Protein AF-A0A843I2E2-F1 (afdb_monomer_lite)

pLDDT: mean 93.68, std 6.98, range [55.94, 98.69]

Radius of gyration: 28.66 Å; chains: 1; bounding box: 72×42×82 Å

Structure (mmCIF, N/CA/C/O backbone):
data_AF-A0A843I2E2-F1
#
_entry.id   AF-A0A843I2E2-F1
#
loop_
_atom_site.group_PDB
_atom_site.id
_atom_site.type_symbol
_atom_site.label_atom_id
_atom_site.label_alt_id
_atom_site.label_comp_id
_atom_site.label_asym_id
_atom_site.label_entity_id
_atom_site.label_seq_id
_atom_site.pdbx_PDB_ins_code
_atom_site.Cartn_x
_atom_site.Cartn_y
_atom_site.Cartn_z
_atom_site.occupancy
_atom_site.B_iso_or_equiv
_atom_site.auth_seq_id
_atom_site.auth_comp_id
_atom_site.auth_asym_id
_atom_site.auth_atom_id
_atom_site.pdbx_PDB_model_num
ATOM 1 N N . MET A 1 1 ? 17.046 -1.872 -5.598 1.00 62.94 1 MET A N 1
ATOM 2 C CA . MET A 1 1 ? 16.434 -3.213 -5.777 1.00 62.94 1 MET A CA 1
ATOM 3 C C . MET A 1 1 ? 17.520 -4.238 -6.099 1.00 62.94 1 MET A C 1
ATOM 5 O O . MET A 1 1 ? 18.641 -3.850 -6.408 1.00 62.94 1 MET A O 1
ATOM 9 N N . GLU A 1 2 ? 17.229 -5.540 -6.046 1.00 79.81 2 GLU A N 1
ATOM 10 C CA . GLU A 1 2 ? 18.169 -6.558 -6.548 1.00 79.81 2 GLU A CA 1
ATOM 11 C C . GLU A 1 2 ? 18.218 -6.538 -8.087 1.00 79.81 2 GLU A C 1
ATOM 13 O O . GLU A 1 2 ? 17.184 -6.456 -8.749 1.00 79.81 2 GLU A O 1
ATOM 18 N N . LEU A 1 3 ? 19.400 -6.670 -8.704 1.00 80.69 3 LEU A N 1
ATOM 19 C CA . LEU A 1 3 ? 19.563 -6.499 -10.164 1.00 80.69 3 LEU A CA 1
ATOM 20 C C . LEU A 1 3 ? 18.637 -7.409 -10.995 1.00 80.69 3 LEU A C 1
ATOM 22 O O . LEU A 1 3 ? 18.116 -7.007 -12.035 1.00 80.69 3 LEU A O 1
ATOM 26 N N . LYS A 1 4 ? 18.421 -8.653 -10.550 1.00 67.56 4 LYS A N 1
ATOM 27 C CA . LYS A 1 4 ? 17.524 -9.596 -11.244 1.00 67.56 4 LYS A CA 1
ATOM 28 C C . LYS A 1 4 ? 16.081 -9.095 -11.272 1.00 67.56 4 LYS A C 1
ATOM 30 O O . LYS A 1 4 ? 15.379 -9.347 -12.246 1.00 67.56 4 LYS A O 1
ATOM 35 N N . GLU A 1 5 ? 15.656 -8.411 -10.219 1.00 60.97 5 GLU A N 1
ATOM 36 C CA . GLU A 1 5 ? 14.333 -7.805 -10.106 1.00 60.97 5 GLU A CA 1
ATOM 37 C C . GLU A 1 5 ? 14.211 -6.610 -11.053 1.00 60.97 5 GLU A C 1
ATOM 39 O O . GLU A 1 5 ? 13.275 -6.551 -11.841 1.00 60.97 5 GLU A O 1
ATOM 44 N N . VAL A 1 6 ? 15.224 -5.739 -11.099 1.00 79.81 6 VAL A N 1
ATOM 45 C CA . VAL A 1 6 ? 15.290 -4.611 -12.047 1.00 79.81 6 VAL A CA 1
ATOM 46 C C . VAL A 1 6 ? 15.144 -5.093 -13.496 1.00 79.81 6 VAL A C 1
ATOM 48 O O . VAL A 1 6 ? 14.323 -4.577 -14.256 1.00 79.81 6 VAL A O 1
ATOM 51 N N . ILE A 1 7 ? 15.888 -6.137 -13.879 1.00 78.00 7 ILE A N 1
ATOM 52 C CA . ILE A 1 7 ? 15.811 -6.728 -15.225 1.00 78.00 7 ILE A CA 1
ATOM 53 C C . ILE A 1 7 ? 14.411 -7.293 -15.501 1.00 78.00 7 ILE A C 1
ATOM 55 O O . ILE A 1 7 ? 13.874 -7.116 -16.599 1.00 78.00 7 ILE A O 1
ATOM 59 N N . ARG A 1 8 ? 13.807 -7.972 -14.517 1.00 73.00 8 ARG A N 1
ATOM 60 C CA . ARG A 1 8 ? 12.452 -8.523 -14.639 1.00 73.00 8 ARG A CA 1
ATOM 61 C C . ARG A 1 8 ? 11.386 -7.445 -14.705 1.00 73.00 8 ARG A C 1
ATOM 63 O O . ARG A 1 8 ? 10.420 -7.676 -15.421 1.00 73.00 8 ARG A O 1
ATOM 70 N N . ASN A 1 9 ? 11.558 -6.309 -14.039 1.00 75.00 9 ASN A N 1
ATOM 71 C CA . ASN A 1 9 ? 10.564 -5.237 -13.966 1.00 75.00 9 ASN A CA 1
ATOM 72 C C . ASN A 1 9 ? 10.677 -4.249 -15.126 1.00 75.00 9 ASN A C 1
ATOM 74 O O . ASN A 1 9 ? 9.696 -3.601 -15.474 1.00 75.00 9 ASN A O 1
ATOM 78 N N . ARG A 1 10 ? 11.821 -4.188 -15.817 1.00 89.94 10 ARG A N 1
ATOM 79 C CA . ARG A 1 10 ? 11.985 -3.335 -16.997 1.00 89.94 10 ARG A CA 1
ATOM 80 C C . ARG A 1 10 ? 10.952 -3.664 -18.079 1.00 89.94 10 ARG A C 1
ATOM 82 O O . ARG A 1 10 ? 10.925 -4.755 -18.665 1.00 89.94 10 ARG A O 1
ATOM 89 N N . ARG A 1 11 ? 10.107 -2.686 -18.401 1.00 86.06 11 ARG A N 1
ATOM 90 C CA . ARG A 1 11 ? 9.099 -2.757 -19.469 1.00 86.06 11 ARG A CA 1
ATOM 91 C C . ARG A 1 11 ? 9.271 -1.595 -20.444 1.00 86.06 11 ARG A C 1
ATOM 93 O O . ARG A 1 11 ? 10.132 -0.741 -20.286 1.00 86.06 11 ARG A O 1
ATOM 100 N N . SER A 1 12 ? 8.518 -1.629 -21.541 1.00 91.75 12 SER A N 1
ATOM 101 C CA . SER A 1 12 ? 8.414 -0.499 -22.470 1.00 91.75 12 SER A CA 1
ATOM 102 C C . SER A 1 12 ? 7.132 0.262 -22.165 1.00 91.75 12 SER A C 1
ATOM 104 O O . SER A 1 12 ? 6.063 -0.086 -22.678 1.00 91.75 12 SER A O 1
ATOM 106 N N . VAL A 1 13 ? 7.239 1.285 -21.322 1.00 90.50 13 VAL A N 1
ATOM 107 C CA . VAL A 1 13 ? 6.098 2.095 -20.891 1.00 90.50 13 VAL A CA 1
ATOM 108 C C . VAL A 1 13 ? 5.876 3.260 -21.845 1.00 90.50 13 VAL A C 1
ATOM 110 O O . VAL A 1 13 ? 6.796 3.950 -22.267 1.00 90.50 13 VAL A O 1
ATOM 113 N N . ARG A 1 14 ? 4.615 3.458 -22.225 1.00 92.06 14 ARG A N 1
ATOM 114 C CA . ARG A 1 14 ? 4.179 4.471 -23.199 1.00 92.06 14 ARG A CA 1
ATOM 115 C C . ARG A 1 14 ? 3.061 5.346 -22.633 1.00 92.06 14 ARG A C 1
ATOM 117 O O . ARG A 1 14 ? 2.189 5.791 -23.369 1.00 92.06 14 ARG A O 1
ATOM 124 N N . SER A 1 15 ? 3.046 5.515 -21.316 1.00 86.06 15 SER A N 1
ATOM 125 C CA . SER A 1 15 ? 2.039 6.284 -20.588 1.00 86.06 15 SER A CA 1
ATOM 126 C C . SER A 1 15 ? 2.709 6.874 -19.361 1.00 86.06 15 SER A C 1
ATOM 128 O O . SER A 1 15 ? 3.116 6.124 -18.478 1.00 86.06 15 SER A O 1
ATOM 130 N N . PHE A 1 16 ? 2.845 8.195 -19.315 1.00 90.00 16 PHE A N 1
ATOM 131 C CA . PHE A 1 16 ? 3.625 8.883 -18.286 1.00 90.00 16 PHE A CA 1
ATOM 132 C C . PHE A 1 16 ? 2.766 9.889 -17.528 1.00 90.00 16 PHE A C 1
ATOM 134 O O . PHE A 1 16 ? 1.805 10.435 -18.073 1.00 90.00 16 PHE A O 1
ATOM 141 N N . SER A 1 17 ? 3.095 10.108 -16.260 1.00 85.69 17 SER A N 1
ATOM 142 C CA . SER A 1 17 ? 2.536 11.195 -15.459 1.00 85.69 17 SER A CA 1
ATOM 143 C C . SER A 1 17 ? 3.311 12.485 -15.716 1.00 85.69 17 SER A C 1
ATOM 145 O O . SER A 1 17 ? 4.441 12.460 -16.201 1.00 85.69 17 SER A O 1
ATOM 147 N N . SER A 1 18 ? 2.724 13.623 -15.348 1.00 85.00 18 SER A N 1
ATOM 148 C CA . SER A 1 18 ? 3.396 14.924 -15.405 1.00 85.00 18 SER A CA 1
ATOM 149 C C . SER A 1 18 ? 4.337 15.180 -14.221 1.00 85.00 18 SER A C 1
ATOM 151 O O . SER A 1 18 ? 4.824 16.299 -14.074 1.00 85.00 18 SER A O 1
ATOM 153 N N . THR A 1 19 ? 4.550 14.193 -13.344 1.00 87.31 19 THR A N 1
ATOM 154 C CA . THR A 1 19 ? 5.395 14.337 -12.155 1.00 87.31 19 THR A CA 1
ATOM 155 C C . THR A 1 19 ? 6.848 14.601 -12.573 1.00 87.31 19 THR A C 1
ATOM 157 O O . THR A 1 19 ? 7.409 13.795 -13.319 1.00 87.31 19 THR A O 1
ATOM 160 N N . PRO A 1 20 ? 7.474 15.705 -12.116 1.00 90.50 20 PRO A N 1
ATOM 161 C CA . PRO A 1 20 ? 8.867 16.007 -12.434 1.00 90.50 20 PRO A CA 1
ATOM 162 C C . PRO A 1 20 ? 9.831 14.938 -11.913 1.00 90.50 20 PRO A C 1
ATOM 164 O O . PRO A 1 20 ? 9.613 14.360 -10.848 1.00 90.50 20 PRO A O 1
ATOM 167 N N . ILE A 1 21 ? 10.928 14.718 -12.637 1.00 94.81 21 ILE A N 1
ATOM 168 C CA . ILE A 1 21 ? 12.010 13.833 -12.192 1.00 94.81 21 ILE A CA 1
ATOM 169 C C . ILE A 1 21 ? 12.989 14.655 -11.344 1.00 94.81 21 ILE A C 1
ATOM 171 O O . ILE A 1 21 ? 13.478 15.682 -11.823 1.00 94.81 21 ILE A O 1
ATOM 175 N N . PRO A 1 22 ? 13.305 14.237 -10.103 1.00 92.81 22 PRO A N 1
ATOM 176 C CA . PRO A 1 22 ? 14.360 14.862 -9.317 1.00 92.81 22 PRO A CA 1
ATOM 177 C C . PRO A 1 22 ? 15.684 14.891 -10.083 1.00 92.81 22 PRO A C 1
ATOM 179 O O . PRO A 1 22 ? 16.121 13.883 -10.637 1.00 92.81 22 PRO A O 1
ATOM 182 N N . LYS A 1 23 ? 16.353 16.047 -10.080 1.00 92.88 23 LYS A N 1
ATOM 183 C CA . LYS A 1 23 ? 17.603 16.238 -10.827 1.00 92.88 23 LYS A CA 1
ATOM 184 C C . LYS A 1 23 ? 18.681 15.216 -10.445 1.00 92.88 23 LYS A C 1
ATOM 186 O O . LYS A 1 23 ? 19.400 14.748 -11.317 1.00 92.88 23 LYS A O 1
ATOM 191 N N . THR A 1 24 ? 18.750 14.845 -9.169 1.00 92.94 24 THR A N 1
ATOM 192 C CA . THR A 1 24 ? 19.688 13.843 -8.643 1.00 92.94 24 THR A CA 1
ATOM 193 C C . THR A 1 24 ? 19.497 12.472 -9.291 1.00 92.94 24 THR A C 1
ATOM 195 O O . THR A 1 24 ? 20.474 11.866 -9.711 1.00 92.94 24 THR A O 1
ATOM 198 N N . ILE A 1 25 ? 18.247 12.027 -9.460 1.00 94.00 25 ILE A N 1
ATOM 199 C CA . ILE A 1 25 ? 17.919 10.759 -10.130 1.00 94.00 25 ILE A CA 1
ATOM 200 C C . ILE A 1 25 ? 18.316 10.821 -11.610 1.00 94.00 25 ILE A C 1
ATOM 202 O O . ILE A 1 25 ? 18.903 9.885 -12.148 1.00 94.00 25 ILE A O 1
ATOM 206 N N . LEU A 1 26 ? 18.040 11.942 -12.285 1.00 96.88 26 LEU A N 1
ATOM 207 C CA . LEU A 1 26 ? 18.432 12.111 -13.686 1.00 96.88 26 LEU A CA 1
ATOM 208 C C . LEU A 1 26 ? 19.962 12.108 -13.860 1.00 96.88 26 LEU A C 1
ATOM 210 O O . LEU A 1 26 ? 20.471 11.496 -14.798 1.00 96.88 26 LEU A O 1
ATOM 214 N N . GLU A 1 27 ? 20.696 12.765 -12.960 1.00 96.62 27 GLU A N 1
ATOM 215 C CA . GLU A 1 27 ? 22.165 12.761 -12.934 1.00 96.62 27 GLU A CA 1
ATOM 216 C C . GLU A 1 27 ? 22.721 11.341 -12.711 1.00 96.62 27 GLU A C 1
ATOM 218 O O . GLU A 1 27 ? 23.660 10.941 -13.401 1.00 96.62 27 GLU A O 1
ATOM 223 N N . GLU A 1 28 ? 22.107 10.550 -11.829 1.00 95.88 28 GLU A N 1
ATOM 224 C CA . GLU A 1 28 ? 22.473 9.151 -11.574 1.00 95.88 28 GLU A CA 1
ATOM 225 C C . GLU A 1 28 ? 22.236 8.242 -12.790 1.00 95.88 28 GLU A C 1
ATOM 227 O O . GLU A 1 28 ? 23.111 7.455 -13.167 1.00 95.88 28 GLU A O 1
ATOM 232 N N . ILE A 1 29 ? 21.096 8.400 -13.467 1.00 98.19 29 ILE A N 1
ATOM 233 C CA . ILE A 1 29 ? 20.777 7.669 -14.702 1.00 98.19 29 ILE A CA 1
ATOM 234 C C . ILE A 1 29 ? 21.812 7.962 -15.787 1.00 98.19 29 ILE A C 1
ATOM 236 O O . ILE A 1 29 ? 22.295 7.045 -16.455 1.00 98.19 29 ILE A O 1
ATOM 240 N N . LEU A 1 30 ? 22.191 9.229 -15.958 1.00 97.50 30 LEU A N 1
ATOM 241 C CA . LEU A 1 30 ? 23.188 9.632 -16.950 1.00 97.50 30 LEU A CA 1
ATOM 242 C C . LEU A 1 30 ? 24.596 9.152 -16.584 1.00 97.50 30 LEU A C 1
ATOM 244 O O . LEU A 1 30 ? 25.347 8.739 -17.471 1.00 97.50 30 LEU A O 1
ATOM 248 N N . LEU A 1 31 ? 24.951 9.155 -15.296 1.00 97.06 31 LEU A N 1
ATOM 249 C CA . LEU A 1 31 ? 26.205 8.579 -14.815 1.00 97.06 31 LEU A CA 1
ATOM 250 C C . LEU A 1 31 ? 26.263 7.079 -15.126 1.00 97.06 31 LEU A C 1
ATOM 252 O O . LEU A 1 31 ? 27.241 6.613 -15.712 1.00 97.06 31 LEU A O 1
ATOM 256 N N . SER A 1 32 ? 25.194 6.344 -14.818 1.00 97.06 32 SER A N 1
ATOM 257 C CA . SER A 1 32 ? 25.066 4.914 -15.111 1.00 97.06 32 SER A CA 1
ATOM 258 C C . SER A 1 32 ? 25.153 4.632 -16.609 1.00 97.06 32 SER A C 1
ATOM 260 O O . SER A 1 32 ? 25.925 3.768 -17.033 1.00 97.06 32 SER A O 1
ATOM 262 N N . ALA A 1 33 ? 24.453 5.414 -17.434 1.00 97.62 33 ALA A N 1
ATOM 263 C CA . ALA A 1 33 ? 24.544 5.351 -18.891 1.00 97.62 33 ALA A CA 1
ATOM 264 C C . ALA A 1 33 ? 25.984 5.552 -19.382 1.00 97.62 33 ALA A C 1
ATOM 266 O O . ALA A 1 33 ? 26.442 4.884 -20.313 1.00 97.62 33 ALA A O 1
ATOM 267 N N . ASN A 1 34 ? 26.727 6.449 -18.730 1.00 95.25 34 ASN A N 1
ATOM 268 C CA . ASN A 1 34 ? 28.111 6.724 -19.067 1.00 95.25 34 ASN A CA 1
ATOM 269 C C . ASN A 1 34 ? 29.120 5.698 -18.523 1.00 95.25 34 ASN A C 1
ATOM 271 O O . ASN A 1 34 ? 30.264 5.683 -18.972 1.00 95.25 34 ASN A O 1
ATOM 275 N N . LEU A 1 35 ? 28.714 4.809 -17.619 1.00 96.88 35 LEU A N 1
ATOM 276 C CA . LEU A 1 35 ? 29.508 3.658 -17.173 1.00 96.88 35 LEU A CA 1
ATOM 277 C C . LEU A 1 35 ? 29.275 2.406 -18.029 1.00 96.88 35 LEU A C 1
ATOM 279 O O . LEU A 1 35 ? 29.965 1.404 -17.848 1.00 96.88 35 LEU A O 1
ATOM 283 N N . ALA A 1 36 ? 28.342 2.454 -18.986 1.00 97.44 36 ALA A N 1
ATOM 284 C CA . ALA A 1 36 ? 28.098 1.344 -19.897 1.00 97.44 36 ALA A CA 1
ATOM 285 C C . ALA A 1 36 ? 29.372 0.949 -20.670 1.00 97.44 36 ALA A C 1
ATOM 287 O O . ALA A 1 36 ? 30.160 1.833 -21.058 1.00 97.44 36 ALA A O 1
ATOM 288 N N . PRO A 1 37 ? 29.578 -0.355 -20.942 1.00 97.38 37 PRO A N 1
ATOM 289 C CA . PRO A 1 37 ? 30.742 -0.825 -21.684 1.00 97.38 37 PRO A CA 1
ATOM 290 C C . PRO A 1 37 ? 30.853 -0.105 -23.032 1.00 97.38 37 PRO A C 1
ATOM 292 O O . PRO A 1 37 ? 29.851 0.206 -23.675 1.00 97.38 37 PRO A O 1
ATOM 295 N N . SER A 1 38 ? 32.083 0.211 -23.438 1.00 97.31 38 SER A N 1
ATOM 296 C CA . SER A 1 38 ? 32.355 0.875 -24.716 1.00 97.31 38 SER A CA 1
ATOM 297 C C . SER A 1 38 ? 33.704 0.474 -25.297 1.00 97.31 38 SER A C 1
ATOM 299 O O . SER A 1 38 ? 34.636 0.138 -24.558 1.00 97.31 38 SER A O 1
ATOM 301 N N . ALA A 1 39 ? 33.827 0.519 -26.624 1.00 95.75 39 ALA A N 1
ATOM 302 C CA . ALA A 1 39 ? 35.072 0.173 -27.299 1.00 95.75 39 ALA A CA 1
ATOM 303 C C . ALA A 1 39 ? 36.212 1.112 -26.864 1.00 95.75 39 ALA A C 1
ATOM 305 O O . ALA A 1 39 ? 36.134 2.336 -26.986 1.00 95.75 39 ALA A O 1
ATOM 306 N N . GLY A 1 40 ? 37.273 0.523 -26.303 1.00 94.75 40 GLY A N 1
ATOM 307 C CA . GLY A 1 40 ? 38.423 1.265 -25.776 1.00 94.75 40 GLY A CA 1
ATOM 308 C C . GLY A 1 40 ? 38.102 2.183 -24.598 1.00 94.75 40 GLY A C 1
ATOM 309 O O . GLY A 1 40 ? 38.893 3.078 -24.319 1.00 94.75 40 GLY A O 1
ATOM 310 N N . ASN A 1 41 ? 36.940 2.006 -23.952 1.00 95.06 41 ASN A N 1
ATOM 311 C CA . ASN A 1 41 ? 36.389 2.947 -22.974 1.00 95.06 41 ASN A CA 1
ATOM 312 C C . ASN A 1 41 ? 36.357 4.398 -23.495 1.00 95.06 41 ASN A C 1
ATOM 314 O O . ASN A 1 41 ? 36.494 5.352 -22.732 1.00 95.06 41 ASN A O 1
ATOM 318 N N . LEU A 1 42 ? 36.210 4.574 -24.813 1.00 95.12 42 LEU A N 1
ATOM 319 C CA . LEU A 1 42 ? 36.123 5.898 -25.419 1.00 95.12 42 LEU A CA 1
ATOM 320 C C . LEU A 1 42 ? 34.767 6.543 -25.152 1.00 95.12 42 LEU A C 1
ATOM 322 O O . LEU A 1 42 ? 34.634 7.737 -25.379 1.00 95.12 42 LEU A O 1
ATOM 326 N N . GLN A 1 43 ? 33.777 5.771 -24.687 1.00 95.19 43 GLN A N 1
ATOM 327 C CA . GLN A 1 43 ? 32.435 6.249 -24.369 1.00 95.19 43 GLN A CA 1
ATOM 328 C C . GLN A 1 43 ? 31.850 7.004 -25.564 1.00 95.19 43 GLN A C 1
ATOM 330 O O . GLN A 1 43 ? 31.467 8.159 -25.428 1.00 95.19 43 GLN A O 1
ATOM 335 N N . ALA A 1 44 ? 31.842 6.409 -26.765 1.00 95.88 44 ALA A N 1
ATOM 336 C CA . ALA A 1 44 ? 31.427 7.058 -28.016 1.00 95.88 44 ALA A CA 1
ATOM 337 C C . ALA A 1 44 ? 29.900 7.244 -28.129 1.00 95.88 44 ALA A C 1
ATOM 339 O O . ALA A 1 44 ? 29.273 6.854 -29.114 1.00 95.88 44 ALA A O 1
ATOM 340 N N . ARG A 1 45 ? 29.321 7.870 -27.105 1.00 95.62 45 ARG A N 1
ATOM 341 C CA . ARG A 1 45 ? 27.908 8.152 -26.889 1.00 95.62 45 ARG A CA 1
ATOM 342 C C . ARG A 1 45 ? 27.723 9.586 -26.405 1.00 95.62 45 ARG A C 1
ATOM 344 O O . ARG A 1 45 ? 28.564 10.092 -25.666 1.00 95.62 45 ARG A O 1
ATOM 351 N N . ASP A 1 46 ? 26.631 10.215 -26.797 1.00 97.06 46 ASP A N 1
ATOM 352 C CA . ASP A 1 46 ? 26.228 11.530 -26.304 1.00 97.06 46 ASP A CA 1
ATOM 353 C C . ASP A 1 46 ? 24.759 11.488 -25.883 1.00 97.06 46 ASP A C 1
ATOM 355 O O . ASP A 1 46 ? 23.953 10.774 -26.486 1.00 97.06 46 ASP A O 1
ATOM 359 N N . PHE A 1 47 ? 24.412 12.258 -24.854 1.00 98.12 47 PHE A N 1
ATOM 360 C CA . PHE A 1 47 ? 23.056 12.343 -24.322 1.00 98.12 47 PHE A CA 1
ATOM 361 C C . PHE A 1 47 ? 22.559 13.780 -24.436 1.00 98.12 47 PHE A C 1
ATOM 363 O O . PHE A 1 47 ? 23.191 14.701 -23.921 1.00 98.12 47 PHE A O 1
ATOM 370 N N . ILE A 1 48 ? 21.421 13.971 -25.098 1.00 98.31 48 ILE A N 1
ATOM 371 C CA . ILE A 1 48 ? 20.734 15.262 -25.157 1.00 98.31 48 ILE A CA 1
ATOM 372 C C . ILE A 1 48 ? 19.472 15.129 -24.315 1.00 98.31 48 ILE A C 1
ATOM 374 O O . ILE A 1 48 ? 18.635 14.274 -24.596 1.00 98.31 48 ILE A O 1
ATOM 378 N N . ILE A 1 49 ? 19.354 15.954 -23.278 1.00 98.19 49 ILE A N 1
ATOM 379 C CA . ILE A 1 49 ? 18.194 15.989 -22.384 1.00 98.19 49 ILE A CA 1
ATOM 380 C C . ILE A 1 49 ? 17.202 17.003 -22.947 1.00 98.19 49 ILE A C 1
ATOM 382 O O . ILE A 1 49 ? 17.560 18.154 -23.196 1.00 98.19 49 ILE A O 1
ATOM 386 N N . ILE A 1 50 ? 15.959 16.578 -23.152 1.00 98.31 50 ILE A N 1
ATOM 387 C CA . ILE A 1 50 ? 14.887 17.403 -23.698 1.00 98.31 50 ILE A CA 1
ATOM 388 C C . ILE A 1 50 ? 13.720 17.449 -22.711 1.00 98.31 50 ILE A C 1
ATOM 390 O O . ILE A 1 50 ? 12.985 16.477 -22.537 1.00 98.31 50 ILE A O 1
ATOM 394 N N . GLU A 1 51 ? 13.517 18.621 -22.116 1.00 96.56 51 GLU A N 1
ATOM 395 C CA . GLU A 1 51 ? 12.360 18.932 -21.262 1.00 96.56 51 GLU A CA 1
ATOM 396 C C . GLU A 1 51 ? 11.372 19.875 -21.969 1.00 96.56 51 GLU A C 1
ATOM 398 O O . GLU A 1 51 ? 10.168 19.839 -21.701 1.00 96.56 51 GLU A O 1
ATOM 403 N N . ASP A 1 52 ? 11.866 20.672 -22.925 1.00 97.44 52 ASP A N 1
ATOM 404 C CA . ASP A 1 52 ? 11.074 21.642 -23.681 1.00 97.44 52 ASP A CA 1
ATOM 405 C C . ASP A 1 52 ? 9.954 20.956 -24.476 1.00 97.44 52 ASP A C 1
ATOM 407 O O . ASP A 1 52 ? 10.175 20.076 -25.315 1.00 97.44 52 ASP A O 1
ATOM 411 N N . LYS A 1 53 ? 8.721 21.390 -24.212 1.00 95.44 53 LYS A N 1
ATOM 412 C CA . LYS A 1 53 ? 7.519 20.810 -24.807 1.00 95.44 53 LYS A CA 1
ATOM 413 C C . LYS A 1 53 ? 7.464 20.990 -26.327 1.00 95.44 53 LYS A C 1
ATOM 415 O O . LYS A 1 53 ? 7.080 20.050 -27.018 1.00 95.44 53 LYS A O 1
ATOM 420 N N . ASN A 1 54 ? 7.876 22.144 -26.852 1.00 97.81 54 ASN A N 1
ATOM 421 C CA . ASN A 1 54 ? 7.832 22.429 -28.288 1.00 97.81 54 ASN A CA 1
ATOM 422 C C . ASN A 1 54 ? 8.827 21.547 -29.052 1.00 97.81 54 ASN A C 1
ATOM 424 O O . ASN A 1 54 ? 8.534 21.082 -30.154 1.00 97.81 54 ASN A O 1
ATOM 428 N N . ILE A 1 55 ? 10.000 21.286 -28.467 1.00 98.31 55 ILE A N 1
ATOM 429 C CA . ILE A 1 55 ? 10.973 20.345 -29.034 1.00 98.31 55 ILE A CA 1
ATOM 430 C C . ILE A 1 55 ? 10.408 18.918 -28.991 1.00 98.31 55 ILE A C 1
ATOM 432 O O . ILE A 1 55 ? 10.468 18.214 -30.000 1.00 98.31 55 ILE A O 1
ATOM 436 N N . LYS A 1 56 ? 9.793 18.497 -27.875 1.00 98.12 56 LYS A N 1
ATOM 437 C CA . LYS A 1 56 ? 9.141 17.175 -27.773 1.00 98.12 56 LYS A CA 1
ATOM 438 C C . LYS A 1 56 ? 8.018 16.989 -28.799 1.00 98.12 56 LYS A C 1
ATOM 440 O O . LYS A 1 56 ? 7.905 15.910 -29.372 1.00 98.12 56 LYS A O 1
ATOM 445 N N . GLU A 1 57 ? 7.224 18.020 -29.084 1.00 97.62 57 GLU A N 1
ATOM 446 C CA . GLU A 1 57 ? 6.178 17.985 -30.119 1.00 97.62 57 GLU A CA 1
ATOM 447 C C . GLU A 1 57 ? 6.760 17.780 -31.527 1.00 97.62 57 GLU A C 1
ATOM 449 O O . GLU A 1 57 ? 6.271 16.941 -32.286 1.00 97.62 57 GLU A O 1
ATOM 454 N N . GLN A 1 58 ? 7.856 18.468 -31.861 1.00 98.25 58 GLN A N 1
ATOM 455 C CA . GLN A 1 58 ? 8.552 18.273 -33.139 1.00 98.25 58 GLN A CA 1
ATOM 456 C C . GLN A 1 58 ? 9.164 16.871 -33.253 1.00 98.25 58 GLN A C 1
ATOM 458 O O . GLN A 1 58 ? 9.049 16.221 -34.295 1.00 98.25 58 GLN A O 1
ATOM 463 N N . LEU A 1 59 ? 9.789 16.379 -32.179 1.00 98.19 59 LEU A N 1
ATOM 464 C CA . LEU A 1 59 ? 10.346 15.025 -32.130 1.00 98.19 59 LEU A CA 1
ATOM 465 C C . LEU A 1 59 ? 9.255 13.956 -32.227 1.00 98.19 59 LEU A C 1
ATOM 467 O O . LEU A 1 59 ? 9.453 12.948 -32.897 1.00 98.19 59 LEU A O 1
ATOM 471 N N . CYS A 1 60 ? 8.090 14.188 -31.622 1.00 97.19 60 CYS A N 1
ATOM 472 C CA . CYS A 1 60 ? 6.928 13.315 -31.748 1.00 97.19 60 CYS A CA 1
ATOM 473 C C . CYS A 1 60 ? 6.491 13.175 -33.211 1.00 97.19 60 CYS A C 1
ATOM 475 O O . CYS A 1 60 ? 6.319 12.054 -33.693 1.00 97.19 60 CYS A O 1
ATOM 477 N N . ALA A 1 61 ? 6.403 14.288 -33.948 1.00 96.88 61 ALA A N 1
ATOM 478 C CA . ALA A 1 61 ? 6.092 14.265 -35.376 1.00 96.88 61 ALA A CA 1
ATOM 479 C C . ALA A 1 61 ? 7.148 13.491 -36.191 1.00 96.88 61 ALA A C 1
ATOM 481 O O . ALA A 1 61 ? 6.798 12.715 -37.081 1.00 96.88 61 ALA A O 1
ATOM 482 N N . ALA A 1 62 ? 8.434 13.635 -35.850 1.00 97.38 62 ALA A N 1
ATOM 483 C CA . ALA A 1 62 ? 9.531 12.878 -36.465 1.00 97.38 62 ALA A CA 1
ATOM 484 C C . ALA A 1 62 ? 9.529 11.378 -36.097 1.00 97.38 62 ALA A C 1
ATOM 486 O O . ALA A 1 62 ? 10.098 10.561 -36.822 1.00 97.38 62 ALA A O 1
ATOM 487 N N . ALA A 1 63 ? 8.883 11.016 -34.989 1.00 97.38 63 ALA A N 1
ATOM 488 C CA . ALA A 1 63 ? 8.796 9.670 -34.432 1.00 97.38 63 ALA A CA 1
ATOM 489 C C . ALA A 1 63 ? 7.403 9.047 -34.623 1.00 97.38 63 ALA A C 1
ATOM 491 O O . ALA A 1 63 ? 6.863 8.420 -33.711 1.00 97.38 63 ALA A O 1
ATOM 492 N N . LEU A 1 64 ? 6.811 9.220 -35.811 1.00 96.12 64 LEU A N 1
ATOM 493 C CA . LEU A 1 64 ? 5.526 8.619 -36.200 1.00 96.12 64 LEU A CA 1
ATOM 494 C C . LEU A 1 64 ? 4.337 9.030 -35.306 1.00 96.12 64 LEU A C 1
ATOM 496 O O . LEU A 1 64 ? 3.403 8.253 -35.123 1.00 96.12 64 LEU A O 1
ATOM 500 N N . ASN A 1 65 ? 4.357 10.249 -34.758 1.00 94.00 65 ASN A N 1
ATOM 501 C CA . ASN A 1 65 ? 3.320 10.793 -33.870 1.00 94.00 65 ASN A CA 1
ATOM 502 C C . ASN A 1 65 ? 3.079 9.949 -32.604 1.00 94.00 65 ASN A C 1
ATOM 504 O O . ASN A 1 65 ? 1.955 9.818 -32.115 1.00 94.00 65 ASN A O 1
ATOM 508 N N . GLN A 1 66 ? 4.144 9.367 -32.054 1.00 92.12 66 GLN A N 1
ATOM 509 C CA . GLN A 1 66 ? 4.108 8.636 -30.790 1.00 92.12 66 GLN A CA 1
ATOM 510 C C . GLN A 1 66 ? 3.908 9.594 -29.599 1.00 92.12 66 GLN A C 1
ATOM 512 O O . GLN A 1 66 ? 4.858 10.001 -28.934 1.00 92.12 66 GLN A O 1
ATOM 517 N N . MET A 1 67 ? 2.647 9.939 -29.311 1.00 93.06 67 MET A N 1
ATOM 518 C CA . MET A 1 67 ? 2.248 10.990 -28.355 1.00 93.06 67 MET A CA 1
ATOM 519 C C . MET A 1 67 ? 2.808 10.840 -26.933 1.00 93.06 67 MET A C 1
ATOM 521 O O . MET A 1 67 ? 2.938 11.831 -26.213 1.00 93.06 67 MET A O 1
ATOM 525 N N . PHE A 1 68 ? 3.180 9.628 -26.521 1.00 92.31 68 PHE A N 1
ATOM 526 C CA . PHE A 1 68 ? 3.800 9.381 -25.218 1.00 92.31 68 PHE A CA 1
ATOM 527 C C . PHE A 1 68 ? 5.177 10.049 -25.060 1.00 92.31 68 PHE A C 1
ATOM 529 O O . PHE A 1 68 ? 5.599 10.298 -23.934 1.00 92.31 68 PHE A O 1
ATOM 536 N N . LEU A 1 69 ? 5.842 10.415 -26.164 1.00 95.75 69 LEU A N 1
ATOM 537 C CA . LEU A 1 69 ? 7.067 11.222 -26.153 1.00 95.75 69 LEU A CA 1
ATOM 538 C C . LEU A 1 69 ? 6.842 12.636 -25.600 1.00 95.75 69 LEU A C 1
ATOM 540 O O . LEU A 1 69 ? 7.750 13.212 -25.011 1.00 95.75 69 LEU A O 1
ATOM 544 N N . ILE A 1 70 ? 5.639 13.192 -25.776 1.00 95.00 70 ILE A N 1
ATOM 545 C CA . ILE A 1 70 ? 5.266 14.518 -25.259 1.00 95.00 70 ILE A CA 1
ATOM 546 C C . ILE A 1 70 ? 4.861 14.421 -23.784 1.00 95.00 70 ILE A C 1
ATOM 548 O O . ILE A 1 70 ? 5.136 15.338 -23.012 1.00 95.00 70 ILE A O 1
ATOM 552 N N . GLN A 1 71 ? 4.208 13.315 -23.402 1.00 92.50 71 GLN A N 1
ATOM 553 C CA . GLN A 1 71 ? 3.721 13.082 -22.039 1.00 92.50 71 GLN A CA 1
ATOM 554 C C . GLN A 1 71 ? 4.853 12.930 -21.026 1.00 92.50 71 GLN A C 1
ATOM 556 O O . GLN A 1 71 ? 4.723 13.417 -19.906 1.00 92.50 71 GLN A O 1
ATOM 561 N N . ALA A 1 72 ? 5.941 12.254 -21.406 1.00 95.69 72 ALA A N 1
ATOM 562 C CA . ALA A 1 72 ? 7.072 12.049 -20.514 1.00 95.69 72 ALA A CA 1
ATOM 563 C C . ALA A 1 72 ? 7.656 13.399 -20.052 1.00 95.69 72 ALA A C 1
ATOM 565 O O . ALA A 1 72 ? 7.861 14.290 -20.892 1.00 95.69 72 ALA A O 1
ATOM 566 N N . PRO A 1 73 ? 7.932 13.583 -18.747 1.00 95.38 73 PRO A N 1
ATOM 567 C CA . PRO A 1 73 ? 8.534 14.812 -18.240 1.00 95.38 73 PRO A CA 1
ATOM 568 C C . PRO A 1 73 ? 9.889 15.073 -18.912 1.00 95.38 73 PRO A C 1
ATOM 570 O O . PRO A 1 73 ? 10.119 16.187 -19.388 1.00 95.38 73 PRO A O 1
ATOM 573 N N . VAL A 1 74 ? 10.709 14.029 -19.082 1.00 98.12 74 VAL A N 1
ATOM 574 C CA . VAL A 1 74 ? 12.021 14.088 -19.738 1.00 98.12 74 VAL A CA 1
ATOM 575 C C . VAL A 1 74 ? 12.053 13.160 -20.954 1.00 98.12 74 VAL A C 1
ATOM 577 O O . VAL A 1 74 ? 11.541 12.042 -20.921 1.00 98.12 74 VAL A O 1
ATOM 580 N N . LEU A 1 75 ? 12.689 13.614 -22.031 1.00 98.31 75 LEU A N 1
ATOM 581 C CA . LEU A 1 75 ? 13.065 12.795 -23.178 1.00 98.31 75 LEU A CA 1
ATOM 582 C C . LEU A 1 75 ? 14.589 12.838 -23.332 1.00 98.31 75 LEU A C 1
ATOM 584 O O . LEU A 1 75 ? 15.167 13.919 -23.352 1.00 98.31 75 LEU A O 1
ATOM 588 N N . ILE A 1 76 ? 15.249 11.685 -23.446 1.00 98.69 76 ILE A N 1
ATOM 589 C CA . ILE A 1 76 ? 16.699 11.606 -23.673 1.00 98.69 76 ILE A CA 1
ATOM 590 C C . ILE A 1 76 ? 16.945 11.124 -25.101 1.00 98.69 76 ILE A C 1
ATOM 592 O O . ILE A 1 76 ? 16.545 10.016 -25.458 1.00 98.69 76 ILE A O 1
ATOM 596 N N . ALA A 1 77 ? 17.617 11.927 -25.924 1.00 98.62 77 ALA A N 1
ATOM 597 C CA . ALA A 1 77 ? 18.143 11.451 -27.198 1.00 98.62 77 ALA A CA 1
ATOM 598 C C . ALA A 1 77 ? 19.545 10.877 -26.977 1.00 98.62 77 ALA A C 1
ATOM 600 O O . ALA A 1 77 ? 20.474 11.601 -26.610 1.00 98.62 77 ALA A O 1
ATOM 601 N N . VAL A 1 78 ? 19.689 9.572 -27.198 1.00 98.69 78 VAL A N 1
ATOM 602 C CA . VAL A 1 78 ? 20.967 8.867 -27.097 1.00 98.69 78 VAL A CA 1
ATOM 603 C C . VAL A 1 78 ? 21.581 8.786 -28.483 1.00 98.69 78 VAL A C 1
ATOM 605 O O . VAL A 1 78 ? 20.958 8.281 -29.421 1.00 98.69 78 VAL A O 1
ATOM 608 N N . CYS A 1 79 ? 22.801 9.292 -28.616 1.00 98.56 79 CYS A N 1
ATOM 609 C CA . CYS A 1 79 ? 23.486 9.420 -29.892 1.00 98.56 79 CYS A CA 1
ATOM 610 C C . CYS A 1 79 ? 24.804 8.643 -29.902 1.00 98.56 79 CYS A C 1
ATOM 612 O O . CYS A 1 79 ? 25.496 8.589 -28.893 1.00 98.56 79 CYS A O 1
ATOM 614 N N . ALA A 1 80 ? 25.176 8.088 -31.051 1.00 98.12 80 ALA A N 1
ATOM 615 C CA . ALA A 1 80 ? 26.472 7.477 -31.317 1.00 98.12 80 ALA A CA 1
ATOM 616 C C . ALA A 1 80 ? 27.447 8.522 -31.881 1.00 98.12 80 ALA A C 1
ATOM 618 O O . ALA A 1 80 ? 27.122 9.220 -32.843 1.00 98.12 80 ALA A O 1
ATOM 619 N N . ASN A 1 81 ? 28.654 8.613 -31.318 1.00 97.88 81 ASN A N 1
ATOM 620 C CA . ASN A 1 81 ? 29.657 9.608 -31.704 1.00 97.88 81 ASN A CA 1
ATOM 621 C C . ASN A 1 81 ? 30.751 8.993 -32.594 1.00 97.88 81 ASN A C 1
ATOM 623 O O . ASN A 1 81 ? 31.728 8.409 -32.112 1.00 97.88 81 ASN A O 1
ATOM 627 N N . GLN A 1 82 ? 30.624 9.158 -33.913 1.00 97.38 82 GLN A N 1
ATOM 628 C CA . GLN A 1 82 ? 31.567 8.587 -34.882 1.00 97.38 82 GLN A CA 1
ATOM 629 C C . GLN A 1 82 ? 32.944 9.259 -34.847 1.00 97.38 82 GLN A C 1
ATOM 631 O O . GLN A 1 82 ? 33.950 8.658 -35.237 1.00 97.38 82 GLN A O 1
ATOM 636 N N . LYS A 1 83 ? 33.014 10.510 -34.382 1.00 96.44 83 LYS A N 1
ATOM 637 C CA . LYS A 1 83 ? 34.281 11.228 -34.229 1.00 96.44 83 LYS A CA 1
ATOM 638 C C . LYS A 1 83 ? 35.108 10.633 -33.094 1.00 96.44 83 LYS A C 1
ATOM 640 O O . LYS A 1 83 ? 36.306 10.422 -33.264 1.00 96.44 83 LYS A O 1
ATOM 645 N N . ARG A 1 84 ? 34.472 10.323 -31.962 1.00 96.88 84 ARG A N 1
ATOM 646 C CA . ARG A 1 84 ? 35.138 9.779 -30.772 1.00 96.88 84 ARG A CA 1
ATOM 647 C C . ARG A 1 84 ? 35.669 8.367 -31.009 1.00 96.88 84 ARG A C 1
ATOM 649 O O . ARG A 1 84 ? 36.784 8.066 -30.608 1.00 96.88 84 ARG A O 1
ATOM 656 N N . ILE A 1 85 ? 34.922 7.537 -31.738 1.00 97.44 85 ILE A N 1
ATOM 657 C CA . ILE A 1 85 ? 35.306 6.150 -32.048 1.00 97.44 85 ILE A CA 1
ATOM 658 C C . ILE A 1 85 ? 36.271 6.013 -33.242 1.00 97.44 85 ILE A C 1
ATOM 660 O O . ILE A 1 85 ? 36.699 4.907 -33.576 1.00 97.44 85 ILE A O 1
ATOM 664 N N . ALA A 1 86 ? 36.624 7.122 -33.905 1.00 95.94 86 ALA A N 1
ATOM 665 C CA . ALA A 1 86 ? 37.416 7.127 -35.134 1.00 95.94 86 ALA A CA 1
ATOM 666 C C . ALA A 1 86 ? 38.746 6.336 -35.089 1.00 95.94 86 ALA A C 1
ATOM 668 O O . ALA A 1 86 ? 39.094 5.778 -36.134 1.00 95.94 86 ALA A O 1
ATOM 669 N N . PRO A 1 87 ? 39.470 6.214 -33.951 1.00 97.38 87 PRO A N 1
ATOM 670 C CA . PRO A 1 87 ? 40.673 5.377 -33.869 1.00 97.38 87 PRO A CA 1
ATOM 671 C C . PRO A 1 87 ? 40.457 3.900 -34.239 1.00 97.38 87 PRO A C 1
ATOM 673 O O . PRO A 1 87 ? 41.399 3.236 -34.661 1.00 97.38 87 PRO A O 1
ATOM 676 N N . TYR A 1 88 ? 39.225 3.388 -34.146 1.00 96.62 88 TYR A N 1
ATOM 677 C CA . TYR A 1 88 ? 38.863 2.021 -34.546 1.00 96.62 88 TYR A CA 1
ATOM 678 C C . TYR A 1 88 ? 38.501 1.884 -36.040 1.00 96.62 88 TYR A C 1
ATOM 680 O O . TYR A 1 88 ? 38.013 0.837 -36.477 1.00 96.62 88 TYR A O 1
ATOM 688 N N . GLY A 1 89 ? 38.730 2.931 -36.839 1.00 97.12 89 GLY A N 1
ATOM 689 C CA . GLY A 1 89 ? 38.504 2.935 -38.283 1.00 97.12 89 GLY A CA 1
ATOM 690 C C . GLY A 1 89 ? 37.031 2.778 -38.670 1.00 97.12 89 GLY A C 1
ATOM 691 O O . GLY A 1 89 ? 36.124 3.138 -37.916 1.00 97.12 89 GLY A O 1
ATOM 692 N N . THR A 1 90 ? 36.787 2.235 -39.864 1.00 97.50 90 THR A N 1
ATOM 693 C CA . THR A 1 90 ? 35.439 2.049 -40.431 1.00 97.50 90 THR A CA 1
ATOM 694 C C . THR A 1 90 ? 34.528 1.249 -39.504 1.00 97.50 90 THR A C 1
ATOM 696 O O . THR A 1 90 ? 33.416 1.674 -39.208 1.00 97.50 90 THR A O 1
ATOM 699 N N . ARG A 1 91 ? 35.034 0.142 -38.944 1.00 97.06 91 ARG A N 1
ATOM 700 C CA . ARG A 1 91 ? 34.261 -0.707 -38.028 1.00 97.06 91 ARG A CA 1
ATOM 701 C C . ARG A 1 91 ? 33.871 0.024 -36.740 1.00 97.06 91 ARG A C 1
ATOM 703 O O . ARG A 1 91 ? 32.774 -0.191 -36.231 1.00 97.06 91 ARG A O 1
ATOM 710 N N . GLY A 1 92 ? 34.730 0.920 -36.250 1.00 97.31 92 GLY A N 1
ATOM 711 C CA . GLY A 1 92 ? 34.400 1.808 -35.138 1.00 97.31 92 GLY A CA 1
ATOM 712 C C . GLY A 1 92 ? 33.175 2.672 -35.432 1.00 97.31 92 GLY A C 1
ATOM 713 O O . GLY A 1 92 ? 32.229 2.695 -34.647 1.00 97.31 92 GLY A O 1
ATOM 714 N N . LYS A 1 93 ? 33.190 3.350 -36.585 1.00 96.56 93 LYS A N 1
ATOM 715 C CA . LYS A 1 93 ? 32.167 4.328 -36.994 1.00 96.56 93 LYS A CA 1
ATOM 716 C C . LYS A 1 93 ? 30.839 3.710 -37.429 1.00 96.56 93 LYS A C 1
ATOM 718 O O . LYS A 1 93 ? 29.809 4.363 -37.302 1.00 96.56 93 LYS A O 1
ATOM 723 N N . GLU A 1 94 ? 30.860 2.503 -37.982 1.00 94.50 94 GLU A N 1
ATOM 724 C CA . GLU A 1 94 ? 29.660 1.856 -38.533 1.00 94.50 94 GLU A CA 1
ATOM 725 C C . GLU A 1 94 ? 29.006 0.868 -37.562 1.00 94.50 94 GLU A C 1
ATOM 727 O O . GLU A 1 94 ? 27.819 0.590 -37.694 1.00 94.50 94 GLU A O 1
ATOM 732 N N . LEU A 1 95 ? 29.754 0.342 -36.584 1.00 97.00 95 LEU A N 1
ATOM 733 C CA . LEU A 1 95 ? 29.256 -0.683 -35.664 1.00 97.00 95 LEU A CA 1
ATOM 734 C C . LEU A 1 95 ? 29.484 -0.324 -34.194 1.00 97.00 95 LEU A C 1
ATOM 736 O O . LEU A 1 95 ? 28.523 -0.284 -33.427 1.00 97.00 95 LEU A O 1
ATOM 740 N N . TYR A 1 96 ? 30.730 -0.064 -33.782 1.00 98.00 96 TYR A N 1
ATOM 741 C CA . TYR A 1 96 ? 31.051 0.041 -32.350 1.00 98.00 96 TYR A CA 1
ATOM 742 C C . TYR A 1 96 ? 30.354 1.220 -31.675 1.00 98.00 96 TYR A C 1
ATOM 744 O O . TYR A 1 96 ? 29.793 1.042 -30.604 1.00 98.00 96 TYR A O 1
ATOM 752 N N . CYS A 1 97 ? 30.284 2.395 -32.305 1.00 96.88 97 CYS A N 1
ATOM 753 C CA . CYS A 1 97 ? 29.571 3.524 -31.697 1.00 96.88 97 CYS A CA 1
ATOM 754 C C . CYS A 1 97 ? 28.067 3.263 -31.506 1.00 96.88 97 CYS A C 1
ATOM 756 O O . CYS A 1 97 ? 27.474 3.775 -30.561 1.00 96.88 97 CYS A O 1
ATOM 758 N N . ILE A 1 98 ? 27.445 2.452 -32.371 1.00 97.62 98 ILE A N 1
ATOM 759 C CA . ILE A 1 98 ? 26.036 2.062 -32.217 1.00 97.62 98 ILE A CA 1
ATOM 760 C C . ILE A 1 98 ? 25.895 1.095 -31.037 1.00 97.62 98 ILE A C 1
ATOM 762 O O . ILE A 1 98 ? 24.967 1.240 -30.243 1.00 97.62 98 ILE A O 1
ATOM 766 N N . GLN A 1 99 ? 26.823 0.145 -30.884 1.00 98.19 99 GLN A N 1
ATOM 767 C CA . GLN A 1 99 ? 26.868 -0.771 -29.739 1.00 98.19 99 GLN A CA 1
ATOM 768 C C . GLN A 1 99 ? 27.103 -0.020 -28.421 1.00 98.19 99 GLN A C 1
ATOM 770 O O . GLN A 1 99 ? 26.381 -0.260 -27.457 1.00 98.19 99 GLN A O 1
ATOM 775 N N . ASP A 1 100 ? 28.034 0.936 -28.402 1.00 97.94 100 ASP A N 1
ATOM 776 C CA . ASP A 1 100 ? 28.334 1.788 -27.246 1.00 97.94 100 ASP A CA 1
ATOM 777 C C . ASP A 1 100 ? 27.106 2.603 -26.804 1.00 97.94 100 ASP A C 1
ATOM 779 O O . ASP A 1 100 ? 26.806 2.687 -25.610 1.00 97.94 100 ASP A O 1
ATOM 783 N N . ALA A 1 101 ? 26.386 3.200 -27.762 1.00 98.25 101 ALA A N 1
ATOM 784 C CA . ALA A 1 101 ? 25.145 3.926 -27.501 1.00 98.25 101 ALA A CA 1
ATOM 785 C C . ALA A 1 101 ? 24.025 2.981 -27.036 1.00 98.25 101 ALA A C 1
ATOM 787 O O . ALA A 1 101 ? 23.295 3.304 -26.105 1.00 98.25 101 ALA A O 1
ATOM 788 N N . SER A 1 102 ? 23.918 1.794 -27.634 1.00 98.38 102 SER A N 1
ATOM 789 C CA . SER A 1 102 ? 22.908 0.787 -27.283 1.00 98.38 102 SER A CA 1
ATOM 790 C C . SER A 1 102 ? 23.093 0.239 -25.867 1.00 98.38 102 SER A C 1
ATOM 792 O O . SER A 1 102 ? 22.124 0.117 -25.122 1.00 98.38 102 SER A O 1
ATOM 794 N N . ALA A 1 103 ? 24.336 -0.039 -25.467 1.00 98.44 103 ALA A N 1
ATOM 795 C CA . ALA A 1 103 ? 24.662 -0.453 -24.105 1.00 98.44 103 ALA A CA 1
ATOM 796 C C . ALA A 1 103 ? 24.316 0.644 -23.087 1.00 98.44 103 ALA A C 1
ATOM 798 O O . ALA A 1 103 ? 23.811 0.356 -22.003 1.00 98.44 103 ALA A O 1
ATOM 799 N N . ALA A 1 104 ? 24.535 1.909 -23.454 1.00 98.50 104 ALA A N 1
ATOM 800 C CA . ALA A 1 104 ? 24.140 3.038 -22.624 1.00 98.50 104 ALA A CA 1
ATOM 801 C C . ALA A 1 104 ? 22.620 3.165 -22.484 1.00 98.50 104 ALA A C 1
ATOM 803 O O . ALA A 1 104 ? 22.149 3.452 -21.387 1.00 98.50 104 ALA A O 1
ATOM 804 N N . VAL A 1 105 ? 21.851 2.908 -23.550 1.00 98.69 105 VAL A N 1
ATOM 805 C CA . VAL A 1 105 ? 20.386 2.851 -23.449 1.00 98.69 105 VAL A CA 1
ATOM 806 C C . VAL A 1 105 ? 19.958 1.773 -22.454 1.00 98.69 105 VAL A C 1
ATOM 808 O O . VAL A 1 105 ? 19.123 2.059 -21.606 1.00 98.69 105 VAL A O 1
ATOM 811 N N . GLU A 1 106 ? 20.536 0.570 -22.495 1.00 98.25 106 GLU A N 1
ATOM 812 C CA . GLU A 1 106 ? 20.174 -0.488 -21.538 1.00 98.25 106 GLU A CA 1
ATOM 813 C C . GLU A 1 106 ? 20.441 -0.064 -20.086 1.00 98.25 106 GLU A C 1
ATOM 815 O O . GLU A 1 106 ? 19.572 -0.216 -19.230 1.00 98.25 106 GLU A O 1
ATOM 820 N N . HIS A 1 107 ? 21.590 0.561 -19.808 1.00 98.31 107 HIS A N 1
ATOM 821 C CA . HIS A 1 107 ? 21.866 1.132 -18.485 1.00 98.31 107 HIS A CA 1
ATOM 822 C C . HIS A 1 107 ? 20.850 2.212 -18.080 1.00 98.31 107 HIS A C 1
ATOM 824 O O . HIS A 1 107 ? 20.429 2.226 -16.926 1.00 98.31 107 HIS A O 1
ATOM 830 N N . ILE A 1 108 ? 20.421 3.081 -19.007 1.00 98.62 108 ILE A N 1
ATOM 831 C CA . ILE A 1 108 ? 19.356 4.066 -18.741 1.00 98.62 108 ILE A CA 1
ATOM 832 C C . ILE A 1 108 ? 18.067 3.354 -18.330 1.00 98.62 108 ILE A C 1
ATOM 834 O O . ILE A 1 108 ? 17.449 3.741 -17.343 1.00 98.62 108 ILE A O 1
ATOM 838 N N . LEU A 1 109 ? 17.661 2.317 -19.068 1.00 98.38 109 LEU A N 1
ATOM 839 C CA . LEU A 1 109 ? 16.410 1.604 -18.809 1.00 98.38 109 LEU A CA 1
ATOM 840 C C . LEU A 1 109 ? 16.429 0.867 -17.464 1.00 98.38 109 LEU A C 1
ATOM 842 O O . LEU A 1 109 ? 15.422 0.876 -16.764 1.00 98.38 109 LEU A O 1
ATOM 846 N N . LEU A 1 110 ? 17.550 0.243 -17.095 1.00 97.44 110 LEU A N 1
ATOM 847 C CA . LEU A 1 110 ? 17.679 -0.460 -15.815 1.00 97.44 110 LEU A CA 1
ATOM 848 C C . LEU A 1 110 ? 17.776 0.518 -14.637 1.00 97.44 110 LEU A C 1
ATOM 850 O O . LEU A 1 110 ? 17.090 0.338 -13.636 1.00 97.44 110 LEU A O 1
ATOM 854 N N . CYS A 1 111 ? 18.571 1.583 -14.766 1.00 97.19 111 CYS A N 1
ATOM 855 C CA . CYS A 1 111 ? 18.712 2.589 -13.712 1.00 97.19 111 CYS A CA 1
ATOM 856 C C . CYS A 1 111 ? 17.410 3.377 -13.491 1.00 97.19 111 CYS A C 1
ATOM 858 O O . CYS A 1 111 ? 17.101 3.734 -12.357 1.00 97.19 111 CYS A O 1
ATOM 860 N N . ALA A 1 112 ? 16.607 3.584 -14.544 1.00 95.94 112 ALA A N 1
ATOM 861 C CA . ALA A 1 112 ? 15.260 4.132 -14.411 1.00 95.94 112 ALA A CA 1
ATOM 862 C C . ALA A 1 112 ? 14.393 3.271 -13.479 1.00 95.94 112 ALA A C 1
ATOM 864 O O . ALA A 1 112 ? 13.853 3.796 -12.511 1.00 95.94 112 ALA A O 1
ATOM 865 N N . VAL A 1 113 ? 14.324 1.959 -13.726 1.00 91.69 113 VAL A N 1
ATOM 866 C CA . VAL A 1 113 ? 13.524 1.020 -12.919 1.00 91.69 113 VAL A CA 1
ATOM 867 C C . VAL A 1 113 ? 14.000 0.977 -11.470 1.00 91.69 113 VAL A C 1
ATOM 869 O O . VAL A 1 113 ? 13.176 1.037 -10.565 1.00 91.69 113 VAL A O 1
ATOM 872 N N . ASP A 1 114 ? 15.315 0.927 -11.242 1.00 90.31 114 ASP A N 1
ATOM 873 C CA . ASP A 1 114 ? 15.883 0.922 -9.885 1.00 90.31 114 ASP A CA 1
ATOM 874 C C . ASP A 1 114 ? 15.539 2.201 -9.095 1.00 90.31 114 ASP A C 1
ATOM 876 O O . ASP A 1 114 ? 15.408 2.169 -7.876 1.00 90.31 114 ASP A O 1
ATOM 880 N N . ASN A 1 115 ? 15.299 3.308 -9.805 1.00 88.44 115 ASN A N 1
ATOM 881 C CA . ASN A 1 115 ? 14.856 4.587 -9.251 1.00 88.44 115 ASN A CA 1
ATOM 882 C C . ASN A 1 115 ? 13.322 4.781 -9.280 1.00 88.44 115 ASN A C 1
ATOM 884 O O . ASN A 1 115 ? 12.836 5.902 -9.113 1.00 88.44 115 ASN A O 1
ATOM 888 N N . GLY A 1 116 ? 12.539 3.723 -9.525 1.00 85.81 116 GLY A N 1
ATOM 889 C CA . GLY A 1 116 ? 11.072 3.788 -9.573 1.00 85.81 116 GLY A CA 1
ATOM 890 C C . GLY A 1 116 ? 10.504 4.566 -10.770 1.00 85.81 116 GLY A C 1
ATOM 891 O O . GLY A 1 116 ? 9.339 4.971 -10.760 1.00 85.81 116 GLY A O 1
ATOM 892 N N . LEU A 1 117 ? 11.322 4.802 -11.798 1.00 92.38 117 LEU A N 1
ATOM 893 C CA . LEU A 1 117 ? 10.933 5.419 -13.060 1.00 92.38 117 LEU A CA 1
ATOM 894 C C . LEU A 1 117 ? 10.701 4.365 -14.137 1.00 92.38 117 LEU A C 1
ATOM 896 O O . LEU A 1 117 ? 11.187 3.239 -14.093 1.00 92.38 117 LEU A O 1
ATOM 900 N N . GLU A 1 118 ? 9.991 4.787 -15.169 1.00 93.31 118 GLU A N 1
ATOM 901 C CA . GLU A 1 118 ? 9.646 3.969 -16.315 1.00 93.31 118 GLU A CA 1
ATOM 902 C C . GLU A 1 118 ? 10.160 4.623 -17.594 1.00 93.31 118 GLU A C 1
ATOM 904 O O . GLU A 1 118 ? 10.326 5.846 -17.679 1.00 93.31 118 GLU A O 1
ATOM 909 N N . ALA A 1 119 ? 10.435 3.801 -18.604 1.00 96.50 119 ALA A N 1
ATOM 910 C CA . ALA A 1 119 ? 11.010 4.269 -19.857 1.00 96.50 119 ALA A CA 1
ATOM 911 C C . ALA A 1 119 ? 10.618 3.396 -21.055 1.00 96.50 119 ALA A C 1
ATOM 913 O O . ALA A 1 119 ? 10.050 2.308 -20.931 1.00 96.50 119 ALA A O 1
ATOM 914 N N . CYS A 1 120 ? 10.932 3.869 -22.260 1.00 96.56 120 CYS A N 1
ATOM 915 C CA . CYS A 1 120 ? 10.791 3.079 -23.479 1.00 96.56 120 CYS A CA 1
ATOM 916 C C . CYS A 1 120 ? 11.948 3.342 -24.436 1.00 96.56 120 CYS A C 1
ATOM 918 O O . CYS A 1 120 ? 12.275 4.486 -24.718 1.00 96.56 120 CYS A O 1
ATOM 920 N N . TRP A 1 121 ? 12.513 2.287 -25.021 1.00 98.19 121 TRP A N 1
ATOM 921 C CA . TRP A 1 121 ? 13.382 2.435 -26.183 1.00 98.19 121 TRP A CA 1
ATOM 922 C C . TRP A 1 121 ? 12.537 2.786 -27.410 1.00 98.19 121 TRP A C 1
ATOM 924 O O . TRP A 1 121 ? 11.742 1.962 -27.866 1.00 98.19 121 TRP A O 1
ATOM 934 N N . VAL A 1 122 ? 12.723 3.974 -27.990 1.00 98.12 122 VAL A N 1
ATOM 935 C CA . VAL A 1 122 ? 12.111 4.339 -29.276 1.00 98.12 122 VAL A CA 1
ATOM 936 C C . VAL A 1 122 ? 13.180 4.447 -30.357 1.00 98.12 122 VAL A C 1
ATOM 938 O O . VAL A 1 122 ? 13.950 5.402 -30.390 1.00 98.12 122 VAL A O 1
ATOM 941 N N . GLY A 1 123 ? 13.210 3.458 -31.255 1.00 96.56 123 GLY A N 1
ATOM 942 C CA . GLY A 1 123 ? 14.040 3.464 -32.471 1.00 96.56 123 GLY A CA 1
ATOM 943 C C . GLY A 1 123 ? 13.273 3.849 -33.743 1.00 96.56 123 GLY A C 1
ATOM 944 O O . GLY A 1 123 ? 13.870 4.028 -34.797 1.00 96.56 123 GLY A O 1
ATOM 945 N N . ALA A 1 124 ? 11.944 3.964 -33.666 1.00 95.56 124 ALA A N 1
ATOM 946 C CA . ALA A 1 124 ? 11.091 4.284 -34.809 1.00 95.56 124 ALA A CA 1
ATOM 947 C C . ALA A 1 124 ? 10.944 5.808 -34.981 1.00 95.56 124 ALA A C 1
ATOM 949 O O . ALA A 1 124 ? 9.994 6.403 -34.472 1.00 95.56 124 ALA A O 1
ATOM 950 N N . PHE A 1 125 ? 11.899 6.434 -35.676 1.00 97.88 125 PHE A N 1
ATOM 951 C CA . PHE A 1 125 ? 11.891 7.861 -36.027 1.00 97.88 125 PHE A CA 1
ATOM 952 C C . PHE A 1 125 ? 12.715 8.148 -37.298 1.00 97.88 125 PHE A C 1
ATOM 954 O O . PHE A 1 125 ? 13.589 7.363 -37.662 1.00 97.88 125 PHE A O 1
ATOM 961 N N . ASP A 1 126 ? 12.473 9.279 -37.975 1.00 98.00 126 ASP A N 1
ATOM 962 C CA . ASP A 1 126 ? 13.363 9.747 -39.054 1.00 98.00 126 ASP A CA 1
ATOM 963 C C . ASP A 1 126 ? 14.596 10.433 -38.449 1.00 98.00 126 ASP A C 1
ATOM 965 O O . ASP A 1 126 ? 14.537 11.561 -37.949 1.00 98.00 126 ASP A O 1
ATOM 969 N N . GLN A 1 127 ? 15.732 9.740 -38.516 1.00 97.12 127 GLN A N 1
ATOM 970 C CA . GLN A 1 127 ? 17.009 10.202 -37.977 1.00 97.12 127 GLN A CA 1
ATOM 971 C C . GLN A 1 127 ? 17.423 11.585 -38.501 1.00 97.12 127 GLN A C 1
ATOM 973 O O . GLN A 1 127 ? 17.932 12.397 -37.733 1.00 97.12 127 GLN A O 1
ATOM 978 N N . ARG A 1 128 ? 17.193 11.892 -39.785 1.00 97.19 128 ARG A N 1
ATOM 979 C CA . ARG A 1 128 ? 17.613 13.172 -40.384 1.00 97.19 128 ARG A CA 1
ATOM 980 C C . ARG A 1 128 ? 16.794 14.326 -39.821 1.00 97.19 128 ARG A C 1
ATOM 982 O O . ARG A 1 128 ? 17.335 15.403 -39.577 1.00 97.19 128 ARG A O 1
ATOM 989 N N . ILE A 1 129 ? 15.496 14.100 -39.612 1.00 98.12 129 ILE A N 1
ATOM 990 C CA . ILE A 1 129 ? 14.603 15.096 -39.015 1.00 98.12 129 ILE A CA 1
ATOM 991 C C . ILE A 1 129 ? 14.990 15.325 -37.550 1.00 98.12 129 ILE A C 1
ATOM 993 O O . ILE A 1 129 ? 15.149 16.478 -37.151 1.00 98.12 129 ILE A O 1
ATOM 997 N N . VAL A 1 130 ? 15.227 14.257 -36.780 1.00 98.31 130 VAL A N 1
ATOM 998 C CA . VAL A 1 130 ? 15.693 14.362 -35.385 1.00 98.31 130 VAL A CA 1
ATOM 999 C C . VAL A 1 130 ? 17.015 15.128 -35.294 1.00 98.31 130 VAL A C 1
ATOM 1001 O O . VAL A 1 130 ? 17.110 16.068 -34.505 1.00 98.31 130 VAL A O 1
ATOM 1004 N N . SER A 1 131 ? 18.002 14.813 -36.143 1.00 98.12 131 SER A N 1
ATOM 1005 C CA . SER A 1 131 ? 19.273 15.548 -36.190 1.00 98.12 131 SER A CA 1
ATOM 1006 C C . SER A 1 131 ? 19.078 17.035 -36.477 1.00 98.12 131 SER A C 1
ATOM 1008 O O . SER A 1 131 ? 19.738 17.865 -35.858 1.00 98.12 131 SER A O 1
ATOM 1010 N N . LYS A 1 132 ? 18.151 17.395 -37.373 1.00 98.38 132 LYS A N 1
ATOM 1011 C CA . LYS A 1 132 ? 17.852 18.798 -37.684 1.00 98.38 132 LYS A CA 1
ATOM 1012 C C . LYS A 1 132 ? 17.193 19.524 -36.508 1.00 98.38 132 LYS A C 1
ATOM 1014 O O . LYS A 1 132 ? 17.589 20.647 -36.212 1.00 98.38 132 LYS A O 1
ATOM 1019 N N . ILE A 1 133 ? 16.211 18.900 -35.852 1.00 98.38 133 ILE A N 1
ATOM 1020 C CA . ILE A 1 133 ? 15.501 19.479 -34.696 1.00 98.38 133 ILE A CA 1
ATOM 1021 C C . ILE A 1 133 ? 16.480 19.744 -33.548 1.00 98.38 133 ILE A C 1
ATOM 1023 O O . ILE A 1 133 ? 16.484 20.829 -32.973 1.00 98.38 133 ILE A O 1
ATOM 1027 N N . LEU A 1 134 ? 17.334 18.763 -33.247 1.00 98.12 134 LEU A N 1
ATOM 1028 C CA . LEU A 1 134 ? 18.283 18.816 -32.132 1.00 98.12 134 LEU A CA 1
ATOM 1029 C C . LEU A 1 134 ? 19.629 19.461 -32.492 1.00 98.12 134 LEU A C 1
ATOM 1031 O O . LEU A 1 134 ? 20.522 19.499 -31.651 1.00 98.12 134 LEU A O 1
ATOM 1035 N N . GLN A 1 135 ? 19.781 19.967 -33.721 1.00 97.81 135 GLN A N 1
ATOM 1036 C CA . GLN A 1 135 ? 21.010 20.601 -34.223 1.00 97.81 135 GLN A CA 1
ATOM 1037 C C . GLN A 1 135 ? 22.258 19.709 -34.069 1.00 97.81 135 GLN A C 1
ATOM 1039 O O . GLN A 1 135 ? 23.348 20.168 -33.732 1.00 97.81 135 GLN A O 1
ATOM 1044 N N . ILE A 1 136 ? 22.090 18.410 -34.319 1.00 97.44 136 ILE A N 1
ATOM 1045 C CA . ILE A 1 136 ? 23.136 17.398 -34.162 1.00 97.44 136 ILE A CA 1
ATOM 1046 C C . ILE A 1 136 ? 24.091 17.453 -35.367 1.00 97.44 136 ILE A C 1
ATOM 1048 O O . ILE A 1 136 ? 23.620 17.447 -36.510 1.00 97.44 136 ILE A O 1
ATOM 1052 N N . PRO A 1 137 ? 25.421 17.493 -35.150 1.00 96.38 137 PRO A N 1
ATOM 1053 C CA . PRO A 1 137 ? 26.396 17.538 -36.235 1.00 96.38 137 PRO A CA 1
ATOM 1054 C C . PRO A 1 137 ? 26.470 16.205 -37.009 1.00 96.38 137 PRO A C 1
ATOM 1056 O O . PRO A 1 137 ? 26.113 15.161 -36.463 1.00 96.38 137 PRO A O 1
ATOM 1059 N N . PRO A 1 138 ? 26.968 16.204 -38.262 1.00 94.12 138 PRO A N 1
ATOM 1060 C CA . PRO A 1 138 ? 26.956 15.027 -39.139 1.00 94.12 138 PRO A CA 1
ATOM 1061 C C . PRO A 1 138 ? 27.683 13.789 -38.595 1.00 94.12 138 PRO A C 1
ATOM 1063 O O . PRO A 1 138 ? 27.344 12.671 -38.970 1.00 94.12 138 PRO A O 1
ATOM 1066 N N . GLU A 1 139 ? 28.682 13.969 -37.730 1.00 95.31 139 GLU A N 1
ATOM 1067 C CA . GLU A 1 139 ? 29.463 12.880 -37.131 1.00 95.31 139 GLU A CA 1
ATOM 1068 C C . GLU A 1 139 ? 28.786 12.240 -35.907 1.00 95.31 139 GLU A C 1
ATOM 1070 O O . GLU A 1 139 ? 29.364 11.348 -35.276 1.00 95.31 139 GLU A O 1
ATOM 1075 N N . ILE A 1 140 ? 27.593 12.708 -35.536 1.00 97.88 140 ILE A N 1
ATOM 1076 C CA . ILE A 1 140 ? 26.809 12.196 -34.415 1.00 97.88 140 ILE A CA 1
ATOM 1077 C C . ILE A 1 140 ? 25.475 11.669 -34.947 1.00 97.88 140 ILE A C 1
ATOM 1079 O O . ILE A 1 140 ? 24.741 12.347 -35.665 1.00 97.88 140 ILE A O 1
ATOM 1083 N N . ILE A 1 141 ? 25.154 10.432 -34.582 1.00 97.56 141 ILE A N 1
ATOM 1084 C CA . ILE A 1 141 ? 23.989 9.708 -35.089 1.00 97.56 141 ILE A CA 1
ATOM 1085 C C . ILE A 1 141 ? 22.998 9.494 -33.944 1.00 97.56 141 ILE A C 1
ATOM 1087 O O . ILE A 1 141 ? 23.345 8.793 -32.997 1.00 97.56 141 ILE A O 1
ATOM 1091 N N . PRO A 1 142 ? 21.769 10.033 -34.002 1.00 98.19 142 PRO A N 1
ATOM 1092 C CA . PRO A 1 142 ? 20.708 9.654 -33.072 1.00 98.19 142 PRO A CA 1
ATOM 1093 C C . PRO A 1 142 ? 20.407 8.156 -33.188 1.00 98.19 142 PRO A C 1
ATOM 1095 O O . PRO A 1 142 ? 20.084 7.677 -34.273 1.00 98.19 142 PRO A O 1
ATOM 1098 N N . VAL A 1 143 ? 20.506 7.424 -32.079 1.00 98.19 143 VAL A N 1
ATOM 1099 C CA . VAL A 1 143 ? 20.266 5.970 -32.019 1.00 98.19 143 VAL A CA 1
ATOM 1100 C C . VAL A 1 143 ? 18.909 5.663 -31.397 1.00 98.19 143 VAL A C 1
ATOM 1102 O O . VAL A 1 143 ? 18.185 4.798 -31.887 1.00 98.19 143 VAL A O 1
ATOM 1105 N N . ALA A 1 144 ? 18.545 6.372 -30.328 1.00 98.50 144 ALA A N 1
ATOM 1106 C CA . ALA A 1 144 ? 17.289 6.151 -29.626 1.00 98.50 144 ALA A CA 1
ATOM 1107 C C . ALA A 1 144 ? 16.744 7.443 -29.012 1.00 98.50 144 ALA A C 1
ATOM 1109 O O . ALA A 1 144 ? 17.501 8.309 -28.573 1.00 98.50 144 ALA A O 1
ATOM 1110 N N . LEU A 1 145 ? 15.418 7.530 -28.941 1.00 98.69 145 LEU A N 1
ATOM 1111 C CA . LEU A 1 145 ? 14.697 8.487 -28.108 1.00 98.69 145 LEU A CA 1
ATOM 1112 C C . LEU A 1 145 ? 14.131 7.733 -26.898 1.00 98.69 145 LEU A C 1
ATOM 1114 O O . LEU A 1 145 ? 13.417 6.746 -27.070 1.00 98.69 145 LEU A O 1
ATOM 1118 N N . ILE A 1 146 ? 14.458 8.178 -25.687 1.00 98.62 146 ILE A N 1
ATOM 1119 C CA . ILE A 1 146 ? 14.083 7.519 -24.431 1.00 98.62 146 ILE A CA 1
ATOM 1120 C C . ILE A 1 146 ? 13.178 8.451 -23.622 1.00 98.62 146 ILE A C 1
ATOM 1122 O O . ILE A 1 146 ? 13.689 9.314 -22.902 1.00 98.62 146 ILE A O 1
ATOM 1126 N N . PRO A 1 147 ? 11.841 8.366 -23.763 1.00 97.94 147 PRO A N 1
ATOM 1127 C CA . PRO A 1 147 ? 10.939 8.997 -22.810 1.00 97.94 147 PRO A CA 1
ATOM 1128 C C . PRO A 1 147 ? 11.165 8.377 -21.431 1.00 97.94 147 PRO A C 1
ATOM 1130 O O . PRO A 1 147 ? 11.258 7.154 -21.318 1.00 97.94 147 PRO A O 1
ATOM 1133 N N . LEU A 1 148 ? 11.252 9.223 -20.412 1.00 98.00 148 LEU A N 1
ATOM 1134 C CA . LEU A 1 148 ? 11.546 8.850 -19.036 1.00 98.00 148 LEU A CA 1
ATOM 1135 C C . LEU A 1 148 ? 10.574 9.573 -18.096 1.00 98.00 148 LEU A C 1
ATOM 1137 O O . LEU A 1 148 ? 10.351 10.779 -18.237 1.00 98.00 148 LEU A O 1
ATOM 1141 N N . GLY A 1 149 ? 10.006 8.849 -17.133 1.00 95.25 149 GLY A N 1
ATOM 1142 C CA . GLY A 1 149 ? 9.139 9.413 -16.097 1.00 95.25 149 GLY A CA 1
ATOM 1143 C C . GLY A 1 149 ? 8.364 8.350 -15.331 1.00 95.25 149 GLY A C 1
ATOM 1144 O O . GLY A 1 149 ? 8.503 7.163 -15.591 1.00 95.25 149 GLY A O 1
ATOM 1145 N N . TYR A 1 150 ? 7.505 8.769 -14.408 1.00 88.62 150 TYR A N 1
ATOM 1146 C CA . TYR A 1 150 ? 6.641 7.838 -13.677 1.00 88.62 150 TYR A CA 1
ATOM 1147 C C . TYR A 1 150 ? 5.474 7.372 -14.559 1.00 88.62 150 TYR A C 1
ATOM 1149 O O . TYR A 1 150 ? 4.839 8.204 -15.215 1.00 88.62 150 TYR A O 1
ATOM 1157 N N . SER A 1 151 ? 5.168 6.071 -14.565 1.00 81.31 151 SER A N 1
ATOM 1158 C CA . SER A 1 151 ? 4.047 5.506 -15.332 1.00 81.31 151 SER A CA 1
ATOM 1159 C C . SER A 1 151 ? 2.688 6.026 -14.845 1.00 81.31 151 SER A C 1
ATOM 1161 O O . SER A 1 151 ? 2.454 6.185 -13.651 1.00 81.31 151 SER A O 1
ATOM 1163 N N . THR A 1 152 ? 1.753 6.257 -15.772 1.00 72.19 152 THR A N 1
ATOM 1164 C CA . THR A 1 152 ? 0.312 6.416 -15.458 1.00 72.19 152 THR A CA 1
ATOM 1165 C C . THR A 1 152 ? -0.479 5.119 -15.595 1.00 72.19 152 THR A C 1
ATOM 1167 O O . THR A 1 152 ? -1.651 5.063 -15.215 1.00 72.19 152 THR A O 1
ATOM 1170 N N . LYS A 1 153 ? 0.128 4.071 -16.160 1.00 64.56 153 LYS A N 1
ATOM 1171 C CA . LYS A 1 153 ? -0.523 2.783 -16.367 1.00 64.56 153 LYS A CA 1
ATOM 1172 C C . LYS A 1 153 ? -0.439 1.981 -15.071 1.00 64.56 153 LYS A C 1
ATOM 1174 O O . LYS A 1 153 ? 0.607 1.420 -14.777 1.00 64.56 153 LYS A O 1
ATOM 1179 N N . LYS A 1 154 ? -1.551 1.922 -14.339 1.00 66.50 154 LYS A N 1
ATOM 1180 C CA . LYS A 1 154 ? -1.744 0.954 -13.254 1.00 66.50 154 LYS A CA 1
ATOM 1181 C C . LYS A 1 154 ? -1.894 -0.432 -13.872 1.00 66.50 154 LYS A C 1
ATOM 1183 O O . LYS A 1 154 ? -2.821 -0.649 -14.660 1.00 66.50 154 LYS A O 1
ATOM 1188 N N . SER A 1 155 ? -0.992 -1.344 -13.553 1.00 82.56 155 SER A N 1
ATOM 1189 C CA . SER A 1 155 ? -1.127 -2.754 -13.900 1.00 82.56 155 SER A CA 1
ATOM 1190 C C . SER A 1 155 ? -2.080 -3.436 -12.921 1.00 82.56 155 SER A C 1
ATOM 1192 O O . SER A 1 155 ? -2.267 -2.996 -11.783 1.00 82.56 155 SER A O 1
ATOM 1194 N N . ARG A 1 156 ? -2.741 -4.491 -13.397 1.00 91.44 156 ARG A N 1
ATOM 1195 C CA . ARG A 1 156 ? -3.569 -5.367 -12.571 1.00 91.44 156 ARG A CA 1
ATOM 1196 C C . ARG A 1 156 ? -2.985 -6.766 -12.597 1.00 91.44 156 ARG A C 1
ATOM 1198 O O . ARG A 1 156 ? -2.896 -7.357 -13.669 1.00 91.44 156 ARG A O 1
ATOM 1205 N N . PHE A 1 157 ? -2.618 -7.253 -11.424 1.00 94.00 157 PHE A N 1
ATOM 1206 C CA . PHE A 1 157 ? -2.206 -8.627 -11.178 1.00 94.00 157 PHE A CA 1
ATOM 1207 C C . PHE A 1 157 ? -3.406 -9.390 -10.627 1.00 94.00 157 PHE A C 1
ATOM 1209 O O . PHE A 1 157 ? -4.241 -8.805 -9.935 1.00 94.00 157 PHE A O 1
ATOM 1216 N N . TYR A 1 158 ? -3.513 -10.671 -10.956 1.00 95.06 158 TYR A N 1
ATOM 1217 C CA . TYR A 1 158 ? -4.656 -11.501 -10.589 1.00 95.06 158 TYR A CA 1
ATOM 1218 C C . TYR A 1 158 ? -4.174 -12.710 -9.798 1.00 95.06 158 TYR A C 1
ATOM 1220 O O . TYR A 1 158 ? -3.292 -13.424 -10.263 1.00 95.06 158 TYR A O 1
ATOM 1228 N N . VAL A 1 159 ? -4.761 -12.944 -8.629 1.00 98.00 159 VAL A N 1
ATOM 1229 C CA . VAL A 1 159 ? -4.436 -14.066 -7.740 1.00 98.00 159 VAL A CA 1
ATOM 1230 C C . VAL A 1 159 ? -5.653 -14.980 -7.617 1.00 98.00 159 VAL A C 1
ATOM 1232 O O . VAL A 1 159 ? -6.770 -14.493 -7.428 1.00 98.00 159 VAL A O 1
ATOM 1235 N N . GLY A 1 160 ? -5.452 -16.293 -7.729 1.00 96.12 160 GLY A N 1
ATOM 1236 C CA . GLY A 1 160 ? -6.519 -17.296 -7.717 1.00 96.12 160 GLY A CA 1
ATOM 1237 C C . GLY A 1 160 ? -7.311 -17.346 -9.027 1.00 96.12 160 GLY A C 1
ATOM 1238 O O . GLY A 1 160 ? -6.813 -16.976 -10.087 1.00 96.12 160 GLY A O 1
ATOM 1239 N N . GLY A 1 161 ? -8.565 -17.803 -8.986 1.00 91.56 161 GLY A N 1
ATOM 1240 C CA . GLY A 1 161 ? -9.419 -17.912 -10.178 1.00 91.56 161 GLY A CA 1
ATOM 1241 C C . GLY A 1 161 ? -8.926 -18.941 -11.213 1.00 91.56 161 GLY A C 1
ATOM 1242 O O . GLY A 1 161 ? -8.158 -19.844 -10.897 1.00 91.56 161 GLY A O 1
ATOM 1243 N N . THR A 1 162 ? -9.399 -18.832 -12.462 1.00 86.69 162 THR A N 1
ATOM 1244 C CA . THR A 1 162 ? -9.124 -19.815 -13.539 1.00 86.69 162 THR A CA 1
ATOM 1245 C C . THR A 1 162 ? -8.229 -19.282 -14.665 1.00 86.69 162 THR A C 1
ATOM 1247 O O . THR A 1 162 ? -8.123 -19.916 -15.716 1.00 86.69 162 THR A O 1
ATOM 1250 N N . GLY A 1 163 ? -7.644 -18.091 -14.509 1.00 81.44 163 GLY A N 1
ATOM 1251 C CA . GLY A 1 163 ? -6.769 -17.495 -15.520 1.00 81.44 163 GLY A CA 1
ATOM 1252 C C . GLY A 1 163 ? -5.417 -18.206 -15.577 1.00 81.44 163 GLY A C 1
ATOM 1253 O O . GLY A 1 163 ? -4.819 -18.477 -14.543 1.00 81.44 163 GLY A O 1
ATOM 1254 N N . LEU A 1 164 ? -4.926 -18.495 -16.785 1.00 74.50 164 LEU A N 1
ATOM 1255 C CA . LEU A 1 164 ? -3.673 -19.240 -16.995 1.00 74.50 164 LEU A CA 1
ATOM 1256 C C . LEU A 1 164 ? -2.419 -18.519 -16.466 1.00 74.50 164 LEU A C 1
ATOM 1258 O O . LEU A 1 164 ? -1.423 -19.178 -16.193 1.00 74.50 164 LEU A O 1
ATOM 1262 N N . GLU A 1 165 ? -2.468 -17.192 -16.335 1.00 85.25 165 GLU A N 1
ATOM 1263 C CA . GLU A 1 165 ? -1.366 -16.350 -15.840 1.00 85.25 165 GLU A CA 1
ATOM 1264 C C . GLU A 1 165 ? -1.628 -15.817 -14.423 1.00 85.25 165 GLU A C 1
ATOM 1266 O O . GLU A 1 165 ? -0.916 -14.934 -13.950 1.00 85.25 165 GLU A O 1
ATOM 1271 N N . ASN A 1 166 ? -2.668 -16.314 -13.749 1.00 91.25 166 ASN A N 1
ATOM 1272 C CA . ASN A 1 166 ? -2.974 -15.868 -12.400 1.00 91.25 166 ASN A CA 1
ATOM 1273 C C . ASN A 1 166 ? -1.968 -16.465 -11.413 1.00 91.25 166 ASN A C 1
ATOM 1275 O O . ASN A 1 166 ? -1.600 -17.638 -11.492 1.00 91.25 166 ASN A O 1
ATOM 1279 N N . TYR A 1 167 ? -1.567 -15.655 -10.444 1.00 96.94 167 TYR A N 1
ATOM 1280 C CA . TYR A 1 167 ? -0.731 -16.085 -9.338 1.00 96.94 167 TYR A CA 1
ATOM 1281 C C . TYR A 1 167 ? -1.528 -17.028 -8.436 1.00 96.94 167 TYR A C 1
ATOM 1283 O O . TYR A 1 167 ? -2.723 -16.835 -8.208 1.00 96.94 167 TYR A O 1
ATOM 1291 N N . SER A 1 168 ? -0.875 -18.048 -7.887 1.00 95.50 168 SER A N 1
ATOM 1292 C CA . SER A 1 168 ? -1.488 -18.921 -6.878 1.00 95.50 168 SER A CA 1
ATOM 1293 C C . SER A 1 168 ? -1.427 -18.338 -5.467 1.00 95.50 168 SER A C 1
ATOM 1295 O O . SER A 1 168 ? -2.202 -18.752 -4.611 1.00 95.50 168 SER A O 1
ATOM 1297 N N . ARG A 1 169 ? -0.494 -17.412 -5.228 1.00 96.81 169 ARG A N 1
ATOM 1298 C CA . ARG A 1 169 ? -0.206 -16.798 -3.932 1.00 96.81 169 ARG A CA 1
ATOM 1299 C C . ARG A 1 169 ? -0.340 -15.291 -4.016 1.00 96.81 169 ARG A C 1
ATOM 1301 O O . ARG A 1 169 ? 0.040 -14.695 -5.025 1.00 96.81 169 ARG A O 1
ATOM 1308 N N . ILE A 1 170 ? -0.849 -14.683 -2.952 1.00 97.94 170 ILE A N 1
ATOM 1309 C CA . ILE A 1 170 ? -1.003 -13.231 -2.876 1.00 97.94 170 ILE A CA 1
ATOM 1310 C C . ILE A 1 170 ? 0.373 -12.560 -2.836 1.00 97.94 170 ILE A C 1
ATOM 1312 O O . ILE A 1 170 ? 0.590 -11.597 -3.572 1.00 97.94 170 ILE A O 1
ATOM 1316 N N . GLN A 1 171 ? 1.310 -13.091 -2.039 1.00 97.19 171 GLN A N 1
ATOM 1317 C CA . GLN A 1 171 ? 2.632 -12.479 -1.882 1.00 97.19 171 GLN A CA 1
ATOM 1318 C C . GLN A 1 171 ? 3.404 -12.423 -3.206 1.00 97.19 171 GLN A C 1
ATOM 1320 O O . GLN A 1 171 ? 3.944 -11.378 -3.542 1.00 97.19 171 GLN A O 1
ATOM 1325 N N . ASP A 1 172 ? 3.369 -13.489 -4.010 1.00 96.44 172 ASP A N 1
ATOM 1326 C CA . ASP A 1 172 ? 4.076 -13.527 -5.297 1.00 96.44 172 ASP A CA 1
ATOM 1327 C C . ASP A 1 172 ? 3.590 -12.409 -6.251 1.00 96.44 172 ASP A C 1
ATOM 1329 O O . ASP A 1 172 ? 4.380 -11.810 -6.980 1.00 96.44 172 ASP A O 1
ATOM 1333 N N . ALA A 1 173 ? 2.292 -12.078 -6.225 1.00 96.44 173 ALA A N 1
ATOM 1334 C CA . ALA A 1 173 ? 1.746 -10.976 -7.019 1.00 96.44 173 ALA A CA 1
ATOM 1335 C C . ALA A 1 173 ? 2.137 -9.594 -6.472 1.00 96.44 173 ALA A C 1
ATOM 1337 O O . ALA A 1 173 ? 2.306 -8.655 -7.248 1.00 96.44 173 ALA A O 1
ATOM 1338 N N . ILE A 1 174 ? 2.273 -9.451 -5.150 1.00 96.12 174 ILE A N 1
ATOM 1339 C CA . ILE A 1 174 ? 2.782 -8.226 -4.513 1.00 96.12 174 ILE A CA 1
ATOM 1340 C C . ILE A 1 174 ? 4.261 -8.028 -4.870 1.00 96.12 174 ILE A C 1
ATOM 1342 O O . ILE A 1 174 ? 4.677 -6.917 -5.214 1.00 96.12 174 ILE A O 1
ATOM 1346 N N . ASP A 1 175 ? 5.045 -9.103 -4.854 1.00 93.69 175 ASP A N 1
ATOM 1347 C CA . ASP A 1 175 ? 6.471 -9.097 -5.175 1.00 93.69 175 ASP A CA 1
ATOM 1348 C C . ASP A 1 175 ? 6.731 -8.683 -6.634 1.00 93.69 175 ASP A C 1
ATOM 1350 O O . ASP A 1 175 ? 7.685 -7.950 -6.895 1.00 93.69 175 ASP A O 1
ATOM 1354 N N . ASP A 1 176 ? 5.842 -9.031 -7.566 1.00 87.94 176 ASP A N 1
ATOM 1355 C CA . ASP A 1 176 ? 5.931 -8.610 -8.973 1.00 87.94 176 ASP A CA 1
ATOM 1356 C C . ASP A 1 176 ? 5.295 -7.233 -9.262 1.00 87.94 176 ASP A C 1
ATOM 1358 O O . ASP A 1 176 ? 5.589 -6.607 -10.287 1.00 87.94 176 ASP A O 1
ATOM 1362 N N . ALA A 1 177 ? 4.427 -6.733 -8.379 1.00 86.69 177 ALA A N 1
ATOM 1363 C CA . ALA A 1 177 ? 3.780 -5.434 -8.545 1.00 86.69 177 ALA A CA 1
ATOM 1364 C C . ALA A 1 177 ? 4.738 -4.257 -8.295 1.00 86.69 177 ALA A C 1
ATOM 1366 O O . ALA A 1 177 ? 5.704 -4.348 -7.535 1.00 86.69 177 ALA A O 1
ATOM 1367 N N . SER A 1 178 ? 4.435 -3.113 -8.909 1.00 82.75 178 SER A N 1
ATOM 1368 C CA . SER A 1 178 ? 5.116 -1.831 -8.693 1.00 82.75 178 SER A CA 1
ATOM 1369 C C . SER A 1 178 ? 4.175 -0.802 -8.062 1.00 82.75 178 SER A C 1
ATOM 1371 O O . SER A 1 178 ? 2.953 -0.950 -8.079 1.00 82.75 178 SER A O 1
ATOM 1373 N N . GLY A 1 179 ? 4.735 0.267 -7.488 1.00 81.69 179 GLY A N 1
ATOM 1374 C CA . GLY A 1 179 ? 3.950 1.328 -6.850 1.00 81.69 179 GLY A CA 1
ATOM 1375 C C . GLY A 1 179 ? 2.830 1.865 -7.755 1.00 81.69 179 GLY A C 1
ATOM 1376 O O . GLY A 1 179 ? 3.052 2.214 -8.912 1.00 81.69 179 GLY A O 1
ATOM 1377 N N . GLY A 1 180 ? 1.612 1.939 -7.219 1.00 78.44 180 GLY A N 1
ATOM 1378 C CA . GLY A 1 180 ? 0.402 2.374 -7.918 1.00 78.44 180 GLY A CA 1
ATOM 1379 C C . GLY A 1 180 ? -0.412 1.256 -8.580 1.00 78.44 180 GLY A C 1
ATOM 1380 O O . GLY A 1 180 ? -1.553 1.518 -8.983 1.00 78.44 180 GLY A O 1
ATOM 1381 N N . ASP A 1 181 ? 0.122 0.035 -8.664 1.00 89.75 181 ASP A N 1
ATOM 1382 C CA . ASP A 1 181 ? -0.568 -1.122 -9.238 1.00 89.75 181 ASP A CA 1
ATOM 1383 C C . ASP A 1 181 ? -1.719 -1.630 -8.358 1.00 89.75 181 ASP A C 1
ATOM 1385 O O . ASP A 1 181 ? -1.971 -1.168 -7.242 1.00 89.75 181 ASP A O 1
ATOM 1389 N N . THR A 1 182 ? -2.485 -2.578 -8.895 1.00 95.50 182 THR A N 1
ATOM 1390 C CA . THR A 1 182 ? -3.532 -3.288 -8.161 1.00 95.50 182 THR A CA 1
ATOM 1391 C C . THR A 1 182 ? -3.294 -4.790 -8.225 1.00 95.50 182 THR A C 1
ATOM 1393 O O . THR A 1 182 ? -3.205 -5.354 -9.312 1.00 95.50 182 THR A O 1
ATOM 1396 N N . VAL A 1 183 ? -3.276 -5.447 -7.072 1.00 98.06 183 VAL A N 1
ATOM 1397 C CA . VAL A 1 183 ? -3.354 -6.905 -6.958 1.00 98.06 183 VAL A CA 1
ATOM 1398 C C . VAL A 1 183 ? -4.808 -7.250 -6.650 1.00 98.06 183 VAL A C 1
ATOM 1400 O O . VAL A 1 183 ? -5.335 -6.884 -5.601 1.00 98.06 183 VAL A O 1
ATOM 1403 N N . PHE A 1 184 ? -5.483 -7.884 -7.605 1.00 98.25 184 PHE A N 1
ATOM 1404 C CA . PHE A 1 184 ? -6.853 -8.364 -7.466 1.00 98.25 184 PHE A CA 1
ATOM 1405 C C . PHE A 1 184 ? -6.845 -9.838 -7.067 1.00 98.25 184 PHE A C 1
ATOM 1407 O O . PHE A 1 184 ? -6.247 -10.663 -7.757 1.00 98.25 184 PHE A O 1
ATOM 1414 N N . VAL A 1 185 ? -7.538 -10.175 -5.986 1.00 98.62 185 VAL A N 1
ATOM 1415 C CA . VAL A 1 185 ? -7.569 -11.528 -5.427 1.00 98.62 185 VAL A CA 1
ATOM 1416 C C . VAL A 1 185 ? -8.982 -12.086 -5.544 1.00 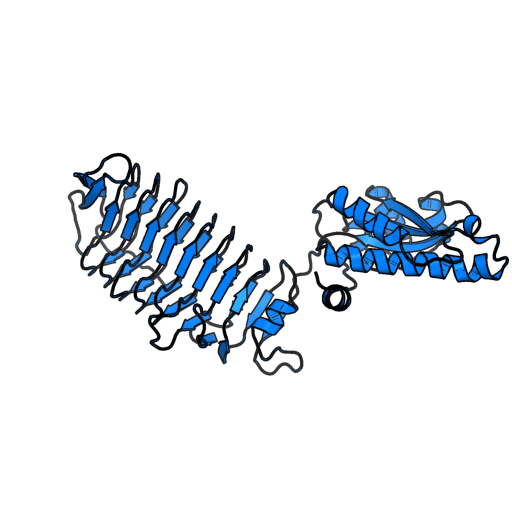98.62 185 VAL A C 1
ATOM 1418 O O . VAL A 1 185 ? -9.913 -11.561 -4.934 1.00 98.62 185 VAL A O 1
ATOM 1421 N N . TYR A 1 186 ? -9.148 -13.145 -6.335 1.00 98.38 186 TYR A N 1
ATOM 1422 C CA . TYR A 1 186 ? -10.430 -13.840 -6.471 1.00 98.38 186 TYR A CA 1
ATOM 1423 C C . TYR A 1 186 ? -10.851 -14.486 -5.146 1.00 98.38 186 TYR A C 1
ATOM 1425 O O . TYR A 1 186 ? -10.007 -14.814 -4.308 1.00 98.38 186 TYR A O 1
ATOM 1433 N N . SER A 1 187 ? -12.151 -14.706 -4.957 1.00 98.12 187 SER A N 1
ATOM 1434 C CA . SER A 1 187 ? -12.688 -15.478 -3.833 1.00 98.12 187 SER A CA 1
ATOM 1435 C C . SER A 1 187 ? -11.971 -16.824 -3.682 1.00 98.12 187 SER A C 1
ATOM 1437 O O . SER A 1 187 ? -11.694 -17.525 -4.657 1.00 98.12 187 SER A O 1
ATOM 1439 N N . GLY A 1 188 ? -11.664 -17.186 -2.442 1.00 97.75 188 GLY A N 1
ATOM 1440 C CA . GLY A 1 188 ? -10.829 -18.328 -2.106 1.00 97.75 188 GLY A CA 1
ATOM 1441 C C . GLY A 1 188 ? -10.297 -18.240 -0.681 1.00 97.75 188 GLY A C 1
ATOM 1442 O O . GLY A 1 188 ? -10.519 -17.252 0.018 1.00 97.75 188 GLY A O 1
ATOM 1443 N N . VAL A 1 189 ? -9.595 -19.292 -0.264 1.00 97.38 189 VAL A N 1
ATOM 1444 C CA . VAL A 1 189 ? -8.899 -19.356 1.025 1.00 97.38 189 VAL A CA 1
ATOM 1445 C C . VAL A 1 189 ? -7.401 -19.378 0.756 1.00 97.38 189 VAL A C 1
ATOM 1447 O O . VAL A 1 189 ? -6.900 -20.297 0.106 1.00 97.38 189 VAL A O 1
ATOM 1450 N N . TYR A 1 190 ? -6.706 -18.373 1.270 1.00 96.94 190 TYR A N 1
ATOM 1451 C CA . TYR A 1 190 ? -5.278 -18.155 1.095 1.00 96.94 190 TYR A CA 1
ATOM 1452 C C . TYR A 1 190 ? -4.603 -18.322 2.457 1.00 96.94 190 TYR A C 1
ATOM 1454 O O . TYR A 1 190 ? -4.828 -17.527 3.362 1.00 96.94 190 TYR A O 1
ATOM 1462 N N . ASN A 1 191 ? -3.827 -19.395 2.625 1.00 95.25 191 ASN A N 1
ATOM 1463 C CA . ASN A 1 191 ? -3.119 -19.688 3.877 1.00 95.25 191 ASN A CA 1
ATOM 1464 C C . ASN A 1 191 ? -1.708 -19.106 3.792 1.00 95.25 191 ASN A C 1
ATOM 1466 O O . ASN A 1 191 ? -0.786 -19.772 3.318 1.00 95.25 191 ASN A O 1
ATOM 1470 N N . GLU A 1 192 ? -1.574 -17.836 4.156 1.00 93.88 192 GLU A N 1
ATOM 1471 C CA . GLU A 1 192 ? -0.382 -17.031 3.905 1.00 93.88 192 GLU A CA 1
ATOM 1472 C C . GLU A 1 192 ? -0.242 -15.948 4.980 1.00 93.88 192 GLU A C 1
ATOM 1474 O O . GLU A 1 192 ? -1.243 -15.445 5.487 1.00 93.88 192 GLU A O 1
ATOM 1479 N N . SER A 1 193 ? 0.995 -15.542 5.261 1.00 94.12 193 SER A N 1
ATOM 1480 C CA . SER A 1 193 ? 1.276 -14.241 5.874 1.00 94.12 193 SER A CA 1
ATOM 1481 C C . SER A 1 193 ? 1.751 -13.285 4.780 1.00 94.12 193 SER A C 1
ATOM 1483 O O . SER A 1 193 ? 2.553 -13.671 3.926 1.00 94.12 193 SER A O 1
ATOM 1485 N N . ILE A 1 194 ? 1.209 -12.069 4.772 1.00 96.62 194 ILE A N 1
ATOM 1486 C CA . ILE A 1 194 ? 1.376 -11.086 3.700 1.00 96.62 194 ILE A CA 1
ATOM 1487 C C . ILE A 1 194 ? 2.186 -9.899 4.199 1.00 96.62 194 ILE A C 1
ATOM 1489 O O . ILE A 1 194 ? 1.787 -9.251 5.161 1.00 96.62 194 ILE A O 1
ATOM 1493 N N . LEU A 1 195 ? 3.261 -9.567 3.487 1.00 97.50 195 LEU A N 1
ATOM 1494 C CA . LEU A 1 195 ? 4.000 -8.321 3.646 1.00 97.50 195 LEU A CA 1
ATOM 1495 C C . LEU A 1 195 ? 3.650 -7.373 2.498 1.00 97.50 195 LEU A C 1
ATOM 1497 O O . LEU A 1 195 ? 3.985 -7.606 1.334 1.00 97.50 195 LEU A O 1
ATOM 1501 N N . LEU A 1 196 ? 2.992 -6.273 2.842 1.00 96.94 196 LEU A N 1
ATOM 1502 C CA . LEU A 1 196 ? 2.617 -5.197 1.943 1.00 96.94 196 LEU A CA 1
ATOM 1503 C C . LEU A 1 196 ? 3.550 -4.005 2.172 1.00 96.94 196 LEU A C 1
ATOM 1505 O O . LEU A 1 196 ? 3.244 -3.105 2.947 1.00 96.94 196 LEU A O 1
ATOM 1509 N N . ASN A 1 197 ? 4.684 -4.011 1.472 1.00 95.00 197 ASN A N 1
ATOM 1510 C CA . ASN A 1 197 ? 5.744 -2.995 1.559 1.00 95.00 197 ASN A CA 1
ATOM 1511 C C . ASN A 1 197 ? 5.851 -2.108 0.303 1.00 95.00 197 ASN A C 1
ATOM 1513 O O . ASN A 1 197 ? 6.857 -1.446 0.055 1.00 95.00 197 ASN A O 1
ATOM 1517 N N . LYS A 1 198 ? 4.813 -2.117 -0.538 1.00 88.25 198 LYS A N 1
ATOM 1518 C CA . LYS A 1 198 ? 4.725 -1.326 -1.770 1.00 88.25 198 LYS A CA 1
ATOM 1519 C C . LYS A 1 198 ? 3.410 -0.567 -1.800 1.00 88.25 198 LYS A C 1
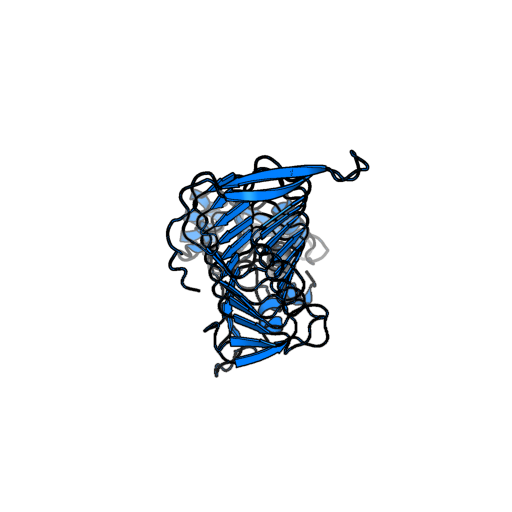ATOM 1521 O O . LYS A 1 198 ? 2.369 -1.109 -1.428 1.00 88.25 198 LYS A O 1
ATOM 1526 N N . SER A 1 199 ? 3.440 0.665 -2.311 1.00 90.00 199 SER A N 1
ATOM 1527 C CA . SER A 1 199 ? 2.266 1.547 -2.364 1.00 90.00 199 SER A CA 1
ATOM 1528 C C . SER A 1 199 ? 1.285 1.112 -3.457 1.00 90.00 199 SER A C 1
ATOM 1530 O O . SER A 1 199 ? 1.161 1.766 -4.492 1.00 90.00 199 SER A O 1
ATOM 1532 N N . ILE A 1 200 ? 0.612 -0.019 -3.258 1.00 93.69 200 ILE A N 1
ATOM 1533 C CA . ILE A 1 200 ? -0.319 -0.647 -4.205 1.00 93.69 200 ILE A CA 1
ATOM 1534 C C . ILE A 1 200 ? -1.732 -0.730 -3.623 1.00 93.69 200 ILE A C 1
ATOM 1536 O O . ILE A 1 200 ? -1.972 -0.459 -2.449 1.00 93.69 200 ILE A O 1
ATOM 1540 N N . THR A 1 201 ? -2.698 -1.123 -4.451 1.00 97.88 201 THR A N 1
ATOM 1541 C CA . THR A 1 201 ? -4.023 -1.548 -3.982 1.00 97.88 201 THR A CA 1
ATOM 1542 C C . THR A 1 201 ? -4.103 -3.070 -3.948 1.00 97.88 201 THR A C 1
ATOM 1544 O O . THR A 1 201 ? -4.126 -3.697 -5.004 1.00 97.88 201 THR A O 1
ATOM 1547 N N . LEU A 1 202 ? -4.213 -3.657 -2.761 1.00 98.50 202 LEU A N 1
ATOM 1548 C CA . LEU A 1 202 ? -4.583 -5.054 -2.572 1.00 98.50 202 LEU A CA 1
ATOM 1549 C C . LEU A 1 202 ? -6.106 -5.139 -2.397 1.00 98.50 202 LEU A C 1
ATOM 1551 O O . LEU A 1 202 ? -6.679 -4.583 -1.457 1.00 98.50 202 LEU A O 1
ATOM 1555 N N . LEU A 1 203 ? -6.774 -5.770 -3.360 1.00 98.56 203 LEU A N 1
ATOM 1556 C CA . LEU A 1 203 ? -8.229 -5.782 -3.494 1.00 98.56 203 LEU A CA 1
ATOM 1557 C C . LEU A 1 203 ? -8.737 -7.219 -3.591 1.00 98.56 203 LEU A C 1
ATOM 1559 O O . LEU A 1 203 ? -8.510 -7.883 -4.601 1.00 98.56 203 LEU A O 1
ATOM 1563 N N . GLY A 1 204 ? -9.482 -7.659 -2.584 1.00 98.50 204 GLY A N 1
ATOM 1564 C CA . GLY A 1 204 ? -10.232 -8.902 -2.650 1.00 98.50 204 GLY A CA 1
ATOM 1565 C C . GLY A 1 204 ? -11.511 -8.742 -3.467 1.00 98.50 204 GLY A C 1
ATOM 1566 O O . GLY A 1 204 ? -12.076 -7.651 -3.599 1.00 98.50 204 GLY A O 1
ATOM 1567 N N . GLU A 1 205 ? -11.967 -9.832 -4.067 1.00 97.75 205 GLU A N 1
ATOM 1568 C CA . GLU A 1 205 ? -13.214 -9.864 -4.822 1.00 97.75 205 GLU A CA 1
ATOM 1569 C C . GLU A 1 205 ? -14.407 -9.520 -3.922 1.00 97.75 205 GLU A C 1
ATOM 1571 O O . GLU A 1 205 ? -15.245 -8.689 -4.292 1.00 97.75 205 GLU A O 1
ATOM 1576 N N . ASN A 1 206 ? -14.452 -10.113 -2.726 1.00 94.38 206 ASN A N 1
ATOM 1577 C CA . ASN A 1 206 ? -15.522 -9.918 -1.758 1.00 94.38 206 ASN A CA 1
ATOM 1578 C C . ASN A 1 206 ? -15.048 -10.299 -0.341 1.00 94.38 206 ASN A C 1
ATOM 1580 O O . ASN A 1 206 ? -14.539 -11.401 -0.141 1.00 94.38 206 ASN A O 1
ATOM 1584 N N . GLN A 1 207 ? -15.287 -9.423 0.644 1.00 92.31 207 GLN A N 1
ATOM 1585 C CA . GLN A 1 207 ? -14.846 -9.621 2.030 1.00 92.31 207 GLN A CA 1
ATOM 1586 C C . GLN A 1 207 ? -15.323 -10.943 2.647 1.00 92.31 207 GLN A C 1
ATOM 1588 O O . GLN A 1 207 ? -14.571 -11.561 3.387 1.00 92.31 207 GLN A O 1
ATOM 1593 N N . ASP A 1 208 ? -16.511 -11.430 2.284 1.00 94.19 208 ASP A N 1
ATOM 1594 C CA . ASP A 1 208 ? -17.116 -12.638 2.858 1.00 94.19 208 ASP A CA 1
ATOM 1595 C C . ASP A 1 208 ? -16.529 -13.935 2.278 1.00 94.19 208 ASP A C 1
ATOM 1597 O O . ASP A 1 208 ? -16.782 -15.026 2.788 1.00 94.19 208 ASP A O 1
ATOM 1601 N N . THR A 1 209 ? -15.789 -13.847 1.166 1.00 97.12 209 THR A N 1
ATOM 1602 C CA . THR A 1 209 ? -15.355 -15.029 0.396 1.00 97.12 209 THR A CA 1
ATOM 1603 C C . THR A 1 209 ? -13.892 -15.001 -0.038 1.00 97.12 209 THR A C 1
ATOM 1605 O O . THR A 1 209 ? -13.393 -16.019 -0.513 1.00 97.12 209 THR A O 1
ATOM 1608 N N . THR A 1 210 ? -13.186 -13.883 0.127 1.00 98.38 210 THR A N 1
ATOM 1609 C CA . THR A 1 210 ? -11.739 -13.770 -0.083 1.00 98.38 210 THR A CA 1
ATOM 1610 C C . THR A 1 210 ? -11.039 -13.782 1.279 1.00 98.38 210 THR A C 1
ATOM 1612 O O . THR A 1 210 ? -10.891 -12.744 1.923 1.00 98.38 210 THR A O 1
ATOM 1615 N N . LEU A 1 211 ? -10.658 -14.974 1.747 1.00 98.19 211 LEU A N 1
ATOM 1616 C CA . LEU A 1 211 ? -10.148 -15.211 3.100 1.00 98.19 211 LEU A CA 1
ATOM 1617 C C . LEU A 1 211 ? -8.621 -15.334 3.097 1.00 98.19 211 LEU A C 1
ATOM 1619 O O . LEU A 1 211 ? -8.080 -16.160 2.365 1.00 98.19 211 LEU A O 1
ATOM 1623 N N . ILE A 1 212 ? -7.948 -14.581 3.965 1.00 97.50 212 ILE A N 1
ATOM 1624 C CA . ILE A 1 212 ? -6.536 -14.763 4.314 1.00 97.50 212 ILE A CA 1
ATOM 1625 C C . ILE A 1 212 ? -6.484 -15.379 5.710 1.00 97.50 212 ILE A C 1
ATOM 1627 O O . ILE A 1 212 ? -6.943 -14.776 6.683 1.00 97.50 212 ILE A O 1
ATOM 1631 N N . ILE A 1 213 ? -5.955 -16.594 5.788 1.00 95.44 213 ILE A N 1
ATOM 1632 C CA . ILE A 1 213 ? -5.816 -17.351 7.026 1.00 95.44 213 ILE A CA 1
ATOM 1633 C C . ILE A 1 213 ? -4.368 -17.280 7.489 1.00 95.44 213 ILE A C 1
ATOM 1635 O O . ILE A 1 213 ? -3.456 -17.605 6.723 1.00 95.44 213 ILE A O 1
ATOM 1639 N N . GLY A 1 214 ? -4.186 -16.867 8.743 1.00 81.44 214 GLY A N 1
ATOM 1640 C CA . GLY A 1 214 ? -2.877 -16.724 9.369 1.00 81.44 214 GLY A CA 1
ATOM 1641 C C . GLY A 1 214 ? -2.050 -18.005 9.325 1.00 81.44 214 GLY A C 1
ATOM 1642 O O . GLY A 1 214 ? -2.558 -19.100 9.564 1.00 81.44 214 GLY A O 1
ATOM 1643 N N . SER A 1 215 ? -0.760 -17.859 9.027 1.00 71.12 215 SER A N 1
ATOM 1644 C CA . SER A 1 215 ? 0.234 -18.921 9.207 1.00 71.12 215 SER A CA 1
ATOM 1645 C C . SER A 1 215 ? 0.897 -18.808 10.596 1.00 71.12 215 SER A C 1
ATOM 1647 O O . SER A 1 215 ? 0.488 -17.967 11.387 1.00 71.12 215 SER A O 1
ATOM 1649 N N . ASN A 1 216 ? 1.880 -19.651 10.943 1.00 65.94 216 ASN A N 1
ATOM 1650 C CA . ASN A 1 216 ? 2.523 -19.693 12.279 1.00 65.94 216 ASN A CA 1
ATOM 1651 C C . ASN A 1 216 ? 3.415 -18.460 12.614 1.00 65.94 216 ASN A C 1
ATOM 1653 O O . ASN A 1 216 ? 4.431 -18.608 13.292 1.00 65.94 216 ASN A O 1
ATOM 1657 N N . GLU A 1 217 ? 3.068 -17.275 12.120 1.00 78.56 217 GLU A N 1
ATOM 1658 C CA . GLU A 1 217 ? 3.788 -16.003 12.275 1.00 78.56 217 GLU A CA 1
ATOM 1659 C C . GLU A 1 21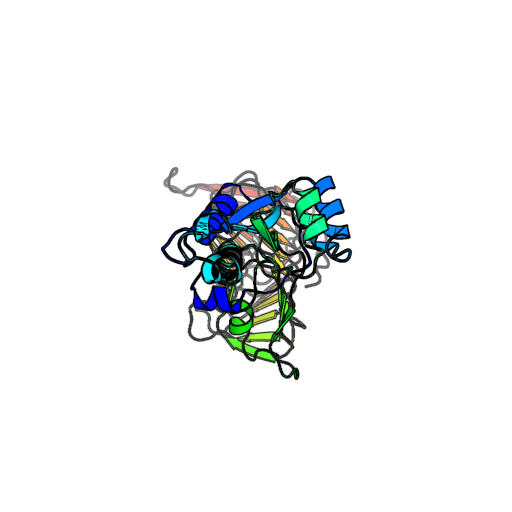7 ? 3.100 -15.098 13.314 1.00 78.56 217 GLU A C 1
ATOM 1661 O O . GLU A 1 217 ? 1.997 -15.398 13.772 1.00 78.56 217 GLU A O 1
ATOM 1666 N N . SER A 1 218 ? 3.730 -13.979 13.689 1.00 88.81 218 SER A N 1
ATOM 1667 C CA . SER A 1 218 ? 3.160 -13.002 14.637 1.00 88.81 218 SER A CA 1
ATOM 1668 C C . SER A 1 218 ? 2.022 -12.150 14.060 1.00 88.81 218 SER A C 1
ATOM 1670 O O . SER A 1 218 ? 1.229 -11.586 14.819 1.00 88.81 218 SER A O 1
ATOM 1672 N N . GLU A 1 219 ? 1.889 -12.082 12.732 1.00 94.62 219 GLU A N 1
ATOM 1673 C CA . GLU A 1 219 ? 0.816 -11.360 12.052 1.00 94.62 219 GLU A CA 1
ATOM 1674 C C . GLU A 1 219 ? 0.403 -12.012 10.723 1.00 94.62 219 GLU A C 1
ATOM 1676 O O . GLU A 1 219 ? 1.170 -12.734 10.078 1.00 94.62 219 GLU A O 1
ATOM 1681 N N . ILE A 1 220 ? -0.841 -11.753 10.308 1.00 97.06 220 ILE A N 1
ATOM 1682 C CA . ILE A 1 220 ? -1.396 -12.262 9.044 1.00 97.06 220 ILE A CA 1
ATOM 1683 C C . ILE A 1 220 ? -1.115 -11.288 7.902 1.00 97.06 220 ILE A C 1
ATOM 1685 O O . ILE A 1 220 ? -0.692 -11.699 6.825 1.00 97.06 220 ILE A O 1
ATOM 1689 N N . VAL A 1 221 ? -1.342 -9.992 8.128 1.00 98.12 221 VAL A N 1
ATOM 1690 C CA . VAL A 1 221 ? -1.041 -8.933 7.160 1.00 98.12 221 VAL A CA 1
ATOM 1691 C C . VAL A 1 221 ? -0.187 -7.871 7.831 1.00 98.12 221 VAL A C 1
ATOM 1693 O O . VAL A 1 221 ? -0.641 -7.202 8.755 1.00 98.12 221 VAL A O 1
ATOM 1696 N N . HIS A 1 222 ? 1.021 -7.671 7.324 1.00 98.31 222 HIS A N 1
ATOM 1697 C CA . HIS A 1 222 ? 1.924 -6.606 7.728 1.00 98.31 222 HIS A CA 1
ATOM 1698 C C . HIS A 1 222 ? 1.985 -5.540 6.634 1.00 98.31 222 HIS A C 1
ATOM 1700 O O . HIS A 1 222 ? 2.335 -5.832 5.494 1.00 98.31 222 HIS A O 1
ATOM 1706 N N . ILE A 1 223 ? 1.609 -4.307 6.960 1.00 98.44 223 ILE A N 1
ATOM 1707 C CA . ILE A 1 223 ? 1.726 -3.134 6.093 1.00 98.44 223 ILE A CA 1
ATOM 1708 C C . ILE A 1 223 ? 2.871 -2.284 6.642 1.00 98.44 223 ILE A C 1
ATOM 1710 O O . ILE A 1 223 ? 2.744 -1.728 7.733 1.00 98.44 223 ILE A O 1
ATOM 1714 N N . ASP A 1 224 ? 3.970 -2.200 5.897 1.00 97.44 224 ASP A N 1
ATOM 1715 C CA . ASP A 1 224 ? 5.228 -1.617 6.376 1.00 97.44 224 ASP A CA 1
ATOM 1716 C C . ASP A 1 224 ? 5.821 -0.630 5.367 1.00 97.44 224 ASP A C 1
ATOM 1718 O O . ASP A 1 224 ? 5.798 -0.896 4.166 1.00 97.44 224 ASP A O 1
ATOM 1722 N N . ASP A 1 225 ? 6.328 0.508 5.851 1.00 91.88 225 ASP A N 1
ATOM 1723 C CA . ASP A 1 225 ? 6.982 1.570 5.060 1.00 91.88 225 ASP A CA 1
ATOM 1724 C C . ASP A 1 225 ? 6.264 1.907 3.734 1.00 91.88 225 ASP A C 1
ATOM 1726 O O . ASP A 1 225 ? 6.849 1.965 2.647 1.00 91.88 225 ASP A O 1
ATOM 1730 N N . THR A 1 226 ? 4.935 2.068 3.783 1.00 89.38 226 THR A N 1
ATOM 1731 C CA . THR A 1 226 ? 4.150 2.219 2.556 1.00 89.38 226 THR A CA 1
ATOM 1732 C C . THR A 1 226 ? 2.890 3.079 2.685 1.00 89.38 226 THR A C 1
ATOM 1734 O O . THR A 1 226 ? 2.526 3.551 3.759 1.00 89.38 226 THR A O 1
ATOM 1737 N N . SER A 1 227 ? 2.214 3.287 1.549 1.00 90.31 227 SER A N 1
ATOM 1738 C CA . SER A 1 227 ? 0.924 3.981 1.417 1.00 90.31 227 SER A CA 1
ATOM 1739 C C . SER A 1 227 ? -0.118 3.139 0.686 1.00 90.31 227 SER A C 1
ATOM 1741 O O . SER A 1 227 ? -0.756 3.556 -0.284 1.00 90.31 227 SER A O 1
ATOM 1743 N N . ALA A 1 228 ? -0.238 1.889 1.125 1.00 93.31 228 ALA A N 1
ATOM 1744 C CA . ALA A 1 228 ? -1.061 0.891 0.471 1.00 93.31 228 ALA A CA 1
ATOM 1745 C C . ALA A 1 228 ? -2.562 1.016 0.792 1.00 93.31 228 ALA A C 1
ATOM 1747 O O . ALA A 1 228 ? -2.987 1.568 1.809 1.00 93.31 228 ALA A O 1
ATOM 1748 N N . VAL A 1 229 ? -3.382 0.450 -0.091 1.00 98.19 229 VAL A N 1
ATOM 1749 C CA . VAL A 1 229 ? -4.826 0.289 0.105 1.00 98.19 229 VAL A CA 1
ATOM 1750 C C . VAL A 1 229 ? -5.125 -1.196 0.257 1.00 98.19 229 VAL A C 1
ATOM 1752 O O . VAL A 1 229 ? -4.851 -1.959 -0.665 1.00 98.19 229 VAL A O 1
ATOM 1755 N N . PHE A 1 230 ? -5.726 -1.590 1.375 1.00 98.69 230 PHE A N 1
ATOM 1756 C CA . PHE A 1 230 ? -6.156 -2.955 1.665 1.00 98.69 230 PHE A CA 1
ATOM 1757 C C . PHE A 1 230 ? -7.680 -2.998 1.781 1.00 98.69 230 PHE A C 1
ATOM 1759 O O . PHE A 1 230 ? -8.266 -2.276 2.592 1.00 98.69 230 PHE A O 1
ATOM 1766 N N . LYS A 1 231 ? -8.351 -3.803 0.950 1.00 98.31 231 LYS A N 1
ATOM 1767 C CA . LYS A 1 231 ? -9.817 -3.852 0.969 1.00 98.31 231 LYS A CA 1
ATOM 1768 C C . LYS A 1 231 ? -10.431 -5.161 0.503 1.00 98.31 231 LYS A C 1
ATOM 1770 O O . LYS A 1 231 ? -9.911 -5.779 -0.422 1.00 98.31 231 LYS A O 1
ATOM 1775 N N . ARG A 1 232 ? -11.612 -5.485 1.045 1.00 98.38 232 ARG A N 1
ATOM 1776 C CA . ARG A 1 232 ? -12.464 -6.625 0.652 1.00 98.38 232 ARG A CA 1
ATOM 1777 C C . ARG A 1 232 ? -11.886 -7.995 0.955 1.00 98.38 232 ARG A C 1
ATOM 1779 O O . ARG A 1 232 ? -11.992 -8.902 0.136 1.00 98.38 232 ARG A O 1
ATOM 1786 N N . PHE A 1 233 ? -11.336 -8.146 2.151 1.00 98.56 233 PHE A N 1
ATOM 1787 C CA . PHE A 1 233 ? -10.868 -9.432 2.657 1.00 98.56 233 PHE A CA 1
ATOM 1788 C C . PHE A 1 233 ? -11.555 -9.800 3.968 1.00 98.56 233 PHE A C 1
ATOM 1790 O O . PHE A 1 233 ? -12.010 -8.929 4.708 1.00 98.56 233 PHE A O 1
ATOM 1797 N N . THR A 1 234 ? -11.558 -11.092 4.273 1.00 98.44 234 THR A N 1
ATOM 1798 C CA . THR A 1 234 ? -11.599 -11.572 5.655 1.00 98.44 234 THR A CA 1
ATOM 1799 C C . THR A 1 234 ? -10.184 -11.970 6.059 1.00 98.44 234 THR A C 1
ATOM 1801 O O . THR A 1 234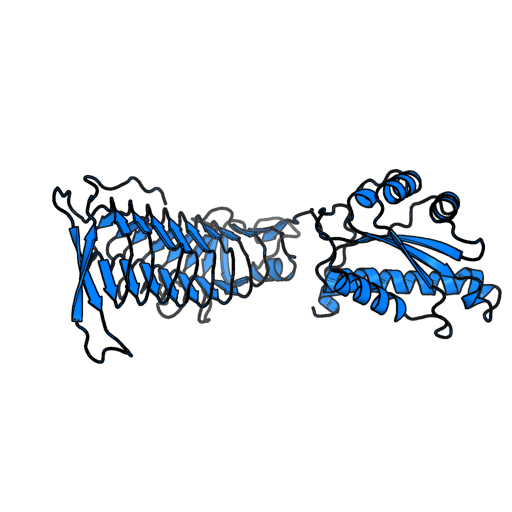 ? -9.556 -12.767 5.368 1.00 98.44 234 THR A O 1
ATOM 1804 N N . VAL A 1 235 ? -9.693 -11.433 7.171 1.00 97.88 235 VAL A N 1
ATOM 1805 C CA . VAL A 1 235 ? -8.424 -11.792 7.813 1.00 97.88 235 VAL A CA 1
ATOM 1806 C C . VAL A 1 235 ? -8.748 -12.521 9.114 1.00 97.88 235 VAL A C 1
ATOM 1808 O O . VAL A 1 235 ? -9.484 -11.997 9.951 1.00 97.88 235 VAL A O 1
ATOM 1811 N N . ASP A 1 236 ? -8.255 -13.746 9.265 1.00 96.44 236 ASP A N 1
ATOM 1812 C CA . ASP A 1 236 ? -8.690 -14.641 10.338 1.00 96.44 236 ASP A CA 1
ATOM 1813 C C . ASP A 1 236 ? -7.544 -15.533 10.825 1.00 96.44 236 ASP A C 1
ATOM 1815 O O . ASP A 1 236 ? -6.922 -16.253 10.040 1.00 96.44 236 ASP A O 1
ATOM 1819 N N . SER A 1 237 ? -7.261 -15.487 12.126 1.00 93.44 237 SER A N 1
ATOM 1820 C CA . SER A 1 237 ? -6.219 -16.309 12.758 1.00 93.44 237 SER A CA 1
ATOM 1821 C C . SER A 1 237 ? -6.701 -17.709 13.155 1.00 93.44 237 SER A C 1
ATOM 1823 O O . SER A 1 237 ? -5.904 -18.500 13.654 1.00 93.44 237 SER A O 1
ATOM 1825 N N . GLN A 1 238 ? -7.989 -18.019 12.961 1.00 90.00 238 GLN A N 1
ATOM 1826 C CA . GLN A 1 238 ? -8.624 -19.280 13.352 1.00 90.00 238 GLN A CA 1
ATOM 1827 C C . GLN A 1 238 ? -8.461 -19.602 14.843 1.00 90.00 238 GLN A C 1
ATOM 1829 O O . GLN A 1 238 ? -8.007 -20.681 15.215 1.00 90.00 238 GLN A O 1
ATOM 1834 N N . GLU A 1 239 ? -8.873 -18.654 15.688 1.00 82.75 239 GLU A N 1
ATOM 1835 C CA . GLU A 1 239 ? -8.847 -18.756 17.161 1.00 82.75 239 GLU A CA 1
ATOM 1836 C C . GLU A 1 239 ? -7.430 -18.802 17.758 1.00 82.75 239 GLU A C 1
ATOM 1838 O O . GLU A 1 239 ? -7.235 -19.224 18.898 1.00 82.75 239 GLU A O 1
ATOM 1843 N N . ASN A 1 240 ? -6.427 -18.335 17.009 1.00 81.56 240 ASN A N 1
ATOM 1844 C CA . ASN A 1 240 ? -5.107 -18.079 17.564 1.00 81.56 240 ASN A CA 1
ATOM 1845 C C . ASN A 1 240 ? -5.012 -16.629 18.062 1.00 81.56 240 ASN A C 1
ATOM 1847 O O . ASN A 1 240 ? -4.740 -15.701 17.297 1.00 81.56 240 ASN A O 1
ATOM 1851 N N . GLU A 1 241 ? -5.218 -16.463 19.368 1.00 77.50 241 GLU A N 1
ATOM 1852 C CA . GLU A 1 241 ? -5.204 -15.178 20.082 1.00 77.50 241 GLU A CA 1
ATOM 1853 C C . GLU A 1 241 ? -3.797 -14.581 20.271 1.00 77.50 241 GLU A C 1
ATOM 1855 O O . GLU A 1 241 ? -3.662 -13.566 20.944 1.00 77.50 241 GLU A O 1
ATOM 1860 N N . PHE A 1 242 ? -2.750 -15.188 19.700 1.00 86.12 242 PHE A N 1
ATOM 1861 C CA . PHE A 1 242 ? -1.368 -14.682 19.745 1.00 86.12 242 PHE A CA 1
ATOM 1862 C C . PHE A 1 242 ? -0.890 -14.108 18.405 1.00 86.12 242 PHE A C 1
ATOM 1864 O O . PHE A 1 242 ? 0.295 -13.818 18.241 1.00 86.12 242 PHE A O 1
ATOM 1871 N N . ILE A 1 243 ? -1.789 -14.017 17.422 1.00 91.88 243 ILE A N 1
ATOM 1872 C CA . ILE A 1 243 ? -1.485 -13.523 16.079 1.00 91.88 243 ILE A CA 1
ATOM 1873 C C . ILE A 1 243 ? -2.269 -12.239 15.841 1.00 91.88 243 ILE A C 1
ATOM 1875 O O . ILE A 1 243 ? -3.487 -12.195 16.024 1.00 91.88 243 ILE A O 1
ATOM 1879 N N . ASN A 1 244 ? -1.583 -11.202 15.375 1.00 95.44 244 ASN A N 1
ATOM 1880 C CA . ASN A 1 244 ? -2.212 -9.959 14.949 1.00 95.44 244 ASN A CA 1
ATOM 1881 C C . ASN A 1 244 ? -2.889 -10.139 13.590 1.00 95.44 244 ASN A C 1
ATOM 1883 O O . ASN A 1 244 ? -2.311 -10.706 12.666 1.00 95.44 244 ASN A O 1
ATOM 1887 N N . GLY A 1 245 ? -4.105 -9.617 13.430 1.00 97.12 245 GLY A N 1
ATOM 1888 C CA . GLY A 1 245 ? -4.799 -9.650 12.145 1.00 97.12 245 GLY A CA 1
ATOM 1889 C C . GLY A 1 245 ? -4.081 -8.788 11.117 1.00 97.12 245 GLY A C 1
ATOM 1890 O O . GLY A 1 245 ? -3.476 -9.300 10.176 1.00 97.12 245 GLY A O 1
ATOM 1891 N N . ILE A 1 246 ? -4.128 -7.473 11.316 1.00 98.31 246 ILE A N 1
ATOM 1892 C CA . ILE A 1 246 ? -3.419 -6.512 10.473 1.00 98.31 246 ILE A CA 1
ATOM 1893 C C . ILE A 1 246 ? -2.495 -5.668 11.342 1.00 98.31 246 ILE A C 1
ATOM 1895 O O . ILE A 1 246 ? -2.955 -4.974 12.248 1.00 98.31 246 ILE A O 1
ATOM 1899 N N . TYR A 1 247 ? -1.203 -5.696 11.043 1.00 98.44 247 TYR A N 1
ATOM 1900 C CA . TYR A 1 247 ? -0.202 -4.838 11.654 1.00 98.44 247 TYR A CA 1
ATOM 1901 C C . TYR A 1 247 ? 0.234 -3.749 10.668 1.00 98.44 247 TYR A C 1
ATOM 1903 O O . TYR A 1 247 ? 0.587 -4.047 9.533 1.00 98.44 247 TYR A O 1
ATOM 1911 N N . ILE A 1 248 ? 0.194 -2.484 11.088 1.00 98.44 248 ILE A N 1
ATOM 1912 C CA . ILE A 1 248 ? 0.663 -1.329 10.319 1.00 98.44 248 ILE A CA 1
ATOM 1913 C C . ILE A 1 248 ? 1.842 -0.688 11.057 1.00 98.44 248 ILE A C 1
ATOM 1915 O O . ILE A 1 248 ? 1.664 -0.194 12.174 1.00 98.44 248 ILE A O 1
ATOM 1919 N N . SER A 1 249 ? 3.014 -0.641 10.430 1.00 97.75 249 SER A N 1
ATOM 1920 C CA . SER A 1 249 ? 4.208 0.031 10.958 1.00 97.75 249 SER A CA 1
ATOM 1921 C C . SER A 1 249 ? 4.790 1.024 9.967 1.00 97.75 249 SER A C 1
ATOM 1923 O O . SER A 1 249 ? 4.718 0.822 8.757 1.00 97.75 249 SER A O 1
ATOM 1925 N N . ASP A 1 250 ? 5.326 2.124 10.505 1.00 94.75 250 ASP A N 1
ATOM 1926 C CA . ASP A 1 250 ? 6.126 3.118 9.778 1.00 94.75 250 ASP A CA 1
ATOM 1927 C C . ASP A 1 250 ? 5.507 3.572 8.438 1.00 94.75 250 ASP A C 1
ATOM 1929 O O . ASP A 1 250 ? 6.196 3.900 7.478 1.00 94.75 250 ASP A O 1
ATOM 1933 N N . SER A 1 251 ? 4.173 3.601 8.371 1.00 92.44 251 SER A N 1
ATOM 1934 C CA . SER A 1 251 ? 3.416 3.780 7.133 1.00 92.44 251 SER A CA 1
ATOM 1935 C C . SER A 1 251 ? 2.616 5.079 7.133 1.00 92.44 251 SER A C 1
ATOM 1937 O O . SER A 1 251 ? 2.258 5.638 8.177 1.00 92.44 251 SER A O 1
ATOM 1939 N N . TRP A 1 252 ? 2.284 5.566 5.938 1.00 92.38 252 TRP A N 1
ATOM 1940 C CA . TRP A 1 252 ? 1.567 6.826 5.753 1.00 92.38 252 TRP A CA 1
ATOM 1941 C C . TRP A 1 252 ? 0.443 6.679 4.728 1.00 92.38 252 TRP A C 1
ATOM 1943 O O . TRP A 1 252 ? 0.593 5.980 3.738 1.00 92.38 252 TRP A O 1
ATOM 1953 N N . ALA A 1 253 ? -0.695 7.350 4.918 1.00 92.44 253 ALA A N 1
ATOM 1954 C CA . ALA A 1 253 ? -1.807 7.318 3.949 1.00 92.44 253 ALA A CA 1
ATOM 1955 C C . ALA A 1 253 ? -2.343 5.906 3.616 1.00 92.44 253 ALA A C 1
ATOM 1957 O O . ALA A 1 253 ? -2.825 5.662 2.509 1.00 92.44 253 ALA A O 1
ATOM 1958 N N . VAL A 1 254 ? -2.281 4.977 4.575 1.00 95.69 254 VAL A N 1
ATOM 1959 C CA . VAL A 1 254 ? -2.860 3.636 4.422 1.00 95.69 254 VAL A CA 1
ATOM 1960 C C . VAL A 1 254 ? -4.379 3.690 4.562 1.00 95.69 254 VAL A C 1
ATOM 1962 O O . VAL A 1 254 ? -4.926 4.360 5.446 1.00 95.69 254 VAL A O 1
ATOM 1965 N N . HIS A 1 255 ? -5.064 2.938 3.702 1.00 97.81 255 HIS A N 1
ATOM 1966 C CA . HIS A 1 255 ? -6.514 2.778 3.737 1.00 97.81 255 HIS A CA 1
ATOM 1967 C C . HIS A 1 255 ? -6.880 1.308 3.944 1.00 97.81 255 HIS A C 1
ATOM 1969 O O . HIS A 1 255 ? -6.595 0.485 3.077 1.00 97.81 255 HIS A O 1
ATOM 1975 N N . ILE A 1 256 ? -7.553 0.996 5.053 1.00 98.56 256 ILE A N 1
ATOM 1976 C CA . ILE A 1 256 ? -8.155 -0.317 5.316 1.00 98.56 256 ILE A CA 1
ATOM 1977 C C . ILE A 1 256 ? -9.667 -0.156 5.264 1.00 98.56 256 ILE A C 1
ATOM 1979 O O . ILE A 1 256 ? -10.246 0.561 6.090 1.00 98.56 256 ILE A O 1
ATOM 1983 N N . THR A 1 257 ? -10.306 -0.786 4.278 1.00 98.19 257 THR A N 1
ATOM 1984 C CA . THR A 1 257 ? -11.745 -0.605 4.054 1.00 98.19 257 THR A CA 1
ATOM 1985 C C . THR A 1 257 ? -12.470 -1.876 3.661 1.00 98.19 257 THR A C 1
ATOM 1987 O O . THR A 1 257 ? -11.897 -2.680 2.930 1.00 98.19 257 THR A O 1
ATOM 1990 N N . GLU A 1 258 ? -13.746 -2.013 4.024 1.00 97.62 258 GLU A N 1
ATOM 1991 C CA . GLU A 1 258 ? -14.592 -3.144 3.600 1.00 97.62 258 GLU A CA 1
ATOM 1992 C C . GLU A 1 258 ? -13.905 -4.478 3.932 1.00 97.62 258 GLU A C 1
ATOM 1994 O O . GLU A 1 258 ? -13.706 -5.316 3.061 1.00 97.62 258 GLU A O 1
ATOM 1999 N N . THR A 1 259 ? -13.374 -4.610 5.149 1.00 98.38 259 THR A N 1
ATOM 2000 C CA . THR A 1 259 ? -12.586 -5.773 5.578 1.00 98.38 259 THR A CA 1
ATOM 2001 C C . THR A 1 259 ? -13.136 -6.325 6.884 1.00 98.38 259 THR A C 1
ATOM 2003 O O . THR A 1 259 ? -13.444 -5.576 7.811 1.00 98.38 259 THR A O 1
ATOM 2006 N N . THR A 1 260 ? -13.224 -7.647 6.984 1.00 98.25 260 THR A N 1
ATOM 2007 C CA . THR A 1 260 ? -13.481 -8.340 8.247 1.00 98.25 260 THR A CA 1
ATOM 2008 C C . THR A 1 260 ? -12.158 -8.796 8.851 1.00 98.25 260 THR A C 1
ATOM 2010 O O . THR A 1 260 ? -11.367 -9.438 8.168 1.00 98.25 260 THR A O 1
ATOM 2013 N N . VAL A 1 261 ? -11.916 -8.507 10.128 1.00 97.62 261 VAL A N 1
ATOM 2014 C CA . VAL A 1 261 ? -10.797 -9.071 10.892 1.00 97.62 261 VAL A CA 1
ATOM 2015 C C . VAL A 1 261 ? -11.340 -9.755 12.135 1.00 97.62 261 VAL A C 1
ATOM 2017 O O . VAL A 1 261 ? -12.163 -9.168 12.843 1.00 97.62 261 VAL A O 1
ATOM 2020 N N . ARG A 1 262 ? -10.937 -11.001 12.393 1.00 95.81 262 ARG A N 1
ATOM 2021 C CA . ARG A 1 262 ? -11.508 -11.767 13.503 1.00 95.81 262 ARG A CA 1
ATOM 2022 C C . ARG A 1 262 ? -10.569 -12.778 14.136 1.00 95.81 262 ARG A C 1
ATOM 2024 O O . ARG A 1 262 ? -9.656 -13.265 13.480 1.00 95.81 262 ARG A O 1
ATOM 2031 N N . SER A 1 263 ? -10.882 -13.122 15.385 1.00 94.06 263 SER A N 1
ATOM 2032 C CA . SER A 1 263 ? -10.225 -14.182 16.162 1.00 94.06 263 SER A CA 1
ATOM 2033 C C . SER A 1 263 ? -8.754 -13.920 16.528 1.00 94.06 263 SER A C 1
ATOM 2035 O O . SER A 1 263 ? -8.085 -14.823 17.019 1.00 94.06 263 SER A O 1
ATOM 2037 N N . CYS A 1 264 ? -8.259 -12.696 16.329 1.00 93.88 264 CYS A N 1
ATOM 2038 C CA . CYS A 1 264 ? -6.852 -12.305 16.496 1.00 93.88 264 CYS A CA 1
ATOM 2039 C C . CYS A 1 264 ? -6.527 -11.754 17.899 1.00 93.88 264 CYS A C 1
ATOM 2041 O O . CYS A 1 264 ? -7.429 -11.381 18.642 1.00 93.88 264 CYS A O 1
ATOM 2043 N N . GLU A 1 265 ? -5.242 -11.576 18.232 1.00 93.94 265 GLU A N 1
ATOM 2044 C CA . GLU A 1 265 ? -4.838 -10.782 19.411 1.00 93.94 265 GLU A CA 1
ATOM 2045 C C . GLU A 1 265 ? -5.329 -9.331 19.252 1.00 93.94 265 GLU A C 1
ATOM 2047 O O . GLU A 1 265 ? -6.240 -8.855 19.935 1.00 93.94 265 GLU A O 1
ATOM 2052 N N . TYR A 1 266 ? -4.778 -8.636 18.258 1.00 95.69 266 TYR A N 1
ATOM 2053 C CA . TYR A 1 266 ? -5.253 -7.338 17.805 1.00 95.69 266 TYR A CA 1
ATOM 2054 C C . TYR A 1 266 ? -5.875 -7.499 16.426 1.00 95.69 266 TYR A C 1
ATOM 2056 O O . TYR A 1 266 ? -5.247 -8.039 15.514 1.00 95.69 266 TYR A O 1
ATOM 2064 N N . GLY A 1 267 ? -7.105 -7.014 16.249 1.00 96.94 267 GLY A N 1
ATOM 2065 C CA . GLY A 1 267 ? -7.708 -6.948 14.922 1.00 96.94 267 GLY A CA 1
ATOM 2066 C C . GLY A 1 267 ? -6.872 -6.056 14.001 1.00 96.94 267 GLY A C 1
ATOM 2067 O O . GLY A 1 267 ? -6.371 -6.507 12.974 1.00 96.94 267 GLY A O 1
ATOM 2068 N N . ILE A 1 268 ? -6.656 -4.802 14.400 1.00 98.25 268 ILE A N 1
ATOM 2069 C CA . ILE A 1 268 ? -5.730 -3.887 13.722 1.00 98.25 268 ILE A CA 1
ATOM 2070 C C . ILE A 1 268 ? -4.789 -3.261 14.755 1.00 98.25 268 ILE A C 1
ATOM 2072 O O . ILE A 1 268 ? -5.234 -2.504 15.620 1.00 98.25 268 ILE A O 1
ATOM 2076 N N . LEU A 1 269 ? -3.491 -3.543 14.636 1.00 97.94 269 LEU A N 1
ATOM 2077 C CA . LEU A 1 269 ? -2.416 -2.909 15.397 1.00 97.94 269 LEU A CA 1
ATOM 2078 C C . LEU A 1 269 ? -1.711 -1.867 14.526 1.00 97.94 269 LEU A C 1
ATOM 2080 O O . LEU A 1 269 ? -1.393 -2.128 13.371 1.00 97.94 269 LEU A O 1
ATOM 2084 N N . ILE A 1 270 ? -1.439 -0.690 15.081 1.00 97.69 270 ILE A N 1
ATOM 2085 C CA . ILE A 1 270 ? -0.800 0.417 14.369 1.00 97.69 270 ILE A CA 1
ATOM 2086 C C . ILE A 1 270 ? 0.312 0.988 15.233 1.00 97.69 270 ILE A C 1
ATOM 2088 O O . ILE A 1 270 ? 0.070 1.365 16.379 1.00 97.69 270 ILE A O 1
ATOM 2092 N N . THR A 1 271 ? 1.506 1.126 14.667 1.00 97.06 271 THR A N 1
ATOM 2093 C CA . THR A 1 271 ? 2.653 1.757 15.324 1.00 97.06 271 THR A CA 1
ATOM 2094 C C . THR A 1 271 ? 3.320 2.778 14.412 1.00 97.06 271 THR A C 1
ATOM 2096 O O . THR A 1 271 ? 3.505 2.512 13.226 1.00 97.06 271 THR A O 1
ATOM 2099 N N . SER A 1 272 ? 3.708 3.932 14.958 1.00 95.12 272 SER A N 1
ATOM 2100 C CA . SER A 1 272 ? 4.563 4.921 14.271 1.00 95.12 272 SER A CA 1
ATOM 2101 C C . SER A 1 272 ? 4.057 5.346 12.883 1.00 95.12 272 SER A C 1
ATOM 2103 O O . SER A 1 272 ? 4.840 5.572 11.969 1.00 95.12 272 SER A O 1
ATOM 2105 N N . SER A 1 273 ? 2.738 5.436 12.707 1.00 93.81 273 SER A N 1
ATOM 2106 C CA . SER A 1 273 ? 2.111 5.618 11.391 1.00 93.81 273 SER A CA 1
ATOM 2107 C C . SER A 1 273 ? 1.161 6.813 11.368 1.00 93.81 273 SER A C 1
ATOM 2109 O O . SER A 1 273 ? 0.571 7.187 12.389 1.00 93.81 273 SER A O 1
ATOM 2111 N N . GLU A 1 274 ? 0.975 7.420 10.195 1.00 92.75 274 GLU A N 1
ATOM 2112 C CA . GLU A 1 274 ? 0.163 8.630 10.064 1.00 92.75 274 GLU A CA 1
ATOM 2113 C C . GLU A 1 274 ? -0.776 8.680 8.852 1.00 92.75 274 GLU A C 1
ATOM 2115 O O . GLU A 1 274 ? -0.619 7.990 7.851 1.00 92.75 274 GLU A O 1
ATOM 2120 N N . SER A 1 275 ? -1.780 9.554 8.928 1.00 92.62 275 SER A N 1
ATOM 2121 C CA . SER A 1 275 ? -2.749 9.800 7.850 1.00 92.62 275 SER A CA 1
ATOM 2122 C C . SER A 1 275 ? -3.553 8.559 7.448 1.00 92.62 275 SER A C 1
ATOM 2124 O O . SER A 1 275 ? -3.821 8.341 6.272 1.00 92.62 275 SER A O 1
ATOM 2126 N N . LEU A 1 276 ? -3.955 7.747 8.423 1.00 95.00 276 LEU A N 1
ATOM 2127 C CA . LEU A 1 276 ? -4.609 6.460 8.190 1.00 95.00 276 LEU A CA 1
ATOM 2128 C C . LEU A 1 276 ? -6.129 6.597 8.082 1.00 95.00 276 LEU A C 1
ATOM 2130 O O . LEU A 1 276 ? -6.752 7.364 8.820 1.00 95.00 276 LEU A O 1
ATOM 2134 N N . THR A 1 277 ? -6.739 5.796 7.210 1.00 97.25 277 THR A N 1
ATOM 2135 C CA . THR A 1 277 ? -8.197 5.632 7.138 1.00 97.25 277 THR A CA 1
ATOM 2136 C C . THR A 1 277 ? -8.570 4.182 7.400 1.00 97.25 277 THR A C 1
ATOM 2138 O O . THR A 1 277 ? -8.224 3.300 6.620 1.00 97.25 277 THR A O 1
ATOM 2141 N N . ILE A 1 278 ? -9.320 3.949 8.471 1.00 98.38 278 ILE A N 1
ATOM 2142 C CA . ILE A 1 278 ? -9.867 2.644 8.839 1.00 98.38 278 ILE A CA 1
ATOM 2143 C C . ILE A 1 278 ? -11.379 2.792 8.790 1.00 98.38 278 ILE A C 1
ATOM 2145 O O . ILE A 1 278 ? -11.976 3.379 9.700 1.00 98.38 278 ILE A O 1
ATOM 2149 N N . SER A 1 279 ? -12.004 2.343 7.704 1.00 98.06 279 SER A N 1
ATOM 2150 C CA . SER A 1 279 ? -13.430 2.594 7.513 1.00 98.06 279 SER A CA 1
ATOM 2151 C C . SER A 1 279 ? -14.237 1.453 6.934 1.00 98.06 279 SER A C 1
ATOM 2153 O O . SER A 1 279 ? -13.800 0.831 5.976 1.00 98.06 279 SER A O 1
ATOM 2155 N N . ASN A 1 280 ? -15.465 1.284 7.426 1.00 97.88 280 ASN A N 1
ATOM 2156 C CA . ASN A 1 280 ? -16.382 0.223 6.995 1.00 97.88 280 ASN A CA 1
ATOM 2157 C C . ASN A 1 280 ? -15.733 -1.160 7.134 1.00 97.88 280 ASN A C 1
ATOM 2159 O O . ASN A 1 280 ? -15.676 -1.929 6.185 1.00 97.88 280 ASN A O 1
ATOM 2163 N N . ASN A 1 281 ? -15.118 -1.423 8.285 1.00 98.50 281 ASN A N 1
ATOM 2164 C CA . ASN A 1 281 ? -14.555 -2.727 8.612 1.00 98.50 281 ASN A CA 1
ATOM 2165 C C . ASN A 1 281 ? -15.360 -3.375 9.735 1.00 98.50 281 ASN A C 1
ATOM 2167 O O . ASN A 1 281 ? -15.938 -2.681 10.573 1.00 98.50 281 ASN A O 1
ATOM 2171 N N . THR A 1 282 ? -15.334 -4.702 9.787 1.00 98.12 282 THR A N 1
ATOM 2172 C CA . THR A 1 282 ? -15.883 -5.483 10.898 1.00 98.12 282 THR A CA 1
ATOM 2173 C C . THR A 1 282 ? -14.738 -6.115 11.680 1.00 98.12 282 THR A C 1
ATOM 2175 O O . THR A 1 282 ? -14.010 -6.933 11.131 1.00 98.12 282 THR A O 1
ATOM 2178 N N . LEU A 1 283 ? -14.567 -5.750 12.949 1.00 97.44 283 LEU A N 1
ATOM 2179 C CA . LEU A 1 283 ? -13.552 -6.307 13.845 1.00 97.44 283 LEU A CA 1
ATOM 2180 C C . LEU A 1 283 ? -14.240 -7.048 14.988 1.00 97.44 283 LEU A C 1
ATOM 2182 O O . LEU A 1 283 ? -14.943 -6.421 15.785 1.00 97.44 283 LEU A O 1
ATOM 2186 N N . GLN A 1 284 ? -14.066 -8.367 15.057 1.00 95.44 284 GLN A N 1
ATOM 2187 C CA . GLN A 1 284 ? -14.837 -9.192 15.986 1.00 95.44 284 GLN A CA 1
ATOM 2188 C C . GLN A 1 284 ? -14.048 -10.327 16.625 1.00 95.44 284 GLN A C 1
ATOM 2190 O O . GLN A 1 284 ? -13.221 -10.961 15.976 1.00 95.44 284 GLN A O 1
ATOM 2195 N N . ASN A 1 285 ? -14.385 -10.649 17.873 1.00 94.00 285 ASN A N 1
ATOM 2196 C CA . ASN A 1 285 ? -13.782 -11.756 18.620 1.00 94.00 285 ASN A CA 1
ATOM 2197 C C . ASN A 1 285 ? -12.245 -11.687 18.687 1.00 94.00 285 ASN A C 1
ATOM 2199 O O . ASN A 1 285 ? -11.596 -12.727 18.688 1.00 94.00 285 ASN A O 1
ATOM 2203 N N . CYS A 1 286 ? -11.657 -10.489 18.694 1.00 94.44 286 CYS A N 1
ATOM 2204 C CA . CYS A 1 286 ? -10.231 -10.313 18.957 1.00 94.44 286 CYS A CA 1
ATOM 2205 C C . CYS A 1 286 ? -9.990 -9.998 20.444 1.00 94.44 286 CYS A C 1
ATOM 2207 O O . CYS A 1 286 ? -10.916 -9.597 21.153 1.00 94.44 286 CYS A O 1
ATOM 2209 N N . SER A 1 287 ? -8.754 -10.084 20.940 1.00 94.69 287 SER A N 1
ATOM 2210 C CA . SER A 1 287 ? -8.446 -9.597 22.297 1.00 94.69 287 SER A CA 1
ATOM 2211 C C . SER A 1 287 ? -8.669 -8.082 22.390 1.00 94.69 287 SER A C 1
ATOM 2213 O O . SER A 1 287 ? -9.289 -7.607 23.342 1.00 94.69 287 SER A O 1
ATOM 2215 N N . SER A 1 288 ? -8.262 -7.317 21.369 1.00 95.75 288 SER A N 1
ATOM 2216 C CA . SER A 1 288 ? -8.697 -5.927 21.137 1.00 95.75 288 SER A CA 1
ATOM 2217 C C . SER A 1 288 ? -9.025 -5.668 19.666 1.00 95.75 288 SER A C 1
ATOM 2219 O O . SER A 1 288 ? -8.446 -6.277 18.768 1.00 95.75 288 SER A O 1
ATOM 2221 N N . GLY A 1 289 ? -9.931 -4.721 19.410 1.00 97.38 289 GLY A N 1
ATOM 2222 C CA . GLY A 1 289 ? -10.348 -4.363 18.053 1.00 97.38 289 GLY A CA 1
ATOM 2223 C C . GLY A 1 289 ? -9.259 -3.593 17.303 1.00 97.38 289 GLY A C 1
ATOM 2224 O O . GLY A 1 289 ? -8.540 -4.157 16.483 1.00 97.38 289 GLY A O 1
ATOM 2225 N N . ILE A 1 290 ? -9.145 -2.293 17.578 1.00 97.81 290 ILE A N 1
ATOM 2226 C CA . ILE A 1 290 ? -8.150 -1.397 16.972 1.00 97.81 290 ILE A CA 1
ATOM 2227 C C . ILE A 1 290 ? -7.254 -0.831 18.069 1.00 97.81 290 ILE A C 1
ATOM 2229 O O . ILE A 1 290 ? -7.763 -0.202 18.997 1.00 97.81 290 ILE A O 1
ATOM 2233 N N . ILE A 1 291 ? -5.936 -0.970 17.929 1.00 97.19 291 ILE A N 1
ATOM 2234 C CA . ILE A 1 291 ? -4.947 -0.315 18.789 1.00 97.19 291 ILE A CA 1
ATOM 2235 C C . ILE A 1 291 ? -4.000 0.519 17.930 1.00 97.19 291 ILE A C 1
ATOM 2237 O O . ILE A 1 291 ? -3.322 -0.008 17.054 1.00 97.19 291 ILE A O 1
ATOM 2241 N N . GLY A 1 292 ? -3.916 1.819 18.209 1.00 94.81 292 GLY A N 1
ATOM 2242 C CA . GLY A 1 292 ? -2.915 2.704 17.621 1.00 94.81 292 GLY A CA 1
ATOM 2243 C C . GLY A 1 292 ? -1.955 3.262 18.657 1.00 94.81 292 GLY A C 1
ATOM 2244 O O . GLY A 1 292 ? -2.390 3.886 19.617 1.00 94.81 292 GLY A O 1
ATOM 2245 N N . VAL A 1 293 ? -0.655 3.085 18.445 1.00 94.50 293 VAL A N 1
ATOM 2246 C CA . VAL A 1 293 ? 0.425 3.566 19.310 1.00 94.50 293 VAL A CA 1
ATOM 2247 C C . VAL A 1 293 ? 1.319 4.511 18.521 1.00 94.50 293 VAL A C 1
ATOM 2249 O O . VAL A 1 293 ? 1.884 4.125 17.505 1.00 94.50 293 VAL A O 1
ATOM 2252 N N . ILE A 1 294 ? 1.470 5.751 18.994 1.00 89.12 294 ILE A N 1
ATOM 2253 C CA . ILE A 1 294 ? 2.247 6.791 18.295 1.00 89.12 294 ILE A CA 1
ATOM 2254 C C . ILE A 1 294 ? 1.678 6.979 16.882 1.00 89.12 294 ILE A C 1
ATOM 2256 O O . ILE A 1 294 ? 2.285 6.627 15.874 1.00 89.12 294 ILE A O 1
ATOM 2260 N N . VAL A 1 295 ? 0.453 7.500 16.825 1.00 86.19 295 VAL A N 1
ATOM 2261 C CA . VAL A 1 295 ? -0.270 7.699 15.564 1.00 86.19 295 VAL A CA 1
ATOM 2262 C C . VAL A 1 295 ? -0.625 9.163 15.329 1.00 86.19 295 VAL A C 1
ATOM 2264 O O . VAL A 1 295 ? -0.869 9.925 16.269 1.00 86.19 295 VAL A O 1
ATOM 2267 N N . GLY A 1 296 ? -0.685 9.570 14.063 1.00 85.62 296 GLY A N 1
ATOM 2268 C CA . GLY A 1 296 ? -1.079 10.921 13.660 1.00 85.62 296 GLY A CA 1
ATOM 2269 C C . GLY A 1 296 ? -2.167 10.909 12.593 1.00 85.62 296 GLY A C 1
ATOM 2270 O O . GLY A 1 296 ? -2.123 10.097 11.679 1.00 85.62 296 GLY A O 1
ATOM 2271 N N . ASN A 1 297 ? -3.132 11.832 12.657 1.00 90.06 297 ASN A N 1
ATOM 2272 C CA . ASN A 1 297 ? -4.126 12.010 11.592 1.00 90.06 297 ASN A CA 1
ATOM 2273 C C . ASN A 1 297 ? -4.904 10.718 11.239 1.00 90.06 297 ASN A C 1
ATOM 2275 O O . ASN A 1 297 ? -5.044 10.373 10.067 1.00 90.06 297 ASN A O 1
ATOM 2279 N N . VAL A 1 298 ? -5.375 9.977 12.248 1.00 93.12 298 VAL A N 1
ATOM 2280 C CA . VAL A 1 298 ? -6.117 8.719 12.045 1.00 93.12 298 VAL A CA 1
ATOM 2281 C C . VAL A 1 298 ? -7.619 8.976 11.983 1.00 93.12 298 VAL A C 1
ATOM 2283 O O . VAL A 1 298 ? -8.190 9.593 12.882 1.00 93.12 298 VAL A O 1
ATOM 2286 N N . THR A 1 299 ? -8.278 8.454 10.951 1.00 96.62 299 THR A N 1
ATOM 2287 C CA . THR A 1 299 ? -9.740 8.432 10.832 1.00 96.62 299 THR A CA 1
ATOM 2288 C C . THR A 1 299 ? -10.252 7.005 10.971 1.00 96.62 299 THR A C 1
ATOM 2290 O O . THR A 1 299 ? -10.000 6.165 10.112 1.00 96.62 299 THR A O 1
ATOM 2293 N N . VAL A 1 300 ? -11.007 6.747 12.038 1.00 98.00 300 VAL A N 1
ATOM 2294 C CA . VAL A 1 300 ? -11.722 5.493 12.290 1.00 98.00 300 VAL A CA 1
ATOM 2295 C C . VAL A 1 300 ? -13.212 5.757 12.115 1.00 98.00 300 VAL A C 1
ATOM 2297 O O . VAL A 1 300 ? -13.813 6.454 12.942 1.00 98.00 300 VAL A O 1
ATOM 2300 N N . SER A 1 301 ? -13.822 5.251 11.041 1.00 98.31 301 SER A N 1
ATOM 2301 C CA . SER A 1 301 ? -15.231 5.550 10.768 1.00 98.31 301 SER A CA 1
ATOM 2302 C C . SER A 1 301 ? -16.055 4.478 10.081 1.00 98.31 301 SER A C 1
ATOM 2304 O O . SER A 1 301 ? -15.603 3.893 9.111 1.00 98.31 301 SER A O 1
ATOM 2306 N N . GLY A 1 302 ? -17.312 4.303 10.485 1.00 98.00 302 GLY A N 1
ATOM 2307 C CA . GLY A 1 302 ? -18.204 3.327 9.848 1.00 98.00 302 GLY A CA 1
ATOM 2308 C C . GLY A 1 302 ? -17.897 1.878 10.221 1.00 98.00 302 GLY A C 1
ATOM 2309 O O . GLY A 1 302 ? -18.419 0.976 9.588 1.00 98.00 302 GLY A O 1
ATOM 2310 N N . ASN A 1 303 ? -17.033 1.628 11.209 1.00 98.62 303 ASN A N 1
ATOM 2311 C CA . ASN A 1 303 ? -16.641 0.268 11.570 1.00 98.62 303 ASN A CA 1
ATOM 2312 C C . ASN A 1 303 ? -17.640 -0.364 12.547 1.00 98.62 303 ASN A C 1
ATOM 2314 O O . ASN A 1 303 ? -18.201 0.325 13.406 1.00 98.62 303 ASN A O 1
ATOM 2318 N N . ILE A 1 304 ? -17.797 -1.682 12.454 1.00 98.31 304 ILE A N 1
ATOM 2319 C CA . ILE A 1 304 ? -18.449 -2.533 13.449 1.00 98.31 304 ILE A CA 1
ATOM 2320 C C . ILE A 1 304 ? -17.344 -3.199 14.270 1.00 98.31 304 ILE A C 1
ATOM 2322 O O . ILE A 1 304 ? -16.481 -3.867 13.718 1.00 98.31 304 ILE A O 1
ATOM 2326 N N . ILE A 1 305 ? -17.340 -2.988 15.583 1.00 98.06 305 ILE A N 1
ATOM 2327 C CA . ILE A 1 305 ? -16.312 -3.481 16.501 1.00 98.06 305 ILE A CA 1
ATOM 2328 C C . ILE A 1 305 ? -17.014 -4.182 17.658 1.00 98.06 305 ILE A C 1
ATOM 2330 O O . ILE A 1 305 ? -17.488 -3.522 18.589 1.00 98.06 305 ILE A O 1
ATOM 2334 N N . ASP A 1 306 ? -17.115 -5.505 17.571 1.00 96.62 306 ASP A N 1
ATOM 2335 C CA . ASP A 1 306 ? -17.988 -6.301 18.433 1.00 96.62 306 ASP A CA 1
ATOM 2336 C C . ASP A 1 306 ? -17.255 -7.436 19.149 1.00 96.62 306 ASP A C 1
ATOM 2338 O O . ASP A 1 306 ? -16.507 -8.192 18.540 1.00 96.62 306 ASP A O 1
ATOM 2342 N N . GLY A 1 307 ? -17.504 -7.585 20.449 1.00 92.31 307 GLY A N 1
ATOM 2343 C CA . GLY A 1 307 ? -17.091 -8.780 21.184 1.00 92.31 307 GLY A CA 1
ATOM 2344 C C . GLY A 1 307 ? -15.579 -8.941 21.354 1.00 92.31 307 GLY A C 1
ATOM 2345 O O . GLY A 1 307 ? -15.103 -10.072 21.364 1.00 92.31 307 GLY A O 1
ATOM 2346 N N . ASN A 1 308 ? -14.816 -7.845 21.480 1.00 87.88 308 ASN A N 1
ATOM 2347 C CA . ASN A 1 308 ? -13.375 -7.933 21.728 1.00 87.88 308 ASN A CA 1
ATOM 2348 C C . ASN A 1 308 ? -13.097 -7.994 23.243 1.00 87.88 308 ASN A C 1
ATOM 2350 O O . ASN A 1 308 ? -13.417 -7.060 23.990 1.00 87.88 308 ASN A O 1
ATOM 2354 N N . GLY A 1 309 ? -12.620 -9.157 23.695 1.00 73.88 309 GLY A N 1
ATOM 2355 C CA . GLY A 1 309 ? -12.885 -9.684 25.039 1.00 73.88 309 GLY A CA 1
ATOM 2356 C C . GLY A 1 309 ? -11.970 -9.180 26.156 1.00 73.88 309 GLY A C 1
ATOM 2357 O O . GLY A 1 309 ? -12.452 -8.915 27.258 1.00 73.88 309 GLY A O 1
ATOM 2358 N N . GLU A 1 310 ? -10.674 -9.007 25.900 1.00 81.50 310 GLU A N 1
ATOM 2359 C CA . GLU A 1 310 ? -9.705 -8.677 26.959 1.00 81.50 310 GLU A CA 1
ATOM 2360 C C . GLU A 1 310 ? -9.350 -7.185 27.023 1.00 81.50 310 GLU A C 1
ATOM 2362 O O . GLU A 1 310 ? -9.031 -6.672 28.096 1.00 81.50 310 GLU A O 1
ATOM 2367 N N . GLY A 1 311 ? -9.459 -6.461 25.908 1.00 86.44 311 GLY A N 1
ATOM 2368 C CA . GLY A 1 311 ? -9.017 -5.075 25.803 1.00 86.44 311 GLY A CA 1
ATOM 2369 C C . GLY A 1 311 ? -10.070 -4.104 25.278 1.00 86.44 311 GLY A C 1
ATOM 2370 O O . GLY A 1 311 ? -11.247 -4.122 25.656 1.00 86.44 311 GLY A O 1
ATOM 2371 N N . SER A 1 312 ? -9.609 -3.161 24.462 1.00 95.44 312 SER A N 1
ATOM 2372 C CA . SER A 1 312 ? -10.425 -2.052 23.976 1.00 95.44 312 SER A CA 1
ATOM 2373 C C . SER A 1 312 ? -11.019 -2.368 22.602 1.00 95.44 312 SER A C 1
ATOM 2375 O O . SER A 1 312 ? -10.359 -2.952 21.745 1.00 95.44 312 SER A O 1
ATOM 2377 N N . GLY A 1 313 ? -12.242 -1.906 22.344 1.00 97.56 313 GLY A N 1
ATOM 2378 C CA . GLY A 1 313 ? -12.783 -1.865 20.988 1.00 97.56 313 GLY A CA 1
ATOM 2379 C C . GLY A 1 313 ? -11.934 -0.941 20.111 1.00 97.56 313 GLY A C 1
ATOM 2380 O O . GLY A 1 313 ? -11.430 -1.351 19.069 1.00 97.56 313 GLY A O 1
ATOM 2381 N N . ILE A 1 314 ? -11.713 0.295 20.568 1.00 97.88 314 ILE A N 1
ATOM 2382 C CA . ILE A 1 314 ? -10.762 1.233 19.961 1.00 97.88 314 ILE A CA 1
ATOM 2383 C C . ILE A 1 314 ? -9.864 1.818 21.044 1.00 97.88 314 ILE A C 1
ATOM 2385 O O . ILE A 1 314 ? -10.352 2.439 21.989 1.00 97.88 314 ILE A O 1
ATOM 2389 N N . GLU A 1 315 ? -8.556 1.707 20.857 1.00 97.25 315 GLU A N 1
ATOM 2390 C CA . GLU A 1 315 ? -7.545 2.360 21.672 1.00 97.25 315 GLU A CA 1
ATOM 2391 C C . GLU A 1 315 ? -6.608 3.211 20.823 1.00 97.25 315 GLU A C 1
ATOM 2393 O O . GLU A 1 315 ? -6.056 2.746 19.831 1.00 97.25 315 GLU A O 1
ATOM 2398 N N . ILE A 1 316 ? -6.407 4.466 21.227 1.00 95.56 316 ILE A N 1
ATOM 2399 C CA . ILE A 1 316 ? -5.459 5.375 20.579 1.00 95.56 316 ILE A CA 1
ATOM 2400 C C . ILE A 1 316 ? -4.515 5.934 21.636 1.00 95.56 316 ILE A C 1
ATOM 2402 O O . ILE A 1 316 ? -4.953 6.553 22.611 1.00 95.56 316 ILE A O 1
ATOM 2406 N N . GLN A 1 317 ? -3.218 5.742 21.415 1.00 94.44 317 GLN A N 1
ATOM 2407 C CA . GLN A 1 317 ? -2.140 6.133 22.304 1.00 94.44 317 GLN A CA 1
ATOM 2408 C C . GLN A 1 317 ? -1.183 7.134 21.644 1.00 94.44 317 GLN A C 1
ATOM 2410 O O . GLN A 1 317 ? -0.819 6.995 20.476 1.00 94.44 317 GLN A O 1
ATOM 2415 N N . ALA A 1 318 ? -0.725 8.121 22.419 1.00 90.25 318 ALA A N 1
ATOM 2416 C CA . ALA A 1 318 ? 0.313 9.084 22.033 1.00 90.25 318 ALA A CA 1
ATOM 2417 C C . ALA A 1 318 ? 0.029 9.831 20.710 1.00 90.25 318 ALA A C 1
ATOM 2419 O O . ALA A 1 318 ? 0.930 10.060 19.906 1.00 90.25 318 ALA A O 1
ATOM 2420 N N . ALA A 1 319 ? -1.228 10.222 20.487 1.00 86.44 319 ALA A N 1
ATOM 2421 C CA . ALA A 1 319 ? -1.675 10.852 19.246 1.00 86.44 319 ALA A CA 1
ATOM 2422 C C . ALA A 1 319 ? -1.940 12.354 19.428 1.00 86.44 319 ALA A C 1
ATOM 2424 O O . ALA A 1 319 ? -2.720 12.744 20.297 1.00 86.44 319 ALA A O 1
ATOM 2425 N N . MET A 1 320 ? -1.311 13.214 18.619 1.00 78.44 320 MET A N 1
ATOM 2426 C CA . MET A 1 320 ? -1.289 14.660 18.900 1.00 78.44 320 MET A CA 1
ATOM 2427 C C . MET A 1 320 ? -2.358 15.493 18.177 1.00 78.44 320 MET A C 1
ATOM 2429 O O . MET A 1 320 ? -2.877 16.433 18.775 1.00 78.44 320 MET A O 1
ATOM 2433 N N . PHE A 1 321 ? -2.689 15.207 16.910 1.00 82.81 321 PHE A N 1
ATOM 2434 C CA . PHE A 1 321 ? -3.630 16.041 16.144 1.00 82.81 321 PHE A CA 1
ATOM 2435 C C . PHE A 1 321 ? -4.408 15.263 15.072 1.00 82.81 321 PHE A C 1
ATOM 2437 O O . PHE A 1 321 ? -3.914 14.282 14.518 1.00 82.81 321 PHE A O 1
ATOM 2444 N N . LYS A 1 322 ? -5.598 15.791 14.731 1.00 84.00 322 LYS A N 1
ATOM 2445 C CA . LYS A 1 322 ? -6.462 15.369 13.608 1.00 84.00 322 LYS A CA 1
ATOM 2446 C C . LYS A 1 322 ? -6.944 13.912 13.667 1.00 84.00 322 LYS A C 1
ATOM 2448 O O . LYS A 1 322 ? -7.130 13.286 12.633 1.00 84.00 322 LYS A O 1
ATOM 2453 N N . ASN A 1 323 ? -7.180 13.390 14.868 1.00 91.56 323 ASN A N 1
ATOM 2454 C CA . ASN A 1 323 ? -7.739 12.050 15.034 1.00 91.56 323 ASN A CA 1
ATOM 2455 C C . ASN A 1 323 ? -9.268 12.113 15.106 1.00 91.56 323 ASN A C 1
ATOM 2457 O O . ASN A 1 323 ? -9.818 12.882 15.900 1.00 91.56 323 ASN A O 1
ATOM 2461 N N . TYR A 1 324 ? -9.944 11.299 14.301 1.00 96.50 324 TYR A N 1
ATOM 2462 C CA . TYR A 1 324 ? -11.399 11.237 14.203 1.00 96.50 324 TYR A CA 1
ATOM 2463 C C . TYR A 1 324 ? -11.871 9.813 14.469 1.00 96.50 324 TYR A C 1
ATOM 2465 O O . TYR A 1 324 ? -11.522 8.896 13.736 1.00 96.50 324 TYR A O 1
ATOM 2473 N N . ILE A 1 325 ? -12.702 9.633 15.492 1.00 98.00 325 ILE A N 1
ATOM 2474 C CA . ILE A 1 325 ? -13.423 8.385 15.749 1.00 98.00 325 ILE A CA 1
ATOM 2475 C C . ILE A 1 325 ? -14.900 8.706 15.575 1.00 98.00 325 ILE A C 1
ATOM 2477 O O . ILE A 1 325 ? -15.502 9.358 16.434 1.00 98.00 325 ILE A O 1
ATOM 2481 N N . GLN A 1 326 ? -15.485 8.314 14.446 1.00 97.94 326 GLN A N 1
ATOM 2482 C CA . GLN A 1 326 ? -16.844 8.731 14.125 1.00 97.94 326 GLN A CA 1
ATOM 2483 C C . GLN A 1 326 ? -17.701 7.674 13.457 1.00 97.94 326 GLN A C 1
ATOM 2485 O O . GLN A 1 326 ? -17.237 6.963 12.580 1.00 97.94 326 GLN A O 1
ATOM 2490 N N . ARG A 1 327 ? -18.990 7.630 13.800 1.00 98.12 327 ARG A N 1
ATOM 2491 C CA . ARG A 1 327 ? -19.944 6.716 13.154 1.00 98.12 327 ARG A CA 1
ATOM 2492 C C . ARG A 1 327 ? -19.521 5.246 13.223 1.00 98.12 327 ARG A C 1
ATOM 2494 O O . ARG A 1 327 ? -19.715 4.519 12.260 1.00 98.12 327 ARG A O 1
ATOM 2501 N N . ASN A 1 328 ? -18.929 4.810 14.335 1.00 98.69 328 ASN A N 1
ATOM 2502 C CA . ASN A 1 328 ? -18.610 3.399 14.583 1.00 98.69 328 ASN A CA 1
ATOM 2503 C C . ASN A 1 328 ? -19.646 2.758 15.512 1.00 98.69 328 ASN A C 1
ATOM 2505 O O . ASN A 1 328 ? -20.178 3.428 16.402 1.00 98.69 328 ASN A O 1
ATOM 2509 N N . SER A 1 329 ? -19.921 1.470 15.313 1.00 98.38 329 SER A N 1
ATOM 2510 C CA . SER A 1 329 ? -20.704 0.645 16.229 1.00 98.38 329 SER A CA 1
ATOM 2511 C C . SER A 1 329 ? -19.756 -0.183 17.079 1.00 98.38 329 SER A C 1
ATOM 2513 O O . SER A 1 329 ? -19.108 -1.084 16.567 1.00 98.38 329 SER A O 1
ATOM 2515 N N . ILE A 1 330 ? -19.640 0.153 18.362 1.00 98.31 330 ILE A N 1
ATOM 2516 C CA . ILE A 1 330 ? -18.660 -0.415 19.288 1.00 98.31 330 ILE A CA 1
ATOM 2517 C C . ILE A 1 330 ? -19.420 -1.120 20.405 1.00 98.31 330 ILE A C 1
ATOM 2519 O O . ILE A 1 330 ? -19.998 -0.467 21.289 1.00 98.31 330 ILE A O 1
ATOM 2523 N N . THR A 1 331 ? -19.454 -2.447 20.345 1.00 97.00 331 THR A N 1
ATOM 2524 C CA . THR A 1 331 ? -20.363 -3.272 21.139 1.00 97.00 331 THR A CA 1
ATOM 2525 C C . THR A 1 331 ? -19.664 -4.4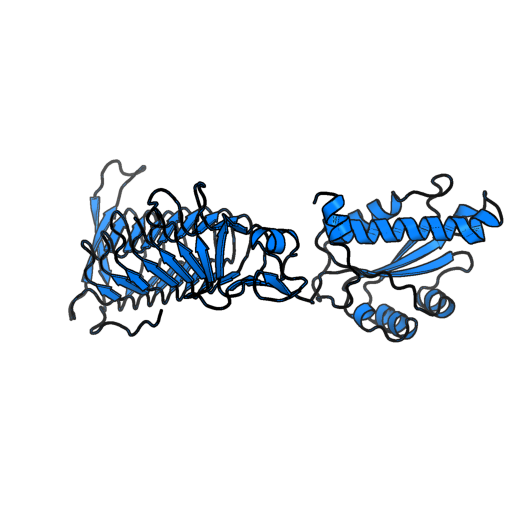26 21.847 1.00 97.00 331 THR A C 1
ATOM 2527 O O . THR A 1 331 ? -18.694 -4.979 21.351 1.00 97.00 331 THR A O 1
ATOM 2530 N N . ASN A 1 332 ? -20.136 -4.780 23.046 1.00 96.31 332 ASN A N 1
ATOM 2531 C CA . ASN A 1 332 ? -19.671 -5.964 23.784 1.00 96.31 332 ASN A CA 1
ATOM 2532 C C . ASN A 1 332 ? -18.146 -6.045 24.037 1.00 96.31 332 ASN A C 1
ATOM 2534 O O . ASN A 1 332 ? -17.604 -7.139 24.140 1.00 96.31 332 ASN A O 1
ATOM 2538 N N . ASN A 1 333 ? -17.451 -4.909 24.172 1.00 96.69 333 ASN A N 1
ATOM 2539 C CA . ASN A 1 333 ? -16.018 -4.867 24.503 1.00 96.69 333 ASN A CA 1
ATOM 2540 C C . ASN A 1 333 ? -15.788 -4.604 26.004 1.00 96.69 333 ASN A C 1
ATOM 2542 O O . ASN A 1 333 ? -16.662 -4.059 26.694 1.00 96.69 333 ASN A O 1
ATOM 2546 N N . THR A 1 334 ? -14.590 -4.908 26.515 1.00 96.19 334 THR A N 1
ATOM 2547 C CA . THR A 1 334 ? -14.214 -4.548 27.897 1.00 96.19 334 THR A CA 1
ATOM 2548 C C . THR A 1 334 ? -14.166 -3.028 28.071 1.00 96.19 334 THR A C 1
ATOM 2550 O O . THR A 1 334 ? -14.865 -2.477 28.929 1.00 96.19 334 THR A O 1
ATOM 2553 N N . VAL A 1 335 ? -13.462 -2.317 27.186 1.00 97.38 335 VAL A N 1
ATOM 2554 C CA . VAL A 1 335 ? -13.582 -0.857 27.045 1.00 97.38 335 VAL A CA 1
ATOM 2555 C C . VAL A 1 335 ? -14.036 -0.518 25.629 1.00 97.38 335 VAL A C 1
ATOM 2557 O O . VAL A 1 335 ? -13.456 -1.000 24.670 1.00 97.38 335 VAL A O 1
ATOM 2560 N N . GLY A 1 336 ? -15.059 0.321 25.460 1.00 97.88 336 GLY A N 1
ATOM 2561 C CA . GLY A 1 336 ? -15.502 0.744 24.126 1.00 97.88 336 GLY A CA 1
ATOM 2562 C C . GLY A 1 336 ? -14.442 1.596 23.419 1.00 97.88 336 GLY A C 1
ATOM 2563 O O . GLY A 1 336 ? -13.846 1.169 22.434 1.00 97.88 336 GLY A O 1
ATOM 2564 N N . ILE A 1 337 ? -14.188 2.801 23.940 1.00 98.12 337 ILE A N 1
ATOM 2565 C CA . ILE A 1 337 ? -13.122 3.696 23.454 1.00 98.12 337 ILE A CA 1
ATOM 2566 C C . ILE A 1 337 ? -12.166 4.042 24.599 1.00 98.12 337 ILE A C 1
ATOM 2568 O O . ILE A 1 337 ? -12.601 4.583 25.619 1.00 98.12 337 ILE A O 1
ATOM 2572 N N . ASN A 1 338 ? -10.870 3.803 24.408 1.00 97.50 338 ASN A N 1
ATOM 2573 C CA . ASN A 1 338 ? -9.806 4.187 25.330 1.00 97.50 338 ASN A CA 1
ATOM 2574 C C . ASN A 1 338 ? -8.837 5.183 24.672 1.00 97.50 338 ASN A C 1
ATOM 2576 O O . ASN A 1 338 ? -8.331 4.955 23.576 1.00 97.50 338 ASN A O 1
ATOM 2580 N N . LEU A 1 339 ? -8.569 6.307 25.337 1.00 96.50 339 LEU A N 1
ATOM 2581 C CA . LEU A 1 339 ? -7.622 7.320 24.860 1.00 96.50 339 LEU A CA 1
ATOM 2582 C C . LEU A 1 339 ? -6.463 7.472 25.840 1.00 96.50 339 LEU A C 1
ATOM 2584 O O . LEU A 1 339 ? -6.681 7.783 27.010 1.00 96.50 339 LEU A O 1
ATOM 2588 N N . VAL A 1 340 ? -5.226 7.334 25.373 1.00 95.44 340 VAL A N 1
ATOM 2589 C CA . VAL A 1 340 ? -4.035 7.356 26.234 1.00 95.44 340 VAL A CA 1
ATOM 2590 C C . VAL A 1 340 ? -3.030 8.383 25.708 1.00 95.44 340 VAL A C 1
ATOM 2592 O O . VAL A 1 340 ? -2.573 8.293 24.579 1.00 95.44 340 VAL A O 1
ATOM 2595 N N . PHE A 1 341 ? -2.669 9.397 26.496 1.00 94.06 341 PHE A N 1
ATOM 2596 C CA . PHE A 1 341 ? -1.734 10.455 26.070 1.00 94.06 341 PHE A CA 1
ATOM 2597 C C . PHE A 1 341 ? -2.108 11.131 24.733 1.00 94.06 341 PHE A C 1
ATOM 2599 O O . PHE A 1 341 ? -1.237 11.445 23.923 1.00 94.06 341 PHE A O 1
ATOM 2606 N N . THR A 1 342 ? -3.404 11.345 24.480 1.00 93.50 342 THR A N 1
ATOM 2607 C CA . THR A 1 342 ? -3.888 11.947 23.226 1.00 93.50 342 THR A CA 1
ATOM 2608 C C . THR A 1 342 ? -4.250 13.421 23.377 1.00 93.50 342 THR A C 1
ATOM 2610 O O . THR A 1 342 ? -4.630 13.889 24.456 1.00 93.50 342 THR A O 1
ATOM 2613 N N . LEU A 1 343 ? -4.175 14.161 22.274 1.00 92.50 343 LEU A N 1
ATOM 2614 C CA . LEU A 1 343 ? -4.611 15.546 22.174 1.00 92.50 343 LEU A CA 1
ATOM 2615 C C . LEU A 1 343 ? -5.556 15.727 20.981 1.00 92.50 343 LEU A C 1
ATOM 2617 O O . LEU A 1 343 ? -5.381 15.127 19.923 1.00 92.50 343 LEU A O 1
ATOM 2621 N N . PHE A 1 344 ? -6.563 16.587 21.156 1.00 91.62 344 PHE A N 1
ATOM 2622 C CA . PHE A 1 344 ? -7.432 17.074 20.074 1.00 91.62 344 PHE A CA 1
ATOM 2623 C C . PHE A 1 344 ? -8.148 15.986 19.242 1.00 91.62 344 PHE A C 1
ATOM 2625 O O . PHE A 1 344 ? -8.461 16.211 18.072 1.00 91.62 344 PHE A O 1
ATOM 2632 N N . THR A 1 345 ? -8.446 14.825 19.831 1.00 94.31 345 THR A N 1
ATOM 2633 C CA . THR A 1 345 ? -9.258 13.778 19.188 1.00 94.31 345 THR A CA 1
ATOM 2634 C C . THR A 1 345 ? -10.733 14.188 19.148 1.00 94.31 345 THR A C 1
ATOM 2636 O O . THR A 1 345 ? -11.286 14.659 20.146 1.00 94.31 345 THR A O 1
ATOM 2639 N N . ILE A 1 346 ? -11.397 13.999 18.008 1.00 96.31 346 ILE A N 1
ATOM 2640 C CA . ILE A 1 346 ? -12.840 14.212 17.845 1.00 96.31 346 ILE A CA 1
ATOM 2641 C C . ILE A 1 346 ? -13.538 12.854 17.859 1.00 96.31 346 ILE A C 1
ATOM 2643 O O . ILE A 1 346 ? -13.255 11.996 17.027 1.00 96.31 346 ILE A O 1
ATOM 2647 N N . ILE A 1 347 ? -14.464 12.675 18.801 1.00 97.94 347 ILE A N 1
ATOM 2648 C CA . ILE A 1 347 ? -15.229 11.446 18.996 1.00 97.94 347 ILE A CA 1
ATOM 2649 C C . ILE A 1 347 ? -16.711 11.774 18.872 1.00 97.94 347 ILE A C 1
ATOM 2651 O O . ILE A 1 347 ? -17.300 12.384 19.774 1.00 97.94 347 ILE A O 1
ATOM 2655 N N . GLN A 1 348 ? -17.319 11.401 17.748 1.00 97.88 348 GLN A N 1
ATOM 2656 C CA . GLN A 1 348 ? -18.688 11.814 17.458 1.00 97.88 348 GLN A CA 1
ATOM 2657 C C . GLN A 1 348 ? -19.530 10.779 16.731 1.00 97.88 348 GLN A C 1
ATOM 2659 O O . GLN A 1 348 ? -19.030 10.001 15.933 1.00 97.88 348 GLN A O 1
ATOM 2664 N N . GLU A 1 349 ? -20.837 10.806 16.968 1.00 98.19 349 GLU A N 1
ATOM 2665 C CA . GLU A 1 349 ? -21.794 9.957 16.247 1.00 98.19 349 GLU A CA 1
ATOM 2666 C C . GLU A 1 349 ? -21.522 8.443 16.353 1.00 98.19 349 GLU A C 1
ATOM 2668 O O . GLU A 1 349 ? -21.933 7.681 15.487 1.00 98.19 349 GLU A O 1
ATOM 2673 N N . ASN A 1 350 ? -20.830 7.974 17.395 1.00 98.62 350 ASN A N 1
ATOM 2674 C CA . ASN A 1 350 ? -20.595 6.540 17.599 1.00 98.62 350 ASN A CA 1
ATOM 2675 C C . ASN A 1 350 ? -21.728 5.901 18.414 1.00 98.62 350 ASN A C 1
ATOM 2677 O O . ASN A 1 350 ? -22.294 6.540 19.305 1.00 98.62 350 ASN A O 1
ATOM 2681 N N . ASN A 1 351 ? -22.006 4.622 18.166 1.00 98.50 351 ASN A N 1
ATOM 2682 C CA . ASN A 1 351 ? -22.821 3.781 19.036 1.00 98.50 351 ASN A CA 1
ATOM 2683 C C . ASN A 1 35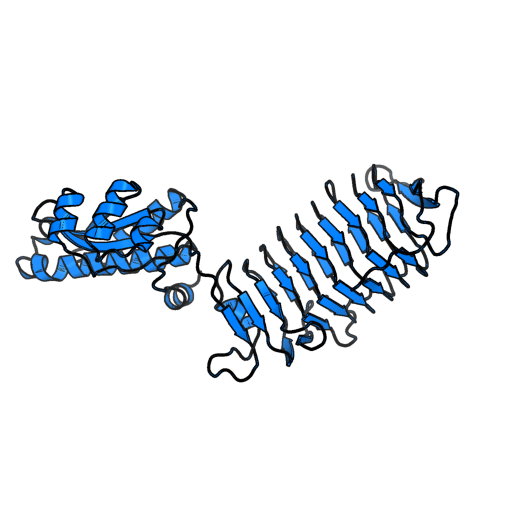1 ? -21.907 3.042 20.014 1.00 98.50 351 ASN A C 1
ATOM 2685 O O . ASN A 1 351 ? -21.167 2.157 19.603 1.00 98.50 351 ASN A O 1
ATOM 2689 N N . LEU A 1 352 ? -21.972 3.372 21.303 1.00 98.00 352 LEU A N 1
ATOM 2690 C CA . LEU A 1 352 ? -21.312 2.612 22.362 1.00 98.00 352 LEU A CA 1
ATOM 2691 C C . LEU A 1 352 ? -22.384 1.849 23.147 1.00 98.00 352 LEU A C 1
ATOM 2693 O O . LEU A 1 352 ? -23.167 2.450 23.894 1.00 98.00 352 LEU A O 1
ATOM 2697 N N . LEU A 1 353 ? -22.464 0.535 22.930 1.00 96.19 353 LEU A N 1
ATOM 2698 C CA . LEU A 1 353 ? -23.510 -0.329 23.490 1.00 96.19 353 LEU A CA 1
ATOM 2699 C C . LEU A 1 353 ? -22.877 -1.497 24.230 1.00 96.19 353 LEU A C 1
ATOM 2701 O O . LEU A 1 353 ? -21.896 -2.056 23.767 1.00 96.19 353 LEU A O 1
ATOM 2705 N N . GLN A 1 354 ? -23.441 -1.886 25.372 1.00 95.75 354 GLN A N 1
ATOM 2706 C CA . GLN A 1 354 ? -23.098 -3.144 26.060 1.00 95.75 354 GLN A CA 1
ATOM 2707 C C . GLN A 1 354 ? -21.607 -3.378 26.404 1.00 95.75 354 GLN A C 1
ATOM 2709 O O . GLN A 1 354 ? -21.269 -4.424 26.939 1.00 95.75 354 GLN A O 1
ATOM 2714 N N . ASN A 1 355 ? -20.723 -2.397 26.197 1.00 96.69 355 ASN A N 1
ATOM 2715 C CA . ASN A 1 355 ? -19.351 -2.450 26.695 1.00 96.69 355 ASN A CA 1
ATOM 2716 C C . ASN A 1 355 ? -19.341 -2.410 28.233 1.00 96.69 355 ASN A C 1
ATOM 2718 O O . ASN A 1 355 ? -20.117 -1.641 28.824 1.00 96.69 355 ASN A O 1
ATOM 2722 N N . GLN A 1 356 ? -18.447 -3.169 28.877 1.00 95.88 356 GLN A N 1
ATOM 2723 C CA . GLN A 1 356 ? -18.328 -3.176 30.345 1.00 95.88 356 GLN A CA 1
ATOM 2724 C C . GLN A 1 356 ? -18.024 -1.763 30.857 1.00 95.88 356 GLN A C 1
ATOM 2726 O O . GLN A 1 356 ? -18.685 -1.248 31.762 1.00 95.88 356 GLN A O 1
ATOM 2731 N N . GLN A 1 357 ? -17.102 -1.084 30.174 1.00 96.06 357 GLN A N 1
ATOM 2732 C CA . GLN A 1 357 ? -16.870 0.341 30.290 1.00 96.06 357 GLN A CA 1
ATOM 2733 C C . GLN A 1 357 ? -17.018 1.016 28.926 1.00 96.06 357 GLN A C 1
ATOM 2735 O O . GLN A 1 357 ? -16.297 0.732 27.981 1.00 96.06 357 GLN A O 1
ATOM 2740 N N . GLN A 1 358 ? -17.948 1.965 28.805 1.00 96.81 358 GLN A N 1
ATOM 2741 C CA . GLN A 1 358 ? -18.229 2.587 27.504 1.00 96.81 358 GLN A CA 1
ATOM 2742 C C . GLN A 1 358 ? -17.041 3.393 26.963 1.00 96.81 358 GLN A C 1
ATOM 2744 O O . GLN A 1 358 ? -16.725 3.308 25.784 1.00 96.81 358 GLN A O 1
ATOM 2749 N N . ALA A 1 359 ? -16.378 4.170 27.818 1.00 97.56 359 ALA A N 1
ATOM 2750 C CA . ALA A 1 359 ? -15.183 4.911 27.442 1.00 97.56 359 ALA A CA 1
ATOM 2751 C C . ALA A 1 359 ? -14.295 5.189 28.658 1.00 97.56 359 ALA A C 1
ATOM 2753 O O . ALA A 1 359 ? -14.787 5.275 29.793 1.00 97.56 359 ALA A O 1
ATOM 2754 N N . PHE A 1 360 ? -13.002 5.362 28.407 1.00 97.31 360 PHE A N 1
ATOM 2755 C CA . PHE A 1 360 ? -12.021 5.827 29.380 1.00 97.31 360 PHE A CA 1
ATOM 2756 C C . PHE A 1 360 ? -10.979 6.722 28.714 1.00 97.31 360 PHE A C 1
ATOM 2758 O O . PHE A 1 360 ? -10.809 6.710 27.494 1.00 97.31 360 PHE A O 1
ATOM 2765 N N . PHE A 1 361 ? -10.270 7.507 29.519 1.00 96.56 361 PHE A N 1
ATOM 2766 C CA . PHE A 1 361 ? -9.095 8.213 29.038 1.00 96.56 361 PHE A CA 1
ATOM 2767 C C . PHE A 1 361 ? -8.035 8.376 30.130 1.00 96.56 361 PHE A C 1
ATOM 2769 O O . PHE A 1 361 ? -8.342 8.573 31.306 1.00 96.56 361 PHE A O 1
ATOM 2776 N N . THR A 1 362 ? -6.773 8.349 29.718 1.00 95.56 362 THR A N 1
ATOM 2777 C CA . THR A 1 362 ? -5.592 8.530 30.561 1.00 95.56 362 THR A CA 1
ATOM 2778 C C . THR A 1 362 ? -4.734 9.647 29.981 1.00 95.56 362 THR A C 1
ATOM 2780 O O . THR A 1 362 ? -4.325 9.574 28.824 1.00 95.56 362 THR A O 1
ATOM 2783 N N . THR A 1 363 ? -4.492 10.702 30.765 1.00 93.81 363 THR A N 1
ATOM 2784 C CA . THR A 1 363 ? -3.648 11.864 30.414 1.00 93.81 363 THR A CA 1
ATOM 2785 C C . THR A 1 363 ? -3.920 12.377 28.992 1.00 93.81 363 THR A C 1
ATOM 2787 O O . THR A 1 363 ? -3.013 12.687 28.230 1.00 93.81 363 THR A O 1
ATOM 2790 N N . SER A 1 364 ? -5.201 12.428 28.621 1.00 93.56 364 SER A N 1
ATOM 2791 C CA . SER A 1 364 ? -5.659 12.876 27.308 1.00 93.56 364 SER A CA 1
ATOM 2792 C C . SER A 1 364 ? -6.451 14.168 27.452 1.00 93.56 364 SER A C 1
ATOM 2794 O O . SER A 1 364 ? -7.342 14.261 28.299 1.00 93.56 364 SER A O 1
ATOM 2796 N N . PHE A 1 365 ? -6.135 15.167 26.630 1.00 91.69 365 PHE A N 1
ATOM 2797 C CA . PHE A 1 365 ? -6.663 16.524 26.779 1.00 91.69 365 PHE A CA 1
ATOM 2798 C C . PHE A 1 365 ? -7.296 17.044 25.490 1.00 91.69 365 PHE A C 1
ATOM 2800 O O . PHE A 1 365 ? -7.004 16.586 24.387 1.00 91.69 365 PHE A O 1
ATOM 2807 N N . PHE A 1 366 ? -8.201 18.013 25.641 1.00 92.56 366 PHE A N 1
ATOM 2808 C CA . PHE A 1 366 ? -8.868 18.717 24.535 1.00 92.56 366 PHE A CA 1
ATOM 2809 C C . PHE A 1 366 ? -9.615 17.817 23.536 1.00 92.56 366 PHE A C 1
ATOM 2811 O O . PHE A 1 366 ? -9.959 18.260 22.443 1.00 92.56 366 PHE A O 1
ATOM 2818 N N . SER A 1 367 ? -9.894 16.567 23.912 1.00 93.19 367 SER A N 1
ATOM 2819 C CA . SER A 1 367 ? -10.729 15.673 23.116 1.00 93.19 367 SER A CA 1
ATOM 2820 C C . SER A 1 367 ? -12.184 16.127 23.176 1.00 93.19 367 SER A C 1
ATOM 2822 O O . SER A 1 367 ? -12.696 16.442 24.256 1.00 93.19 367 SER A O 1
ATOM 2824 N N . LYS A 1 368 ? -12.851 16.145 22.023 1.00 95.31 368 LYS A N 1
ATOM 2825 C CA . LYS A 1 368 ? -14.238 16.586 21.880 1.00 95.31 368 LYS A CA 1
ATOM 2826 C C . LYS A 1 368 ? -15.150 15.380 21.698 1.00 95.31 368 LYS A C 1
ATOM 2828 O O . LYS A 1 368 ? -15.103 14.727 20.662 1.00 95.31 368 LYS A O 1
ATOM 2833 N N . TRP A 1 369 ? -16.021 15.149 22.675 1.00 97.06 369 TRP A N 1
ATOM 2834 C CA . TRP A 1 369 ? -17.058 14.122 22.622 1.00 97.06 369 TRP A CA 1
ATOM 2835 C C . TRP A 1 369 ? -18.400 14.770 22.294 1.00 97.06 369 TRP A C 1
ATOM 2837 O O . TRP A 1 369 ? -18.814 15.714 22.973 1.00 97.06 369 TRP A O 1
ATOM 2847 N N . GLN A 1 370 ? -19.071 14.314 21.239 1.00 96.62 370 GLN A N 1
ATOM 2848 C CA . GLN A 1 370 ? -20.331 14.914 20.811 1.00 96.62 370 GLN A CA 1
ATOM 2849 C C . GLN A 1 370 ? -21.241 13.904 20.117 1.00 96.62 370 GLN A C 1
ATOM 2851 O O . GLN A 1 370 ? -20.823 13.240 19.180 1.00 96.62 370 GLN A O 1
ATOM 2856 N N . GLN A 1 371 ? -22.522 13.873 20.483 1.00 97.44 371 GLN A N 1
ATOM 2857 C CA . GLN A 1 371 ? -23.534 13.101 19.752 1.00 97.44 371 GLN A CA 1
ATOM 2858 C C . GLN A 1 371 ? -23.227 11.603 19.677 1.00 97.44 371 GLN A C 1
ATOM 2860 O O . GLN A 1 371 ? -23.660 10.936 18.747 1.00 97.44 371 GLN A O 1
ATOM 2865 N N . ASN A 1 372 ? -22.530 11.038 20.660 1.00 98.38 372 ASN A N 1
ATOM 2866 C CA . ASN A 1 372 ? -22.398 9.588 20.758 1.00 98.38 372 ASN A CA 1
ATOM 2867 C C . ASN A 1 372 ? -23.636 9.011 21.462 1.00 98.38 372 ASN A C 1
ATOM 2869 O O . ASN A 1 372 ? -24.234 9.659 22.330 1.00 98.38 372 ASN A O 1
ATOM 2873 N N . TYR A 1 373 ? -24.044 7.802 21.087 1.00 98.38 373 TYR A N 1
ATOM 2874 C CA . TYR A 1 373 ? -25.102 7.052 21.756 1.00 98.38 373 TYR A CA 1
ATOM 2875 C C . TYR A 1 373 ? -24.488 6.129 22.818 1.00 98.38 373 TYR A C 1
ATOM 2877 O O . TYR A 1 373 ? -23.531 5.416 22.536 1.00 98.38 373 TYR A O 1
ATOM 2885 N N . TRP A 1 374 ? -25.017 6.148 24.047 1.00 97.31 374 TRP A N 1
ATOM 2886 C CA . TRP A 1 374 ? -24.373 5.551 25.231 1.00 97.31 374 TRP A CA 1
ATOM 2887 C C . TRP A 1 374 ? -25.261 4.506 25.914 1.00 97.31 374 TRP A C 1
ATOM 2889 O O . TRP A 1 374 ? -25.677 4.701 27.064 1.00 97.31 374 TRP A O 1
ATOM 2899 N N . ASN A 1 375 ? -25.552 3.409 25.213 1.00 92.75 375 ASN A N 1
ATOM 2900 C CA . ASN A 1 375 ? -26.438 2.299 25.597 1.00 92.75 375 ASN A CA 1
ATOM 2901 C C . ASN A 1 375 ? -27.926 2.676 25.756 1.00 92.75 375 ASN A C 1
ATOM 2903 O O . ASN A 1 375 ? -28.814 1.954 25.310 1.00 92.75 375 ASN A O 1
ATOM 2907 N N . THR A 1 376 ? -28.212 3.826 26.363 1.00 92.00 376 THR A N 1
ATOM 2908 C CA . THR A 1 376 ? -29.555 4.346 26.606 1.00 92.00 376 THR A CA 1
ATOM 2909 C C . THR A 1 376 ? -29.677 5.800 26.168 1.00 92.00 376 THR A C 1
ATOM 2911 O O . THR A 1 376 ? -28.713 6.570 26.206 1.00 92.00 376 THR A O 1
ATOM 2914 N N . SER A 1 377 ? -30.894 6.187 25.780 1.00 91.75 377 SER A N 1
ATOM 2915 C CA . SER A 1 377 ? -31.228 7.573 25.448 1.00 91.75 377 SER A CA 1
ATOM 2916 C C . SER A 1 377 ? -31.048 8.500 26.654 1.00 91.75 377 SER A C 1
ATOM 2918 O O . SER A 1 377 ? -31.406 8.150 27.782 1.00 91.75 377 SER A O 1
ATOM 2920 N N . ARG A 1 378 ? -30.490 9.696 26.429 1.00 90.62 378 ARG A N 1
ATOM 2921 C CA . ARG A 1 378 ? -30.133 10.655 27.487 1.00 90.62 378 ARG A CA 1
ATOM 2922 C C . ARG A 1 378 ? -30.534 12.084 27.128 1.00 90.62 378 ARG A C 1
ATOM 2924 O O . ARG A 1 378 ? -30.523 12.475 25.966 1.00 90.62 378 ARG A O 1
ATOM 2931 N N . ILE A 1 379 ? -30.858 12.868 28.158 1.00 88.31 379 ILE A N 1
ATOM 2932 C CA . ILE A 1 379 ? -31.113 14.319 28.061 1.00 88.31 379 ILE A CA 1
ATOM 2933 C C . ILE A 1 379 ? -29.949 15.120 28.663 1.00 88.31 379 ILE A C 1
ATOM 2935 O O . ILE A 1 379 ? -29.601 16.183 28.157 1.00 88.31 379 ILE A O 1
ATOM 2939 N N . LEU A 1 380 ? -29.343 14.611 29.740 1.00 94.06 380 LEU A N 1
ATOM 2940 C CA . LEU A 1 380 ? -28.198 15.234 30.402 1.00 94.06 380 LEU A CA 1
ATOM 2941 C C . LEU A 1 380 ? -26.876 14.839 29.725 1.00 94.06 380 LEU A C 1
ATOM 2943 O O . LEU A 1 380 ? -26.802 13.744 29.153 1.00 94.06 380 LEU A O 1
ATOM 2947 N N . PRO A 1 381 ? -25.822 15.671 29.851 1.00 96.12 381 PRO A N 1
ATOM 2948 C CA . PRO A 1 381 ? -24.478 15.311 29.419 1.00 96.12 381 PRO A CA 1
ATOM 2949 C C . PRO A 1 381 ? -24.044 13.944 29.954 1.00 96.12 381 PRO A C 1
ATOM 2951 O O . PRO A 1 381 ? -24.320 13.583 31.103 1.00 96.12 381 PRO A O 1
ATOM 2954 N N . LYS A 1 382 ? -23.341 13.168 29.130 1.00 96.94 382 LYS A N 1
ATOM 2955 C CA . LYS A 1 382 ? -22.735 11.910 29.566 1.00 96.94 382 LYS A CA 1
ATOM 2956 C C . LYS A 1 382 ? -21.365 12.203 30.164 1.00 96.94 382 LYS A C 1
ATOM 2958 O O . LYS A 1 382 ? -20.494 12.737 29.488 1.00 96.94 382 LYS A O 1
ATOM 2963 N N . ILE A 1 383 ? -21.186 11.795 31.416 1.00 96.56 383 ILE A N 1
ATOM 2964 C CA . ILE A 1 383 ? -19.887 11.795 32.090 1.00 96.56 383 ILE A CA 1
ATOM 2965 C C . ILE A 1 383 ? -19.025 10.676 31.509 1.00 96.56 383 ILE A C 1
ATOM 2967 O O . ILE A 1 383 ? -19.480 9.532 31.395 1.00 96.56 383 ILE A O 1
ATOM 2971 N N . ILE A 1 384 ? -17.786 11.021 31.185 1.00 96.94 384 ILE A N 1
ATOM 2972 C CA . ILE A 1 384 ? -16.751 10.119 30.700 1.00 96.94 384 ILE A CA 1
ATOM 2973 C C . ILE A 1 384 ? -15.659 10.107 31.773 1.00 96.94 384 ILE A C 1
ATOM 2975 O O . ILE A 1 384 ? -15.054 11.154 32.020 1.00 96.94 384 ILE A O 1
ATOM 2979 N N . PRO A 1 385 ? -15.449 8.978 32.468 1.00 96.94 385 PRO A N 1
ATOM 2980 C CA . PRO A 1 385 ? -14.416 8.883 33.486 1.00 96.94 385 PRO A CA 1
ATOM 2981 C C . PRO A 1 385 ? -13.030 8.812 32.843 1.00 96.94 385 PRO A C 1
ATOM 2983 O O . PRO A 1 385 ? -12.863 8.275 31.748 1.00 96.94 385 PRO A O 1
ATOM 2986 N N . GLY A 1 386 ? -12.036 9.318 33.556 1.00 96.19 386 GLY A N 1
ATOM 2987 C CA . GLY A 1 386 ? -10.641 9.200 33.176 1.00 96.19 386 GLY A CA 1
ATOM 2988 C C . GLY A 1 386 ? -9.715 9.531 34.331 1.00 96.19 386 GLY A C 1
ATOM 2989 O O . GLY A 1 386 ? -10.133 9.692 35.481 1.00 96.19 386 GLY A O 1
ATOM 2990 N N . GLN A 1 387 ? -8.438 9.653 34.012 1.00 95.19 387 GLN A N 1
ATOM 2991 C CA . GLN A 1 387 ? -7.400 10.034 34.957 1.00 95.19 387 GLN A CA 1
ATOM 2992 C C . GLN A 1 387 ? -6.325 10.867 34.269 1.00 95.19 387 GLN A C 1
ATOM 2994 O O . GLN A 1 387 ? -6.109 10.757 33.063 1.00 95.19 387 GLN A O 1
ATOM 2999 N N . PHE A 1 388 ? -5.627 11.692 35.038 1.00 91.06 388 PHE A N 1
ATOM 3000 C CA . PHE A 1 388 ? -4.424 12.379 34.590 1.00 91.06 388 PHE A CA 1
ATOM 3001 C C . PHE A 1 388 ? -3.277 12.094 35.560 1.00 91.06 388 PHE A C 1
ATOM 3003 O O . PHE A 1 388 ? -3.472 11.994 36.772 1.00 91.06 388 PHE A O 1
ATOM 3010 N N . GLY A 1 389 ? -2.079 11.912 35.016 1.00 86.50 389 GLY A N 1
ATOM 3011 C CA . GLY A 1 389 ? -0.898 11.514 35.775 1.00 86.50 389 GLY A CA 1
ATOM 3012 C C . GLY A 1 389 ? 0.218 11.004 34.864 1.00 86.50 389 GLY A C 1
ATOM 3013 O O . GLY A 1 389 ? 0.182 11.213 33.648 1.00 86.50 389 GLY A O 1
ATOM 3014 N N . GLY A 1 390 ? 1.208 10.325 35.442 1.00 75.12 390 GLY A N 1
ATOM 3015 C CA . GLY A 1 390 ? 2.241 9.596 34.697 1.00 75.12 390 GLY A CA 1
ATOM 3016 C C . GLY A 1 390 ? 3.661 9.989 35.103 1.00 75.12 390 GLY A C 1
ATOM 3017 O O . GLY A 1 390 ? 3.937 10.220 36.276 1.00 75.12 390 GLY A O 1
ATOM 3018 N N . MET A 1 391 ? 4.581 10.073 34.134 1.00 61.56 391 MET A N 1
ATOM 3019 C CA . MET A 1 391 ? 6.007 10.320 34.415 1.00 61.56 391 MET A CA 1
ATOM 3020 C C . MET A 1 391 ? 6.276 11.652 35.133 1.00 61.56 391 MET A C 1
ATOM 3022 O O . MET A 1 391 ? 7.195 11.727 35.940 1.00 61.56 391 MET A O 1
ATOM 3026 N N . ILE A 1 392 ? 5.471 12.686 34.865 1.00 68.19 392 ILE A N 1
ATOM 3027 C CA . ILE A 1 392 ? 5.638 14.030 35.452 1.00 68.19 392 ILE A CA 1
ATOM 3028 C C . ILE A 1 392 ? 4.903 14.152 36.795 1.00 68.19 392 ILE A C 1
ATOM 3030 O O . ILE A 1 392 ? 5.365 14.826 37.712 1.00 68.19 392 ILE A O 1
ATOM 3034 N N . ILE A 1 393 ? 3.751 13.493 36.926 1.00 74.81 393 ILE A N 1
ATOM 3035 C CA . ILE A 1 393 ? 2.931 13.499 38.137 1.00 74.81 393 ILE A CA 1
ATOM 3036 C C . ILE A 1 393 ? 2.885 12.059 38.638 1.00 74.81 393 ILE A C 1
ATOM 3038 O O . ILE A 1 393 ? 2.092 11.259 38.146 1.00 74.81 393 ILE A O 1
ATOM 3042 N N . HIS A 1 394 ? 3.717 11.735 39.633 1.00 78.69 394 HIS A N 1
ATOM 3043 C CA . HIS A 1 394 ? 3.892 10.386 40.204 1.00 78.69 394 HIS A CA 1
ATOM 3044 C C . HIS A 1 394 ? 2.656 9.819 40.945 1.00 78.69 394 HIS A C 1
ATOM 3046 O O . HIS A 1 394 ? 2.783 8.947 41.804 1.00 78.69 394 HIS A O 1
ATOM 3052 N N . LYS A 1 395 ? 1.455 10.333 40.663 1.00 87.00 395 LYS A N 1
ATOM 3053 C CA . LYS A 1 395 ? 0.164 9.850 41.156 1.00 87.00 395 LYS A CA 1
ATOM 3054 C C . LYS A 1 395 ? -0.880 9.973 40.050 1.00 87.00 395 LYS A C 1
ATOM 3056 O O . LYS A 1 395 ? -0.907 10.971 39.335 1.00 87.00 395 LYS A O 1
ATOM 3061 N N . TRP A 1 396 ? -1.769 8.991 39.967 1.00 91.00 396 TRP A N 1
ATOM 3062 C CA . TRP A 1 396 ? -2.952 9.056 39.116 1.00 91.00 396 TRP A CA 1
ATOM 3063 C C . TRP A 1 396 ? -4.065 9.817 39.831 1.00 91.00 396 TRP A C 1
ATOM 3065 O O . TRP A 1 396 ? -4.457 9.458 40.942 1.00 91.00 396 TRP A O 1
ATOM 3075 N N . ILE A 1 397 ? -4.549 10.889 39.209 1.00 92.38 397 ILE A N 1
ATOM 3076 C CA . ILE A 1 397 ? -5.609 11.743 39.743 1.00 92.38 397 ILE A CA 1
ATOM 3077 C C . ILE A 1 397 ? -6.851 11.567 38.860 1.00 92.38 397 ILE A C 1
ATOM 3079 O O . ILE A 1 397 ? -6.745 11.739 37.644 1.00 92.38 397 ILE A O 1
ATOM 3083 N N . PRO A 1 398 ? -8.029 11.247 39.428 1.00 94.12 398 PRO A N 1
ATOM 3084 C CA . PRO A 1 398 ? -9.264 11.154 38.657 1.00 94.12 398 PRO A CA 1
ATOM 3085 C C . PRO A 1 398 ? -9.565 12.443 37.881 1.00 94.12 398 PRO A C 1
ATOM 3087 O O . PRO A 1 398 ? -9.405 13.549 38.398 1.00 94.12 398 PRO A O 1
ATOM 3090 N N . PHE A 1 399 ? -10.038 12.297 36.646 1.00 94.00 399 PHE A N 1
ATOM 3091 C CA . PHE A 1 399 ? -10.452 13.397 35.779 1.00 94.00 399 PHE A CA 1
ATOM 3092 C C . PHE A 1 399 ? -11.749 13.052 35.056 1.00 94.00 399 PHE A C 1
ATOM 3094 O O . PHE A 1 399 ? -12.114 11.883 34.942 1.00 94.00 399 PHE A O 1
ATOM 3101 N N . LEU A 1 400 ? -12.450 14.068 34.557 1.00 94.69 400 LEU A N 1
ATOM 3102 C CA . LEU A 1 400 ? -13.716 13.890 33.853 1.00 94.69 400 LEU A CA 1
ATOM 3103 C C . LEU A 1 400 ? -13.692 14.608 32.511 1.00 94.69 400 LEU A C 1
ATOM 3105 O O . LEU A 1 400 ? -13.192 15.726 32.393 1.00 94.69 400 LEU A O 1
ATOM 3109 N N . ASN A 1 401 ? -14.301 13.971 31.521 1.00 95.75 401 ASN A N 1
ATOM 3110 C CA . ASN A 1 401 ? -14.687 14.594 30.266 1.00 95.75 401 ASN A CA 1
ATOM 3111 C C . ASN A 1 401 ? -16.197 14.388 30.056 1.00 95.75 401 ASN A C 1
ATOM 3113 O O . ASN A 1 401 ? -16.843 13.650 30.807 1.00 95.75 401 ASN A O 1
ATOM 3117 N N . PHE A 1 402 ? -16.783 15.072 29.077 1.00 96.81 402 PHE A N 1
ATOM 3118 C CA . PHE A 1 402 ? -18.228 15.078 28.882 1.00 96.81 402 PHE A CA 1
ATOM 3119 C C . PHE A 1 402 ? -18.594 15.028 27.404 1.00 96.81 402 PHE A C 1
ATOM 3121 O O . PHE A 1 402 ? -18.103 15.827 26.608 1.00 96.81 402 PHE A O 1
ATOM 3128 N N . ASP A 1 403 ? -19.542 14.155 27.062 1.00 97.50 403 ASP A N 1
ATOM 3129 C CA . ASP A 1 403 ? -20.353 14.339 25.861 1.00 97.50 403 ASP A CA 1
ATOM 3130 C C . ASP A 1 403 ? -21.537 15.234 26.230 1.00 97.50 403 ASP A C 1
ATOM 3132 O O . ASP A 1 403 ? -22.473 14.815 26.918 1.00 97.50 403 ASP A O 1
ATOM 3136 N N . TRP A 1 404 ? -21.463 16.497 25.815 1.00 94.75 404 TRP A N 1
ATOM 3137 C CA . TRP A 1 404 ? -22.444 17.525 26.168 1.00 94.75 404 TRP A CA 1
ATOM 3138 C C . TRP A 1 404 ? -23.793 17.351 25.477 1.00 94.75 404 TRP A C 1
ATOM 3140 O O . TRP A 1 404 ? -24.791 17.897 25.948 1.00 94.75 404 TRP A O 1
ATOM 3150 N N . LYS A 1 405 ? -23.834 16.630 24.352 1.00 95.44 405 LYS A N 1
ATOM 3151 C CA . LYS A 1 405 ? -25.050 16.433 23.559 1.00 95.44 405 LYS A CA 1
ATOM 3152 C C . LYS A 1 405 ? -25.151 14.976 23.102 1.00 95.44 405 LYS A C 1
ATOM 3154 O O . LYS A 1 405 ? -25.041 14.746 21.899 1.00 95.44 405 LYS A O 1
ATOM 3159 N N . PRO A 1 406 ? -25.364 14.011 24.018 1.00 97.44 406 PRO A N 1
ATOM 3160 C CA . PRO A 1 406 ? -25.512 12.607 23.652 1.00 97.44 406 PRO A CA 1
ATOM 3161 C C . PRO A 1 406 ? -26.623 12.394 22.620 1.00 97.44 406 PRO A C 1
ATOM 3163 O O . PRO A 1 406 ? -27.648 13.085 22.643 1.00 97.44 406 PRO A O 1
ATOM 3166 N N . ALA A 1 407 ? -26.442 11.418 21.735 1.00 97.50 407 ALA A N 1
ATOM 3167 C CA . ALA A 1 407 ? -27.481 11.023 20.794 1.00 97.50 407 ALA A CA 1
ATOM 3168 C C . ALA A 1 407 ? -28.674 10.389 21.523 1.00 97.50 407 ALA A C 1
ATOM 3170 O O . ALA A 1 407 ? -28.530 9.742 22.564 1.00 97.50 407 ALA A O 1
ATOM 3171 N N . LYS A 1 408 ? -29.877 10.565 20.964 1.00 96.12 408 LYS A N 1
ATOM 3172 C CA . LYS A 1 408 ? -31.118 10.026 21.546 1.00 96.12 408 LYS A CA 1
ATOM 3173 C C . LYS A 1 408 ? -31.439 8.608 21.085 1.00 96.12 408 LYS A C 1
ATOM 3175 O O . LYS A 1 408 ? -32.174 7.914 21.781 1.00 96.12 408 LYS A O 1
ATOM 3180 N N . ALA A 1 409 ? -30.917 8.213 19.937 1.00 96.62 409 ALA A N 1
ATOM 3181 C CA . ALA A 1 409 ? -31.102 6.911 19.324 1.00 96.62 409 ALA A CA 1
ATOM 3182 C C . ALA A 1 409 ? -29.759 6.469 18.727 1.00 96.62 409 ALA A C 1
ATOM 3184 O O . ALA A 1 409 ? -28.942 7.344 18.413 1.00 96.62 409 ALA A O 1
ATOM 3185 N N . PRO A 1 410 ? -29.520 5.155 18.595 1.00 97.06 410 PRO A N 1
ATOM 3186 C CA . PRO A 1 410 ? -28.349 4.665 17.890 1.00 97.06 410 PRO A CA 1
ATOM 3187 C C . PRO A 1 410 ? -28.414 5.042 16.405 1.00 97.06 410 PRO A C 1
ATOM 3189 O O . PRO A 1 410 ? -29.494 5.184 15.827 1.00 97.06 410 PRO A O 1
ATOM 3192 N N . TYR A 1 411 ? -27.247 5.201 15.795 1.00 97.38 411 TYR A N 1
ATOM 3193 C CA . TYR A 1 411 ? -27.085 5.425 14.363 1.00 97.38 411 TYR A CA 1
ATOM 3194 C C . TYR A 1 411 ? -27.196 4.113 13.588 1.00 97.38 411 TYR A C 1
ATOM 3196 O O . TYR A 1 411 ? -26.750 3.075 14.072 1.00 97.38 411 TYR A O 1
ATOM 3204 N N . ASP A 1 412 ? -27.734 4.179 12.372 1.00 95.38 412 ASP A N 1
ATOM 3205 C CA . ASP A 1 412 ? -27.616 3.097 11.395 1.00 95.38 412 ASP A CA 1
ATOM 3206 C C . ASP A 1 412 ? -26.204 3.128 10.791 1.00 95.38 412 ASP A C 1
ATOM 3208 O O . ASP A 1 412 ? -25.800 4.120 10.169 1.00 95.38 412 ASP A O 1
ATOM 3212 N N . ILE A 1 413 ? -25.431 2.080 11.067 1.00 91.81 413 ILE A N 1
ATOM 3213 C CA . ILE A 1 413 ? -24.041 1.916 10.644 1.00 91.81 413 ILE A CA 1
ATOM 3214 C C . ILE A 1 413 ? -23.996 0.597 9.885 1.00 91.81 413 ILE A C 1
ATOM 3216 O O . ILE A 1 413 ? -24.102 -0.471 10.485 1.00 91.81 413 ILE A O 1
ATOM 3220 N N . GLN A 1 414 ? -23.896 0.696 8.562 1.00 75.94 414 GLN A N 1
ATOM 3221 C CA . GLN A 1 414 ? -23.733 -0.455 7.681 1.00 75.94 414 GLN A CA 1
ATOM 3222 C C . GLN A 1 414 ? -22.243 -0.792 7.625 1.00 75.94 414 GLN A C 1
ATOM 3224 O O . GLN A 1 414 ? -21.435 0.100 7.356 1.00 75.94 414 GLN A O 1
ATOM 3229 N N . GLY A 1 415 ? -21.915 -2.039 7.967 1.00 55.94 415 GLY A N 1
ATOM 3230 C CA . GLY A 1 415 ? -20.556 -2.580 7.936 1.00 55.94 415 GLY A CA 1
ATOM 3231 C C . GLY A 1 415 ? -20.131 -3.036 6.555 1.00 55.94 415 GLY A C 1
ATOM 3232 O O . GLY A 1 415 ? -21.027 -3.345 5.734 1.00 55.94 415 GLY A O 1
#

Secondary structure (DSSP, 8-state):
--HHHHHHH------B-SPPPPHHHHHHHHHHHHHS--GGG---EEEEEE--HHHHHHHHHHTTT-THHHHSSEEEEEEEETTTTGGGHHHIIIIIHHHHHHHHHHHHHHHHHHTT-EE--B--S-HHHHHHHTT--TTEEEEEEEEEE-B----EEEESSS-TT-BSSHHHHHHH--TT-EEEE-SEEEE--EEE-SS-EEEES-TTTEEEE--SSSEEEEEESS--EEES-EEE-SS-TTSEEEEEES-BS-EEES-EEESSSEEEEEEEEES-EEES-EEESSSEEEEEEEEES-EEES-EEE---SSEEEEEES--S--EEES-EEES-SEEEEEES-BS-EEES-EEES-SEEEEEES-BS-EEES-EESB--SSPEEEEEEE-SSSSSS-EEEEEEESS--SS------

Sequence (415 aa):
MELKEVIRNRRSVRSFSSTPIPKTILEEILLSANLAPSAGNLQARDFIIIEDKNIKEQLCAAALNQMFLIQAPVLIAVCANQKRIAPYGTRGKELYCIQDASAAVEHILLCAVDNGLEACWVGAFDQRIVSKILQIPPEIIPVALIPLGYSTKKSRFYVGGTGLENYSRIQDAIDDASGGDTVFVYSGVYNESILLNKSITLLGENQDTTLIIGSNESEIVHIDDTSAVFKRFTVDSQENEFINGIYISDSWAVHITETTVRSCEYGILITSSESLTISNNTLQNCSSGIIGVIVGNVTVSGNIIDGNGEGSGIEIQAAMFKNYIQRNSITNNTVGINLVFTLFTIIQENNLLQNQQQAFFTTSFFSKWQQNYWNTSRILPKIIPGQFGGMIIHKWIPFLNFDWKPAKAPYDIQG

Foldseek 3Di:
DPLVLLVLLQDAFLAFALDDDPPVLVVVLQVQLLPFDADVSLLQKDKDKDQDLVLQCQQCVQQVVSVSSNRFNIKIFIKGALPSQPVVPPCSQPPRSLVSSVSSVVSSRSSLVVVQKHKHWRQRGDFVSNCVSVVPDPRMTGRTMIRMHHGPDAAEAEEDDDDPRHHPAQQVSLSSGAAAHEYEYEFDEHAAAHENQHAYEDHYPAAVGAEQEYDPDQERYEYEPYQHEYEHHEFEPPLPQRHERYEYEPYENYEYAHHEAENYVESYEYENYELYEAAHYEAEHHCEYYAYENYEQYEAALYEQEQNENDESEEHECYEDNAEHEHYEQENACEDYEYENYEAYEYEQYEQAHHVHSYEYEQYDPYAAEAYAHNAADDAKDKHKYWYADPVRPDTHIDIDTHGHYHRDHDDRRD